Protein AF-A0AAD5DL76-F1 (afdb_monomer)

Radius of gyration: 90.8 Å; Cα contacts (8 Å, |Δi|>4): 1248; chains: 1; bounding box: 165×103×265 Å

InterPro domains:
  IPR006969 Stigma-specific protein Stig1-like [PF04885] (545-587)
  IPR006969 Stigma-specific protein Stig1-like [PTHR33227] (535-586)
  IPR048661 Protein CPL1-like [PF21671] (167-213)

Organism: NCBI:txid2649997

pLDDT: mean 73.32, std 23.5, range [23.69, 95.56]

Solvent-accessible surface area (backbone atoms only — not comparable to full-atom values): 39523 Å² total; per-residue (Å²): 129,87,80,88,88,80,93,84,82,84,87,83,89,84,90,88,83,87,86,90,84,88,89,80,89,88,81,88,80,88,87,83,90,82,86,82,90,80,88,90,86,87,86,86,87,90,82,91,83,86,87,88,87,88,89,81,91,80,86,80,91,85,88,85,87,82,86,87,81,89,84,82,87,86,86,77,88,73,83,83,84,64,100,65,91,65,77,88,76,82,82,49,49,65,87,27,58,29,38,84,39,80,76,61,98,71,39,61,43,67,40,48,54,94,72,36,34,44,31,50,56,11,25,54,40,44,44,33,64,43,70,37,43,53,42,64,50,60,36,29,56,91,31,38,46,38,61,88,42,47,30,89,61,34,36,61,60,87,78,56,52,75,62,29,16,87,41,46,17,31,57,35,28,64,21,18,58,37,44,23,84,81,40,66,84,18,31,46,80,33,44,57,31,44,51,33,21,53,84,28,38,61,34,68,70,44,52,39,92,57,36,34,61,73,82,84,50,45,85,69,22,23,78,43,55,19,65,33,47,62,15,14,56,39,49,30,94,80,42,58,76,15,26,35,20,62,40,53,27,50,51,45,38,54,98,38,37,58,41,61,49,50,38,96,50,34,35,59,69,89,77,48,34,47,71,20,20,78,42,48,17,31,54,35,45,56,20,20,57,36,76,51,73,94,26,29,40,20,62,43,53,27,53,52,45,28,54,84,28,39,56,44,55,48,51,38,96,62,35,39,54,75,87,76,53,31,66,73,27,23,80,39,54,16,48,31,59,54,16,23,61,35,75,78,32,53,34,71,38,44,51,41,64,54,51,38,31,55,93,28,40,46,40,60,90,45,48,33,93,47,35,34,61,72,88,79,52,54,81,62,22,18,77,40,57,13,23,56,30,48,53,17,28,56,38,75,82,34,58,40,48,80,68,37,35,22,53,84,26,35,66,38,56,44,75,46,92,90,56,84,65,53,100,45,53,38,75,38,99,74,36,67,39,48,12,29,54,34,38,55,21,26,60,37,74,76,36,52,44,42,56,91,32,45,24,51,86,26,36,72,41,48,64,92,84,37,43,78,38,89,77,19,52,40,40,26,37,56,36,33,55,19,26,61,36,76,81,33,55,30,55,80,72,27,46,23,50,86,22,40,69,44,54,59,92,83,37,41,79,37,100,57,30,65,42,41,31,36,54,35,51,53,21,25,60,36,75,76,30,55,36,33,52,81,35,42,29,51,87,25,39,63,41,42,53,91,77,30,45,80,40,95,63,26,44,37,46,21,34,55,32,44,55,20,27,59,38,78,74,37,51,47,68,82,79,30,39,24,56,84,26,40,68,41,73,83,82,80,91,79,89,88,89,85,84,91,88,81,90,80,87,88,81,90,81,89,85,83,91,88,89,87,90,85,85,89,88,81,90,90,91,84,86,90,86,78,90,85,88,85,88,80,89,85,90,85,91,88,81,90,85,89,87,85,86,90,85,88,83,88,84,87,80,88,82,85,81,91,83,88,80,82,133

Sequence (663 aa):
MLCLPVARAAAVFVGDTCPESQCINCKCSDSNTYPALTSPACACPPGTCWDPPTCQPVGPNYCNFDKYGTCGASQNYECYRCGYAAKGVTGCNTDKKEICKDIGGGNYRCGCPEGALNDLNNCGSCGTLCAPANAADPSCTDGTCTFTTCEPDYADCDGDPANGCEVNTQQDAANCGGCSRLDPTRACSLPNAVAKCVSGSCAIDSCSPGWADCDDDAANGCETQLNTVANCGGCSNLDSKFACSSANGTPTCTGGQCTIACASGFADCDGDPATGCEVNTQQDVLHCGGCGPQYACSTTNGTPTCTGGVCSIACAPGFENCDNDPANGCEAQMNTATSCGGCGKPCAPANAADATCQSGTCTFTTCVSGYANCDGSAANGCEVEVATSNAHCGRCGNPCPAGTQCQGGSCQCSAVAGSGATSSAMLCDGACVDTASNAKHCGGCGKKCPKNVTCQGGSCSCPAGTNLCDEGCVNTKADPKHCGGCGKKCPKDVPCQDGSCGCIAGTSLCDGGCVDMKKDPKHCGGCGKRVAKGGTCQNGVSMCSAGKQACNEECTDVSSDDKNCGACGTKCKGNTSCRGGQCVDRRQPGRSEDDAKTSATAVQGAQLATAAVAPTDSADPASTAGVGGGHTVAAPESVAGTVSPAGTGAVVFDAPAAGATSP

Mean predicted aligned error: 22.33 Å

Secondary structure (DSSP, 8-state):
-----------------PPP-----------------------------------------------------------TTS-S---S-----TTTT-EEEE-STT-EEEEPPTTTTSSTTSSSSTT-----BTBSS-EEETTEEE-S-BPTTEE--S--TTTB--EETTT-TTSTTS-TTT-GGGS---TTEEEEEETTEEEEEEEPTTEE--SS-TTT-S-EETTSTTSTTS-TTT-GGGS---TTEEEEEETTEEEEEE-TTEE--SS-TTT-S-EETTT-TTSTTSSSGGGPPP-TTEEEEEETTEEEEEEPTTEE-SS--TTT---EETBSSSSBSSTT-----BTBSS-EEETTEEE-S-BPTTEE--S--TTTBS-EE-SS-TTSSSSTT-PPPTTEEEETTEEEEP--TTS---TTEEEETTEEEETTT-TTSTTSTT-PPPTT-EEETTEEE--TT-EEETTEEE-TTT-TTSTTSTT-PPGGGPPEETTEE-PPTT-EEETTEEE-TTT-TTSTTSTT-PPPBTEEEETTEEEEPTTEEEETTEEEETTT-TTSSSSTT----SSEEEETTEEEES-------------------------------------------------------------------PPPPP-----

Structure (mmCIF, N/CA/C/O backbone):
data_AF-A0AAD5DL76-F1
#
_entry.id   AF-A0AAD5DL76-F1
#
loop_
_atom_site.group_PDB
_atom_site.id
_atom_site.type_symbol
_atom_site.label_atom_id
_atom_site.label_alt_id
_atom_site.label_comp_id
_atom_site.label_asym_id
_atom_site.label_entity_id
_atom_site.label_seq_id
_atom_site.pdbx_PDB_ins_code
_atom_site.Cartn_x
_atom_site.Cartn_y
_atom_site.Cartn_z
_atom_site.occupancy
_atom_site.B_iso_or_equiv
_atom_site.auth_seq_id
_atom_site.auth_comp_id
_atom_site.auth_asym_id
_atom_site.auth_atom_id
_atom_site.pdbx_PDB_model_num
ATOM 1 N N . MET A 1 1 ? -12.480 6.149 -27.851 1.00 40.31 1 MET A N 1
ATOM 2 C CA . MET A 1 1 ? -12.085 7.554 -28.077 1.00 40.31 1 MET A CA 1
ATOM 3 C C . MET A 1 1 ? -10.678 7.699 -27.509 1.00 40.31 1 MET A C 1
ATOM 5 O O . MET A 1 1 ? -10.546 7.533 -26.310 1.00 40.31 1 MET A O 1
ATOM 9 N N . LEU A 1 2 ? -9.585 7.833 -28.267 1.00 36.34 2 LEU A N 1
ATOM 10 C CA . LEU A 1 2 ? -9.425 8.073 -29.711 1.00 36.34 2 LEU A CA 1
ATOM 11 C C . LEU A 1 2 ? -10.097 9.356 -30.225 1.00 36.34 2 LEU A C 1
ATOM 13 O O . LEU A 1 2 ? -11.304 9.345 -30.455 1.00 36.34 2 LEU A O 1
ATOM 17 N N . CYS A 1 3 ? -9.306 10.419 -30.422 1.00 27.61 3 CYS A N 1
ATOM 18 C CA . CYS A 1 3 ? -9.033 10.988 -31.754 1.00 27.61 3 CYS A CA 1
ATOM 19 C C . CYS A 1 3 ? -8.035 12.165 -31.692 1.00 27.61 3 CYS A C 1
ATOM 21 O O . CYS A 1 3 ? -8.291 13.156 -31.015 1.00 27.61 3 CYS A O 1
ATOM 23 N N . LEU A 1 4 ? -6.957 12.096 -32.486 1.00 37.72 4 LEU A N 1
ATOM 24 C CA . LEU A 1 4 ? -6.346 13.301 -33.071 1.00 37.72 4 LEU A CA 1
ATOM 25 C C . LEU A 1 4 ? -7.309 13.890 -34.119 1.00 37.72 4 LEU A C 1
ATOM 27 O O . LEU A 1 4 ? -8.129 13.150 -34.675 1.00 37.72 4 LEU A O 1
ATOM 31 N N . PRO A 1 5 ? -7.220 15.198 -34.413 1.00 43.53 5 PRO A N 1
ATOM 32 C CA . PRO A 1 5 ? -6.597 15.591 -35.691 1.00 43.53 5 PRO A CA 1
ATOM 33 C C . PRO A 1 5 ? -5.837 16.940 -35.628 1.00 43.53 5 PRO A C 1
ATOM 35 O O . PRO A 1 5 ? -6.048 17.722 -34.711 1.00 43.53 5 PRO A O 1
ATOM 38 N N . VAL A 1 6 ? -4.998 17.353 -36.587 1.00 29.45 6 VAL A N 1
ATOM 39 C CA . VAL A 1 6 ? -4.225 16.685 -37.663 1.00 29.45 6 VAL A CA 1
ATOM 40 C C . VAL A 1 6 ? -3.086 17.657 -38.024 1.00 29.45 6 VAL A C 1
ATOM 42 O O . VAL A 1 6 ? -3.296 18.870 -38.026 1.00 29.45 6 VAL A O 1
ATOM 45 N N . ALA A 1 7 ? -1.896 17.160 -38.368 1.00 30.88 7 ALA A N 1
ATOM 46 C CA . ALA A 1 7 ? -0.797 18.021 -38.809 1.00 30.88 7 ALA A CA 1
ATOM 47 C C . ALA A 1 7 ? -1.005 18.554 -40.243 1.00 30.88 7 ALA A C 1
ATOM 49 O O . ALA A 1 7 ? -1.313 17.790 -41.158 1.00 30.88 7 ALA A O 1
ATOM 50 N N . ARG A 1 8 ? -0.762 19.856 -40.456 1.00 32.44 8 ARG A N 1
ATOM 51 C CA . ARG A 1 8 ? -0.519 20.461 -41.781 1.00 32.44 8 ARG A CA 1
ATOM 52 C C . ARG A 1 8 ? 0.491 21.612 -41.701 1.00 32.44 8 ARG A C 1
ATOM 54 O O . ARG A 1 8 ? 0.125 22.780 -41.774 1.00 32.44 8 ARG A O 1
ATOM 61 N N . ALA A 1 9 ? 1.769 21.257 -41.632 1.00 31.38 9 ALA A N 1
ATOM 62 C CA . ALA A 1 9 ? 2.833 22.046 -42.243 1.00 31.38 9 ALA A CA 1
ATOM 63 C C . ALA A 1 9 ? 3.310 21.254 -43.469 1.00 31.38 9 ALA A C 1
ATOM 65 O O . ALA A 1 9 ? 3.606 20.066 -43.347 1.00 31.38 9 ALA A O 1
ATOM 66 N N . ALA A 1 10 ? 3.297 21.865 -44.654 1.00 31.89 10 ALA A N 1
ATOM 67 C CA . ALA A 1 10 ? 3.771 21.217 -45.874 1.00 31.89 10 ALA A CA 1
ATOM 68 C C . ALA A 1 10 ? 5.270 21.483 -46.050 1.00 31.89 10 ALA A C 1
ATOM 70 O O . ALA A 1 10 ? 5.720 22.612 -45.863 1.00 31.89 10 ALA A O 1
ATOM 71 N N . ALA A 1 11 ? 6.030 20.453 -46.415 1.00 30.16 11 ALA A N 1
ATOM 72 C CA . ALA A 1 11 ? 7.437 20.596 -46.768 1.00 30.16 11 ALA A CA 1
ATOM 73 C C . ALA A 1 11 ? 7.604 21.184 -48.181 1.00 30.16 11 ALA A C 1
ATOM 75 O O . ALA A 1 11 ? 6.735 20.999 -49.032 1.00 30.16 11 ALA A O 1
ATOM 76 N N . VAL A 1 12 ? 8.761 21.796 -48.447 1.00 28.97 12 VAL A N 1
ATOM 77 C CA . VAL A 1 12 ? 9.778 21.252 -49.372 1.00 28.97 12 VAL A CA 1
ATOM 78 C C . VAL A 1 12 ? 11.119 21.981 -49.141 1.00 28.97 12 VAL A C 1
ATOM 80 O O . VAL A 1 12 ? 11.166 23.017 -48.486 1.00 28.97 12 VAL A O 1
ATOM 83 N N . PHE A 1 13 ? 12.200 21.337 -49.578 1.00 29.44 13 PHE A N 1
ATOM 84 C CA . PHE A 1 13 ? 13.609 21.546 -49.235 1.00 29.44 13 PHE A CA 1
ATOM 85 C C . PHE A 1 13 ? 14.281 22.865 -49.670 1.00 29.44 13 PHE A C 1
ATOM 87 O O . PHE A 1 13 ? 13.792 23.584 -50.538 1.00 29.44 13 PHE A O 1
ATOM 94 N N . VAL A 1 14 ? 15.516 22.983 -49.146 1.00 29.72 14 VAL A N 1
ATOM 95 C CA . VAL A 1 14 ? 16.692 23.798 -49.528 1.00 29.72 14 VAL A CA 1
ATOM 96 C C . VAL A 1 14 ? 16.883 25.024 -48.620 1.00 29.72 14 VAL A C 1
ATOM 98 O O . VAL A 1 14 ? 16.058 25.927 -48.624 1.00 29.72 14 VAL A O 1
ATOM 101 N N . GLY A 1 15 ? 17.924 25.136 -47.785 1.00 28.12 15 GLY A N 1
ATOM 102 C CA . GLY A 1 15 ? 19.071 24.250 -47.528 1.00 28.12 15 GLY A CA 1
ATOM 103 C C . GLY A 1 15 ? 20.390 24.883 -47.970 1.00 28.12 15 GLY A C 1
ATOM 104 O O . GLY A 1 15 ? 20.693 24.818 -49.150 1.00 28.12 15 GLY A O 1
ATOM 105 N N . ASP A 1 16 ? 21.113 25.490 -47.019 1.00 26.58 16 ASP A N 1
ATOM 106 C CA . ASP A 1 16 ? 22.565 25.757 -47.045 1.00 26.58 16 ASP A CA 1
ATOM 107 C C . ASP A 1 16 ? 22.996 26.533 -45.780 1.00 26.58 16 ASP A C 1
ATOM 109 O O . ASP A 1 16 ? 22.609 27.685 -45.603 1.00 26.58 16 ASP A O 1
ATOM 113 N N . THR A 1 17 ? 23.831 25.921 -44.930 1.00 28.23 17 THR A N 1
ATOM 114 C CA . THR A 1 17 ? 24.848 26.588 -44.079 1.00 28.23 17 THR A CA 1
ATOM 115 C C . THR A 1 17 ? 25.876 25.549 -43.621 1.00 28.23 17 THR A C 1
ATOM 117 O O . THR A 1 17 ? 25.496 24.500 -43.102 1.00 28.23 17 THR A O 1
ATOM 120 N N . CYS A 1 18 ? 27.165 25.846 -43.785 1.00 28.31 18 CYS A N 1
ATOM 121 C CA . CYS A 1 18 ? 28.282 24.951 -43.464 1.00 28.31 18 CYS A CA 1
ATOM 122 C C . CYS A 1 18 ? 28.594 24.863 -41.954 1.00 28.31 18 CYS A C 1
ATOM 124 O O . CYS A 1 18 ? 28.269 25.785 -41.205 1.00 28.31 18 CYS A O 1
ATOM 126 N N . PRO A 1 19 ? 29.365 23.846 -41.529 1.00 27.86 19 PRO A N 1
ATOM 127 C CA . PRO A 1 19 ? 30.305 23.941 -40.414 1.00 27.86 19 PRO A CA 1
ATOM 128 C C . PRO A 1 19 ? 31.758 24.118 -40.913 1.00 27.86 19 PRO A C 1
ATOM 130 O O . PRO A 1 19 ? 32.182 23.473 -41.870 1.00 27.86 19 PRO A O 1
ATOM 133 N N . GLU A 1 20 ? 32.537 24.983 -40.259 1.00 29.62 20 GLU A N 1
ATOM 134 C CA . GLU A 1 20 ? 33.931 25.299 -40.623 1.00 29.62 20 GLU A CA 1
ATOM 135 C C . GLU A 1 20 ? 34.959 24.466 -39.837 1.00 29.62 20 GLU A C 1
ATOM 137 O O . GLU A 1 20 ? 34.875 24.389 -38.613 1.00 29.62 20 GLU A O 1
ATOM 142 N N . SER A 1 21 ? 35.996 23.949 -40.511 1.00 29.44 21 SER A N 1
ATOM 143 C CA . SER A 1 21 ? 37.332 23.650 -39.947 1.00 29.44 21 SER A CA 1
ATOM 144 C C . SER A 1 21 ? 38.292 23.299 -41.113 1.00 29.44 21 SER A C 1
ATOM 146 O O . SER A 1 21 ? 37.850 22.620 -42.033 1.00 29.44 21 SER A O 1
ATOM 148 N N . GLN A 1 22 ? 39.565 23.713 -41.214 1.00 28.50 22 GLN A N 1
ATOM 149 C CA . GLN A 1 22 ? 40.445 24.525 -40.351 1.00 28.50 22 GLN A CA 1
ATOM 150 C C . GLN A 1 22 ? 41.374 25.456 -41.184 1.00 28.50 22 GLN A C 1
ATOM 152 O O . GLN A 1 22 ? 41.392 25.386 -42.409 1.00 28.50 22 GLN A O 1
ATOM 157 N N . CYS A 1 23 ? 42.217 26.220 -40.464 1.00 28.69 23 CYS A N 1
ATOM 158 C CA . CYS A 1 23 ? 43.554 26.756 -40.815 1.00 28.69 23 CYS A CA 1
ATOM 159 C C . CYS A 1 23 ? 43.719 28.289 -40.883 1.00 28.69 23 CYS A C 1
ATOM 161 O O . CYS A 1 23 ? 42.775 29.059 -41.026 1.00 28.69 23 CYS A O 1
ATOM 163 N N . ILE A 1 24 ? 44.962 28.727 -40.640 1.00 33.34 24 ILE A N 1
ATOM 164 C CA . ILE A 1 24 ? 45.331 30.069 -40.160 1.00 33.34 24 ILE A CA 1
ATOM 165 C C . ILE A 1 24 ? 46.167 30.827 -41.207 1.00 33.34 24 ILE A C 1
ATOM 167 O O . ILE A 1 24 ? 47.090 30.260 -41.776 1.00 33.34 24 ILE A O 1
ATOM 171 N N . ASN A 1 25 ? 45.862 32.123 -41.381 1.00 28.66 25 ASN A N 1
ATOM 172 C CA . ASN A 1 25 ? 46.653 33.201 -42.011 1.00 28.66 25 ASN A CA 1
ATOM 173 C C . ASN A 1 25 ? 47.806 32.831 -42.973 1.00 28.66 25 ASN A C 1
ATOM 175 O O . ASN A 1 25 ? 48.895 32.478 -42.523 1.00 28.66 25 ASN A O 1
ATOM 179 N N . CYS A 1 26 ? 47.684 33.267 -44.234 1.00 26.11 26 CYS A N 1
ATOM 180 C CA . CYS A 1 26 ? 48.505 34.393 -44.712 1.00 26.11 26 CYS A CA 1
ATOM 181 C C . CYS A 1 26 ? 47.889 35.094 -45.945 1.00 26.11 26 CYS A C 1
ATOM 183 O O . CYS A 1 26 ? 46.796 34.739 -46.376 1.00 26.11 26 CYS A O 1
ATOM 185 N N . LYS A 1 27 ? 48.526 36.168 -46.436 1.00 28.31 27 LYS A N 1
ATOM 186 C CA . LYS A 1 27 ? 47.923 37.192 -47.318 1.00 28.31 27 LYS A CA 1
ATOM 187 C C . LYS A 1 27 ? 48.440 37.207 -48.769 1.00 28.31 27 LYS A C 1
ATOM 189 O O . LYS A 1 27 ? 49.612 36.928 -48.989 1.00 28.31 27 LYS A O 1
ATOM 194 N N . CYS A 1 28 ? 47.607 37.797 -49.644 1.00 25.83 28 CYS A N 1
ATOM 195 C CA . CYS A 1 28 ? 47.921 38.408 -50.954 1.00 25.83 28 CYS A CA 1
ATOM 196 C C . CYS A 1 28 ? 48.272 37.451 -52.120 1.00 25.83 28 CYS A C 1
ATOM 198 O O . CYS A 1 28 ? 48.960 36.462 -51.917 1.00 25.83 28 CYS A O 1
ATOM 200 N N . SER A 1 29 ? 47.910 37.744 -53.379 1.00 28.86 29 SER A N 1
ATOM 201 C CA . SER A 1 29 ? 46.808 38.593 -53.884 1.00 28.86 29 SER A CA 1
ATOM 202 C C . SER A 1 29 ? 46.534 38.306 -55.373 1.00 28.86 29 SER A C 1
ATOM 204 O O . SER A 1 29 ? 47.414 37.827 -56.077 1.00 28.86 29 SER A O 1
ATOM 206 N N . ASP A 1 30 ? 45.351 38.722 -55.825 1.00 30.59 30 ASP A N 1
ATOM 207 C CA . ASP A 1 30 ? 45.002 39.145 -57.192 1.00 30.59 30 ASP A CA 1
ATOM 208 C C . ASP A 1 30 ? 44.931 38.125 -58.360 1.00 30.59 30 ASP A C 1
ATOM 210 O O . ASP A 1 30 ? 45.922 37.628 -58.884 1.00 30.59 30 ASP A O 1
ATOM 214 N N . SER A 1 31 ? 43.714 38.079 -58.925 1.00 32.78 31 SER A N 1
ATOM 215 C CA . SER A 1 31 ? 43.369 38.012 -60.362 1.00 32.78 31 SER A CA 1
ATOM 216 C C . SER A 1 31 ? 43.003 36.674 -61.049 1.00 32.78 31 SER A C 1
ATOM 218 O O . SER A 1 31 ? 43.761 35.718 -61.118 1.00 32.78 31 SER A O 1
ATOM 220 N N . ASN A 1 32 ? 41.816 36.733 -61.672 1.00 31.61 32 ASN A N 1
ATOM 221 C CA . ASN A 1 32 ? 41.356 36.062 -62.895 1.00 31.61 32 ASN A CA 1
ATOM 222 C C . ASN A 1 32 ? 41.300 34.526 -62.954 1.00 31.61 32 ASN A C 1
ATOM 224 O O . ASN A 1 32 ? 42.166 33.852 -63.507 1.00 31.61 32 ASN A O 1
ATOM 228 N N . THR A 1 33 ? 40.142 34.004 -62.553 1.00 28.94 33 THR A N 1
ATOM 229 C CA . THR A 1 33 ? 39.615 32.705 -62.985 1.00 28.94 33 THR A CA 1
ATOM 230 C C . THR A 1 33 ? 39.238 32.678 -64.475 1.00 28.94 33 THR A C 1
ATOM 232 O O . THR A 1 33 ? 38.593 33.591 -64.986 1.00 28.94 33 THR A O 1
ATOM 235 N N . TYR A 1 34 ? 39.522 31.549 -65.126 1.00 27.03 34 TYR A N 1
ATOM 236 C CA . TYR A 1 34 ? 38.757 31.012 -66.258 1.00 27.03 34 TYR A CA 1
ATOM 237 C C . TYR A 1 34 ? 38.444 29.535 -65.956 1.00 27.03 34 TYR A C 1
ATOM 239 O O . TYR A 1 34 ? 39.379 28.789 -65.667 1.00 27.03 34 TYR A O 1
ATOM 247 N N . PRO A 1 35 ? 37.183 29.081 -66.042 1.00 35.16 35 PRO A N 1
ATOM 248 C CA . PRO A 1 35 ? 36.848 27.664 -66.145 1.00 35.16 35 PRO A CA 1
ATOM 249 C C . PRO A 1 35 ? 36.608 27.249 -67.608 1.00 35.16 35 PRO A C 1
ATOM 251 O O . PRO A 1 35 ? 36.120 28.037 -68.421 1.00 35.16 35 PRO A O 1
ATOM 254 N N . ALA A 1 36 ? 36.929 25.996 -67.937 1.00 27.56 36 ALA A N 1
ATOM 255 C CA . ALA A 1 36 ? 36.652 25.390 -69.242 1.00 27.56 36 ALA A CA 1
ATOM 256 C C . ALA A 1 36 ? 35.255 24.720 -69.302 1.00 27.56 36 ALA A C 1
ATOM 258 O O . ALA A 1 36 ? 34.497 24.725 -68.334 1.00 27.56 36 ALA A O 1
ATOM 259 N N . LEU A 1 37 ? 34.911 24.172 -70.473 1.00 30.48 37 LEU A N 1
ATOM 260 C CA . LEU A 1 37 ? 33.609 23.573 -70.819 1.00 30.48 37 LEU A CA 1
ATOM 261 C C . LEU A 1 37 ? 33.328 22.259 -70.054 1.00 30.48 37 LEU A C 1
ATOM 263 O O . LEU A 1 37 ? 34.248 21.530 -69.699 1.00 30.48 37 LEU A O 1
ATOM 267 N N . THR A 1 38 ? 32.068 21.889 -69.797 1.00 29.19 38 THR A N 1
ATOM 268 C CA . THR A 1 38 ? 31.204 21.088 -70.708 1.00 29.19 38 THR A CA 1
ATOM 269 C C . THR A 1 38 ? 29.744 21.120 -70.190 1.00 29.19 38 THR A C 1
ATOM 271 O O . THR A 1 38 ? 29.536 21.093 -68.985 1.00 29.19 38 THR A O 1
ATOM 274 N N . SER A 1 39 ? 28.713 21.435 -70.995 1.00 30.48 39 SER A N 1
ATOM 275 C CA . SER A 1 39 ? 27.965 20.601 -71.981 1.00 30.48 39 SER A CA 1
ATOM 276 C C . SER A 1 39 ? 27.105 19.473 -71.361 1.00 30.48 39 SER A C 1
ATOM 278 O O . SER A 1 39 ? 27.552 18.903 -70.372 1.00 30.48 39 SER A O 1
ATOM 280 N N . PRO A 1 40 ? 25.930 19.079 -71.934 1.00 46.41 40 PRO A N 1
ATOM 281 C CA . PRO A 1 40 ? 25.424 19.371 -73.294 1.00 46.41 40 PRO A CA 1
ATOM 282 C C . PRO A 1 40 ? 23.934 19.830 -73.417 1.00 46.41 40 PRO A C 1
ATOM 284 O O . PRO A 1 40 ? 23.200 19.869 -72.437 1.00 46.41 40 PRO A O 1
ATOM 287 N N . ALA A 1 41 ? 23.495 20.042 -74.679 1.00 28.11 41 ALA A N 1
ATOM 288 C CA . ALA A 1 41 ? 22.145 19.801 -75.259 1.00 28.11 41 ALA A CA 1
ATOM 289 C C . ALA A 1 41 ? 21.312 20.990 -75.838 1.00 28.11 41 ALA A C 1
ATOM 291 O O . ALA A 1 41 ? 20.598 21.689 -75.132 1.00 28.11 41 ALA A O 1
ATOM 292 N N . CYS A 1 42 ? 21.270 21.025 -77.183 1.00 27.17 42 CYS A N 1
ATOM 293 C CA . CYS A 1 42 ? 20.135 21.366 -78.075 1.00 27.17 42 CYS A CA 1
ATOM 294 C C . CYS A 1 42 ? 19.622 22.819 -78.317 1.00 27.17 42 CYS A C 1
ATOM 296 O O . CYS A 1 42 ? 19.103 23.487 -77.435 1.00 27.17 42 CYS A O 1
ATOM 298 N N . ALA A 1 43 ? 19.546 23.134 -79.627 1.00 28.36 43 ALA A N 1
ATOM 299 C CA . ALA A 1 43 ? 18.630 24.047 -80.350 1.00 28.36 43 ALA A CA 1
ATOM 300 C C . ALA A 1 43 ? 18.938 25.567 -80.497 1.00 28.36 43 ALA A C 1
ATOM 302 O O . ALA A 1 43 ? 18.906 26.352 -79.557 1.00 28.36 43 ALA A O 1
ATOM 303 N N . CYS A 1 44 ? 19.112 25.980 -81.762 1.00 23.69 44 CYS A N 1
ATOM 304 C CA . CYS A 1 44 ? 18.999 27.351 -82.312 1.00 23.69 44 CYS A CA 1
ATOM 305 C C . CYS A 1 44 ? 17.504 27.708 -82.590 1.00 23.69 44 CYS A C 1
ATOM 307 O O . CYS A 1 44 ? 16.699 26.774 -82.521 1.00 23.69 44 CYS A O 1
ATOM 309 N N . PRO A 1 45 ? 17.078 28.944 -82.994 1.00 35.62 45 PRO A N 1
ATOM 310 C CA . PRO A 1 45 ? 17.810 30.035 -83.684 1.00 35.62 45 PRO A CA 1
ATOM 311 C C . PRO A 1 45 ? 17.444 31.473 -83.165 1.00 35.62 45 PRO A C 1
ATOM 313 O O . PRO A 1 45 ? 17.109 31.598 -81.993 1.00 35.62 45 PRO A O 1
ATOM 316 N N . PRO A 1 46 ? 17.469 32.571 -83.964 1.00 39.34 46 PRO A N 1
ATOM 317 C CA . PRO A 1 46 ? 18.650 33.325 -84.429 1.00 39.34 46 PRO A CA 1
ATOM 318 C C . PRO A 1 46 ? 18.622 34.846 -84.081 1.00 39.34 46 PRO A C 1
ATOM 320 O O . PRO A 1 46 ? 17.550 35.414 -83.892 1.00 39.34 46 PRO A O 1
ATOM 323 N N . GLY A 1 47 ? 19.762 35.561 -84.152 1.00 30.83 47 GLY A N 1
ATOM 324 C CA . GLY A 1 47 ? 19.739 37.041 -84.236 1.00 30.83 47 GLY A CA 1
ATOM 325 C C . GLY A 1 47 ? 21.038 37.819 -83.941 1.00 30.83 47 GLY A C 1
ATOM 326 O O . GLY A 1 47 ? 21.409 37.969 -82.789 1.00 30.83 47 GLY A O 1
ATOM 327 N N . THR A 1 48 ? 21.656 38.380 -84.993 1.00 30.12 48 THR A N 1
ATOM 328 C CA . THR A 1 48 ? 22.455 39.640 -85.043 1.00 30.12 48 THR A CA 1
ATOM 329 C C . THR A 1 48 ? 23.401 40.039 -83.885 1.00 30.12 48 THR A C 1
ATOM 331 O O . THR A 1 48 ? 22.924 40.506 -82.855 1.00 30.12 48 THR A O 1
ATOM 334 N N . CYS A 1 49 ? 24.724 40.104 -84.146 1.00 27.66 49 CYS A N 1
ATOM 335 C CA . CYS A 1 49 ? 25.461 41.386 -84.306 1.00 27.66 49 CYS A CA 1
ATOM 336 C C . CYS A 1 49 ? 26.993 41.259 -84.556 1.00 27.66 49 CYS A C 1
ATOM 338 O O . CYS A 1 49 ? 27.738 40.919 -83.650 1.00 27.66 49 CYS A O 1
ATOM 340 N N . TRP A 1 50 ? 27.412 41.673 -85.763 1.00 30.97 50 TRP A N 1
ATOM 341 C CA . TRP A 1 50 ? 28.607 42.475 -86.132 1.00 30.97 50 TRP A CA 1
ATOM 342 C C . TRP A 1 50 ? 30.070 41.996 -85.887 1.00 30.97 50 TRP A C 1
ATOM 344 O O . TRP A 1 50 ? 30.520 41.777 -84.769 1.00 30.97 50 TRP A O 1
ATOM 354 N N . ASP A 1 51 ? 30.809 41.995 -87.007 1.00 28.97 51 ASP A N 1
ATOM 355 C CA . ASP A 1 51 ? 32.269 41.927 -87.262 1.00 28.97 51 ASP A CA 1
ATOM 356 C C . ASP A 1 51 ? 33.142 42.932 -86.459 1.00 28.97 51 ASP A C 1
ATOM 358 O O . ASP A 1 51 ? 32.614 43.978 -86.061 1.00 28.97 51 ASP A O 1
ATOM 362 N N . PRO A 1 52 ? 34.475 42.705 -86.248 1.00 37.59 52 PRO A N 1
ATOM 363 C CA . PRO A 1 52 ? 35.491 42.809 -87.328 1.00 37.59 52 PRO A CA 1
ATOM 364 C C . PRO A 1 52 ? 36.756 41.898 -87.147 1.00 37.59 52 PRO A C 1
ATOM 366 O O . PRO A 1 52 ? 36.727 40.971 -86.343 1.00 37.59 52 PRO A O 1
ATOM 369 N N . PRO A 1 53 ? 37.854 42.039 -87.929 1.00 43.19 53 PRO A N 1
ATOM 370 C CA . PRO A 1 53 ? 37.985 41.342 -89.211 1.00 43.19 53 PRO A CA 1
ATOM 371 C C . PRO A 1 53 ? 39.272 40.492 -89.343 1.00 43.19 53 PRO A C 1
ATOM 373 O O . PRO A 1 53 ? 40.329 40.826 -88.809 1.00 43.19 53 PRO A O 1
ATOM 376 N N . THR A 1 54 ? 39.231 39.434 -90.157 1.00 28.97 54 THR A N 1
ATOM 377 C CA . THR A 1 54 ? 40.416 38.621 -90.503 1.00 28.97 54 THR A CA 1
ATOM 378 C C . THR A 1 54 ? 41.026 39.007 -91.851 1.00 28.97 54 THR A C 1
ATOM 380 O O . THR A 1 54 ? 40.304 39.146 -92.837 1.00 28.97 54 THR A O 1
ATOM 383 N N . CYS A 1 55 ? 42.359 39.052 -91.929 1.00 27.80 55 CYS A N 1
ATOM 384 C CA . CYS A 1 55 ? 43.107 39.132 -93.187 1.00 27.80 55 CYS A CA 1
ATOM 385 C C . CYS A 1 55 ? 43.942 37.861 -93.397 1.00 27.80 55 CYS A C 1
ATOM 387 O O . CYS A 1 55 ? 44.907 37.631 -92.671 1.00 27.80 55 CYS A O 1
ATOM 389 N N . GLN A 1 56 ? 43.627 37.083 -94.436 1.00 27.25 56 GLN A N 1
ATOM 390 C CA . GLN A 1 56 ? 44.541 36.101 -95.025 1.00 27.25 56 GLN A CA 1
ATOM 391 C C . GLN A 1 56 ? 44.591 36.268 -96.553 1.00 27.25 56 GLN A C 1
ATOM 393 O O . GLN A 1 56 ? 43.577 36.622 -97.157 1.00 27.25 56 GLN A O 1
ATOM 398 N N . PRO A 1 57 ? 45.751 36.028 -97.191 1.00 32.34 57 PRO A N 1
ATOM 399 C CA . PRO A 1 57 ? 45.883 36.082 -98.639 1.00 32.34 57 PRO A CA 1
ATOM 400 C C . PRO A 1 57 ? 45.453 34.767 -99.306 1.00 32.34 57 PRO A C 1
ATOM 402 O O . PRO A 1 57 ? 45.738 33.678 -98.815 1.00 32.34 57 PRO A O 1
ATOM 405 N N . VAL A 1 58 ? 44.864 34.880 -100.495 1.00 31.28 58 VAL A N 1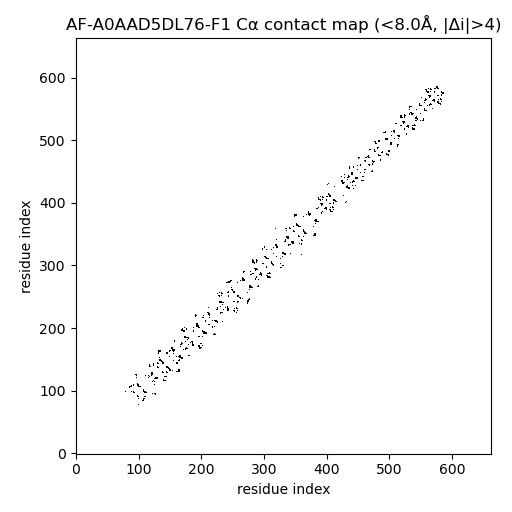
ATOM 406 C CA . VAL A 1 58 ? 44.721 33.787 -101.468 1.00 31.28 58 VAL A CA 1
ATOM 407 C C . VAL A 1 58 ? 45.465 34.167 -102.746 1.00 31.28 58 VAL A C 1
ATOM 409 O O . VAL A 1 58 ? 45.293 35.269 -103.263 1.00 31.28 58 VAL A O 1
ATOM 412 N N . GLY A 1 59 ? 46.316 33.268 -103.241 1.00 29.86 59 GLY A N 1
ATOM 413 C CA . GLY A 1 59 ? 46.910 33.363 -104.581 1.00 29.86 59 GLY A CA 1
ATOM 414 C C . GLY A 1 59 ? 46.109 32.548 -105.609 1.00 29.86 59 GLY A C 1
ATOM 415 O O . GLY A 1 59 ? 44.972 32.171 -105.323 1.00 29.86 59 GLY A O 1
ATOM 416 N N . PRO A 1 60 ? 46.706 32.164 -106.755 1.00 43.22 60 PRO A N 1
ATOM 417 C CA . PRO A 1 60 ? 47.998 32.598 -107.298 1.00 43.22 60 PRO A CA 1
ATOM 418 C C . PRO A 1 60 ? 47.897 33.098 -108.764 1.00 43.22 60 PRO A C 1
ATOM 420 O O . PRO A 1 60 ? 46.825 33.116 -109.355 1.00 43.22 60 PRO A O 1
ATOM 423 N N . ASN A 1 61 ? 49.052 33.402 -109.371 1.00 28.36 61 ASN A N 1
ATOM 424 C CA . ASN A 1 61 ? 49.284 33.563 -110.820 1.00 28.36 61 ASN A CA 1
ATOM 425 C C . ASN A 1 61 ? 48.566 34.717 -111.554 1.00 28.36 61 ASN A C 1
ATOM 427 O O . ASN A 1 61 ? 47.411 34.601 -111.936 1.00 28.36 61 ASN A O 1
ATOM 431 N N . TYR A 1 62 ? 49.329 35.747 -111.935 1.00 30.08 62 TYR A N 1
ATOM 432 C CA . TYR A 1 62 ? 49.646 36.040 -113.347 1.00 30.08 62 TYR A CA 1
ATOM 433 C C . TYR A 1 62 ? 50.811 37.042 -113.414 1.00 30.08 62 TYR A C 1
ATOM 435 O O . TYR A 1 62 ? 50.883 37.973 -112.615 1.00 30.08 62 TYR A O 1
ATOM 443 N N . CYS A 1 63 ? 51.732 36.863 -114.363 1.00 27.23 63 CYS A N 1
ATOM 444 C CA . CYS A 1 63 ? 52.848 37.788 -114.583 1.00 27.23 63 CYS A CA 1
ATOM 445 C C . CYS A 1 63 ? 52.544 38.756 -115.730 1.00 27.23 63 CYS A C 1
ATOM 447 O O . CYS A 1 63 ? 52.012 38.344 -116.759 1.00 27.23 63 CYS A O 1
ATOM 449 N N . ASN A 1 64 ? 53.004 40.001 -115.609 1.00 26.88 64 ASN A N 1
ATOM 450 C CA . ASN A 1 64 ? 53.332 40.827 -116.766 1.00 26.88 64 ASN A CA 1
ATOM 451 C C . ASN A 1 64 ? 54.604 41.637 -116.469 1.00 26.88 64 ASN A C 1
ATOM 453 O O . ASN A 1 64 ? 54.766 42.145 -115.361 1.00 26.88 64 ASN A O 1
ATOM 457 N N . PHE A 1 65 ? 55.510 41.722 -117.439 1.00 35.47 65 PHE A N 1
ATOM 458 C CA . PHE A 1 65 ? 56.775 42.455 -117.336 1.00 35.47 65 PHE A CA 1
ATOM 459 C C . PHE A 1 65 ? 56.640 43.804 -118.039 1.00 35.47 65 PHE A C 1
ATOM 461 O O . PHE A 1 65 ? 56.265 43.810 -119.208 1.00 35.47 65 PHE A O 1
ATOM 468 N N . ASP A 1 66 ? 57.075 44.903 -117.410 1.00 30.78 66 ASP A N 1
ATOM 469 C CA . ASP A 1 66 ? 57.810 45.931 -118.159 1.00 30.78 66 ASP A CA 1
ATOM 470 C C . ASP A 1 66 ? 58.636 46.905 -117.284 1.00 30.78 66 ASP A C 1
ATOM 472 O O . ASP A 1 66 ? 58.274 47.217 -116.154 1.00 30.78 66 ASP A O 1
ATOM 476 N N . LYS A 1 67 ? 59.718 47.424 -117.883 1.00 29.97 67 LYS A N 1
ATOM 477 C CA . LYS A 1 67 ? 60.481 48.657 -117.554 1.00 29.97 67 LYS A CA 1
ATOM 478 C C . LYS A 1 67 ? 61.137 48.886 -116.166 1.00 29.97 67 LYS A C 1
ATOM 480 O O . LYS A 1 67 ? 60.570 49.491 -115.270 1.00 29.97 67 LYS A O 1
ATOM 485 N N . TYR A 1 68 ? 62.458 48.652 -116.165 1.00 30.58 68 TYR A N 1
ATOM 486 C CA . TYR A 1 68 ? 63.543 49.500 -115.612 1.00 30.58 68 TYR A CA 1
ATOM 487 C C . TYR A 1 68 ? 63.569 49.939 -114.122 1.00 30.58 68 TYR A C 1
ATOM 489 O O . TYR A 1 68 ? 62.967 50.940 -113.752 1.00 30.58 68 TYR A O 1
ATOM 497 N N . GLY A 1 69 ? 64.544 49.389 -113.375 1.00 28.39 69 GLY A N 1
ATOM 498 C CA . GLY A 1 69 ? 65.526 50.221 -112.642 1.00 28.39 69 GLY A CA 1
ATOM 499 C C . GLY A 1 69 ? 65.519 50.228 -111.101 1.00 28.39 69 GLY A C 1
ATOM 500 O O . GLY A 1 69 ? 64.813 51.031 -110.515 1.00 28.39 69 GLY A O 1
ATOM 501 N N . THR A 1 70 ? 66.413 49.425 -110.492 1.00 31.41 70 THR A N 1
ATOM 502 C CA . THR A 1 70 ? 67.268 49.691 -109.288 1.00 31.41 70 THR A CA 1
ATOM 503 C C . THR A 1 70 ? 66.712 50.518 -108.097 1.00 31.41 70 THR A C 1
ATOM 505 O O . THR A 1 70 ? 66.248 51.632 -108.283 1.00 31.41 70 THR A O 1
ATOM 508 N N . CYS A 1 71 ? 66.924 50.166 -106.818 1.00 25.66 71 CYS A N 1
ATOM 509 C CA . CYS A 1 71 ? 68.112 49.527 -106.219 1.00 25.66 71 CYS A CA 1
ATOM 510 C C . CYS A 1 71 ? 67.872 49.039 -104.761 1.00 25.66 71 CYS A C 1
ATOM 512 O O . CYS A 1 71 ? 66.888 49.434 -104.146 1.00 25.66 71 CYS A O 1
ATOM 514 N N . GLY A 1 72 ? 68.834 48.295 -104.184 1.00 29.72 72 GLY A N 1
ATOM 515 C CA . GLY A 1 72 ? 68.864 47.832 -102.775 1.00 29.72 72 GLY A CA 1
ATOM 516 C C . GLY A 1 72 ? 68.263 46.426 -102.595 1.00 29.72 72 GLY A C 1
ATOM 517 O O . GLY A 1 72 ? 67.097 46.227 -102.896 1.00 29.72 72 GLY A O 1
ATOM 518 N N . ALA A 1 73 ? 69.012 45.360 -102.271 1.00 30.52 73 ALA A N 1
ATOM 519 C CA . ALA A 1 73 ? 69.793 45.100 -101.045 1.00 30.52 73 ALA A CA 1
ATOM 520 C C . ALA A 1 73 ? 68.902 45.146 -99.777 1.00 30.52 73 ALA A C 1
ATOM 522 O O . ALA A 1 73 ? 68.232 46.144 -99.555 1.00 30.52 73 ALA A O 1
ATOM 523 N N . SER A 1 74 ? 68.862 44.139 -98.892 1.00 29.69 74 SER A N 1
ATOM 524 C CA . SER A 1 74 ? 69.846 43.077 -98.593 1.00 29.69 74 SER A CA 1
ATOM 525 C C . SER A 1 74 ? 69.189 41.970 -97.723 1.00 29.69 74 SER A C 1
ATOM 527 O O . SER A 1 74 ? 68.304 42.322 -96.953 1.00 29.69 74 SER A O 1
ATOM 529 N N . GLN A 1 75 ? 69.551 40.680 -97.699 1.00 33.22 75 GLN A N 1
ATOM 530 C CA . GLN A 1 75 ? 70.428 39.853 -98.542 1.00 33.22 75 GLN A CA 1
ATOM 531 C C . GLN A 1 75 ? 69.769 38.471 -98.706 1.00 33.22 75 GLN A C 1
ATOM 533 O O . GLN A 1 75 ? 69.260 37.923 -97.733 1.00 33.22 75 GLN A O 1
ATOM 538 N N . ASN A 1 76 ? 69.866 37.871 -99.889 1.00 32.97 76 ASN A N 1
ATOM 539 C CA . ASN A 1 76 ? 69.783 36.421 -100.054 1.00 32.97 76 ASN A CA 1
ATOM 540 C C . ASN A 1 76 ? 70.924 36.033 -101.001 1.00 32.97 76 ASN A C 1
ATOM 542 O O . ASN A 1 76 ? 71.145 36.725 -101.997 1.00 32.97 76 ASN A O 1
ATOM 546 N N . TYR A 1 77 ? 71.708 35.011 -100.659 1.00 37.56 77 TYR A N 1
ATOM 547 C CA . TYR A 1 77 ? 72.940 34.706 -101.389 1.00 37.56 77 TYR A CA 1
ATOM 548 C C . TYR A 1 77 ? 72.628 34.005 -102.716 1.00 37.56 77 TYR A C 1
ATOM 550 O O . TYR A 1 77 ? 72.340 32.811 -102.750 1.00 37.56 77 TYR A O 1
ATOM 558 N N . GLU A 1 78 ? 72.723 34.745 -103.821 1.00 35.31 78 GLU A N 1
ATOM 559 C CA . GLU A 1 78 ? 72.765 34.158 -105.161 1.00 35.31 78 GLU A CA 1
ATOM 560 C C . GLU A 1 78 ? 73.970 33.206 -105.279 1.00 35.31 78 GLU A C 1
ATOM 562 O O . GLU A 1 78 ? 75.071 33.528 -104.824 1.00 35.31 78 GLU A O 1
ATOM 567 N N . CYS A 1 79 ? 73.811 32.061 -105.952 1.00 30.44 79 CYS A N 1
ATOM 568 C CA . CYS A 1 79 ? 74.896 31.095 -106.189 1.00 30.44 79 CYS A CA 1
ATOM 569 C C . CYS A 1 79 ? 75.921 31.564 -107.252 1.00 30.44 79 CYS A C 1
ATOM 571 O O . CYS A 1 79 ? 76.371 30.787 -108.097 1.00 30.44 79 CYS A O 1
ATOM 573 N N . TYR A 1 80 ? 76.332 32.833 -107.215 1.00 34.16 80 TYR A N 1
ATOM 574 C CA . TYR A 1 80 ? 77.301 33.419 -108.140 1.00 34.16 80 TYR A CA 1
ATOM 575 C C . TYR A 1 80 ? 78.754 33.063 -107.786 1.00 34.16 80 TYR A C 1
ATOM 577 O O . TYR A 1 80 ? 79.559 33.915 -107.406 1.00 34.16 80 TYR A O 1
ATOM 585 N N . ARG A 1 81 ? 79.137 31.791 -107.986 1.00 33.38 81 ARG A N 1
ATOM 586 C CA . ARG A 1 81 ? 80.566 31.450 -108.152 1.00 33.38 81 ARG A CA 1
ATOM 587 C C . ARG A 1 81 ? 80.939 30.333 -109.136 1.00 33.38 81 ARG A C 1
ATOM 589 O O . ARG A 1 81 ? 82.084 29.893 -109.121 1.00 33.38 81 ARG A O 1
ATOM 596 N N . CYS A 1 82 ? 80.055 29.992 -110.074 1.00 30.88 82 CYS A N 1
ATOM 597 C CA . CYS A 1 82 ? 80.434 29.350 -111.341 1.00 30.88 82 CYS A CA 1
ATOM 598 C C . CYS A 1 82 ? 79.826 30.125 -112.520 1.00 30.88 82 CYS A C 1
ATOM 600 O O . CYS A 1 82 ? 78.620 30.333 -112.589 1.00 30.88 82 CYS A O 1
ATOM 602 N N . GLY A 1 83 ? 80.672 30.595 -113.439 1.00 34.34 83 GLY A N 1
ATOM 603 C CA . GLY A 1 83 ? 80.301 31.556 -114.483 1.00 34.34 83 GLY A CA 1
ATOM 604 C C . GLY A 1 83 ? 79.652 30.962 -115.737 1.00 34.34 83 GLY A C 1
ATOM 605 O O . GLY A 1 83 ? 80.148 31.221 -116.827 1.00 34.34 83 GLY A O 1
ATOM 606 N N . TYR A 1 84 ? 78.557 30.207 -115.605 1.00 36.62 84 TYR A N 1
ATOM 607 C CA . TYR A 1 84 ? 77.666 29.854 -116.722 1.00 36.62 84 TYR A CA 1
ATOM 608 C C . TYR A 1 84 ? 76.206 29.812 -116.255 1.00 36.62 84 TYR A C 1
ATOM 610 O O . TYR A 1 84 ? 75.907 29.305 -115.179 1.00 36.62 84 TYR A O 1
ATOM 618 N N . ALA A 1 85 ? 75.287 30.339 -117.069 1.00 36.06 85 ALA A N 1
ATOM 619 C CA . ALA A 1 85 ? 73.865 30.398 -116.731 1.00 36.06 85 ALA A CA 1
ATOM 620 C C . ALA A 1 85 ? 73.204 29.010 -116.831 1.00 36.06 85 ALA A C 1
ATOM 622 O O . ALA A 1 85 ? 72.817 28.568 -117.917 1.00 36.06 85 ALA A O 1
ATOM 623 N N . ALA A 1 86 ? 73.068 28.329 -115.692 1.00 39.22 86 ALA A N 1
ATOM 624 C CA . ALA A 1 86 ? 72.316 27.084 -115.587 1.00 39.22 86 ALA A CA 1
ATOM 625 C C . ALA A 1 86 ? 70.811 27.327 -115.797 1.00 39.22 86 ALA A C 1
ATOM 627 O O . ALA A 1 86 ? 70.245 28.311 -115.320 1.00 39.22 86 ALA A O 1
ATOM 628 N N . LYS A 1 87 ? 70.147 26.432 -116.534 1.00 38.69 87 LYS A N 1
ATOM 629 C CA . LYS A 1 87 ? 68.730 26.586 -116.889 1.00 38.69 87 LYS A CA 1
ATOM 630 C C . LYS A 1 87 ? 67.817 25.970 -115.826 1.00 38.69 87 LYS A C 1
ATOM 632 O O . LYS A 1 87 ? 67.882 24.769 -115.596 1.00 38.69 87 LYS A O 1
ATOM 637 N N . GLY A 1 88 ? 66.868 26.759 -115.319 1.00 47.88 88 GLY A N 1
ATOM 638 C CA . GLY A 1 88 ? 65.557 26.234 -114.912 1.00 47.88 88 GLY A CA 1
ATOM 639 C C . GLY A 1 88 ? 65.325 25.885 -113.438 1.00 47.88 88 GLY A C 1
ATOM 640 O O . GLY A 1 88 ? 64.417 25.101 -113.182 1.00 47.88 88 GLY A O 1
ATOM 641 N N . VAL A 1 89 ? 66.065 26.456 -112.479 1.00 46.31 89 VAL A N 1
ATOM 642 C CA . VAL A 1 89 ? 65.726 26.331 -111.044 1.00 46.31 89 VAL A CA 1
ATOM 643 C C . VAL A 1 89 ? 65.425 27.694 -110.431 1.00 46.31 89 VAL A C 1
ATOM 645 O O . VAL A 1 89 ? 66.272 28.583 -110.425 1.00 46.31 89 VAL A O 1
ATOM 648 N N . THR A 1 90 ? 64.214 27.836 -109.897 1.00 52.09 90 THR A N 1
ATOM 649 C CA . THR A 1 90 ? 63.704 29.030 -109.209 1.00 52.09 90 THR A CA 1
ATOM 650 C C . THR A 1 90 ? 62.678 28.598 -108.164 1.00 52.09 90 THR A C 1
ATOM 652 O O . THR A 1 90 ? 61.807 27.796 -108.494 1.00 52.09 90 THR A O 1
ATOM 655 N N . GLY A 1 91 ? 62.729 29.160 -106.953 1.00 59.12 91 GLY A N 1
ATOM 656 C CA . GLY A 1 91 ? 61.692 28.943 -105.932 1.00 59.12 91 GLY A CA 1
ATOM 657 C C . GLY A 1 91 ? 61.855 27.684 -105.073 1.00 59.12 91 GLY A C 1
ATOM 658 O O . GLY A 1 91 ? 60.864 27.015 -104.801 1.00 59.12 91 GLY A O 1
ATOM 659 N N . CYS A 1 92 ? 63.079 27.366 -104.637 1.00 62.19 92 CYS A N 1
ATOM 660 C CA . CYS A 1 92 ? 63.282 26.390 -103.559 1.00 62.19 92 CYS A CA 1
ATOM 661 C C . CYS A 1 92 ? 62.597 26.882 -102.274 1.00 62.19 92 CYS A C 1
ATOM 663 O O . CYS A 1 92 ? 62.615 28.082 -101.988 1.00 62.19 92 CYS A O 1
ATOM 665 N N . ASN A 1 93 ? 61.966 25.978 -101.528 1.00 65.12 93 ASN A N 1
ATOM 666 C CA . ASN A 1 93 ? 61.102 26.340 -100.411 1.00 65.12 93 ASN A CA 1
ATOM 667 C C . ASN A 1 93 ? 61.919 26.835 -99.200 1.00 65.12 93 ASN A C 1
ATOM 669 O O . ASN A 1 93 ? 62.555 26.051 -98.494 1.00 65.12 93 ASN A O 1
ATOM 673 N N . THR A 1 94 ? 61.874 28.147 -98.953 1.00 61.91 94 THR A N 1
ATOM 674 C CA . THR A 1 94 ? 62.590 28.824 -97.860 1.00 61.91 94 THR A CA 1
ATOM 675 C C . THR A 1 94 ? 62.066 28.462 -96.479 1.00 61.91 94 THR A C 1
ATOM 677 O O . THR A 1 94 ? 62.859 28.340 -95.548 1.00 61.91 94 THR A O 1
ATOM 680 N N . ASP A 1 95 ? 60.761 28.230 -96.348 1.00 63.88 95 ASP A N 1
ATOM 681 C CA . ASP A 1 95 ? 60.125 27.849 -95.081 1.00 63.88 95 ASP A CA 1
ATOM 682 C C . ASP A 1 95 ? 60.564 26.428 -94.689 1.00 63.88 95 ASP A C 1
ATOM 684 O O . ASP A 1 95 ? 60.780 26.119 -93.518 1.00 63.88 95 ASP A O 1
ATOM 688 N N . LYS A 1 96 ? 60.813 25.593 -95.707 1.00 62.44 96 LYS A N 1
ATOM 689 C CA . LYS A 1 96 ? 61.484 24.295 -95.609 1.00 62.44 96 LYS A CA 1
ATOM 690 C C . LYS A 1 96 ? 63.017 24.353 -95.678 1.00 62.44 96 LYS A C 1
ATOM 692 O O . LYS A 1 96 ? 63.644 23.305 -95.722 1.00 62.44 96 LYS A O 1
ATOM 697 N N . LYS A 1 97 ? 63.664 25.523 -95.665 1.00 67.19 97 LYS A N 1
ATOM 698 C CA . LYS A 1 97 ? 65.142 25.656 -95.692 1.00 67.19 97 LYS A CA 1
ATOM 699 C C . LYS A 1 97 ? 65.832 24.948 -96.885 1.00 67.19 97 LYS A C 1
ATOM 701 O O . LYS A 1 97 ? 67.004 24.581 -96.796 1.00 67.19 97 LYS A O 1
ATOM 706 N N . GLU A 1 98 ? 65.134 24.747 -98.006 1.00 69.75 98 GLU A N 1
ATOM 707 C CA . GLU A 1 98 ? 65.713 24.147 -99.216 1.00 69.75 98 GLU A CA 1
ATOM 708 C C . GLU A 1 98 ? 66.741 25.082 -99.877 1.00 69.75 98 GLU A C 1
ATOM 710 O O . GLU A 1 98 ? 66.539 26.295 -99.957 1.00 69.75 98 GLU A O 1
ATOM 715 N N . ILE A 1 99 ? 67.809 24.512 -100.442 1.00 66.69 99 ILE A N 1
ATOM 716 C CA . ILE A 1 99 ? 68.816 25.231 -101.232 1.00 66.69 99 ILE A CA 1
ATOM 717 C C . ILE A 1 99 ? 68.858 24.735 -102.683 1.00 66.69 99 ILE A C 1
ATOM 719 O O . ILE A 1 99 ? 68.381 23.649 -103.012 1.00 66.69 99 ILE A O 1
ATOM 723 N N . CYS A 1 100 ? 69.464 25.527 -103.569 1.00 64.44 100 CYS A N 1
ATOM 724 C CA . CYS A 1 100 ? 69.719 25.136 -104.954 1.00 64.44 100 CYS A CA 1
ATOM 725 C C . CYS A 1 100 ? 71.064 24.394 -105.053 1.00 64.44 100 CYS A C 1
ATOM 727 O O . CYS A 1 100 ? 72.113 24.979 -104.781 1.00 64.44 100 CYS A O 1
ATOM 729 N N . LYS A 1 101 ? 71.042 23.113 -105.439 1.00 66.12 101 LYS A N 1
ATOM 730 C CA . LYS A 1 101 ? 72.218 22.231 -105.507 1.00 66.12 101 LYS A CA 1
ATOM 731 C C . LYS A 1 101 ? 72.525 21.803 -106.949 1.00 66.12 101 LYS A C 1
ATOM 733 O O . LYS A 1 101 ? 71.612 21.419 -107.679 1.00 66.12 101 LYS A O 1
ATOM 738 N N . ASP A 1 102 ? 73.805 21.813 -107.334 1.00 67.06 102 ASP A N 1
ATOM 739 C CA . ASP A 1 102 ? 74.304 21.209 -108.584 1.00 67.06 102 ASP A CA 1
ATOM 740 C C . ASP A 1 102 ? 74.236 19.671 -108.489 1.00 67.06 102 ASP A C 1
ATOM 742 O O . ASP A 1 102 ? 74.697 19.078 -107.511 1.00 67.06 102 ASP A O 1
ATOM 746 N N . ILE A 1 103 ? 73.644 19.022 -109.491 1.00 66.81 103 ILE A N 1
ATOM 747 C CA . ILE A 1 103 ? 73.501 17.557 -109.575 1.00 66.81 103 ILE A CA 1
ATOM 748 C C . ILE A 1 103 ? 74.367 16.939 -110.686 1.00 66.81 103 ILE A C 1
ATOM 750 O O . ILE A 1 103 ? 74.196 15.772 -111.035 1.00 66.81 103 ILE A O 1
ATOM 754 N N . GLY A 1 104 ? 75.302 17.710 -111.242 1.00 58.56 104 GLY A N 1
ATOM 755 C CA . GLY A 1 104 ? 76.207 17.294 -112.303 1.00 58.56 104 GLY A CA 1
ATOM 756 C C . GLY A 1 104 ? 75.724 17.663 -113.708 1.00 58.56 104 GLY A C 1
ATOM 757 O O . GLY A 1 104 ? 74.534 17.819 -114.001 1.00 58.56 104 GLY A O 1
ATOM 758 N N . GLY A 1 105 ? 76.690 17.823 -114.618 1.00 63.16 105 GLY A N 1
ATOM 759 C CA . GLY A 1 105 ? 76.430 18.171 -116.019 1.00 63.16 105 GLY A CA 1
ATOM 760 C C . GLY A 1 105 ? 75.849 19.576 -116.239 1.00 63.16 105 GLY A C 1
ATOM 761 O O . GLY A 1 105 ? 75.326 19.838 -117.318 1.00 63.16 105 GLY A O 1
ATOM 762 N N . GLY A 1 106 ? 75.920 20.466 -115.240 1.00 59.19 106 GLY A N 1
ATOM 763 C CA . GLY A 1 106 ? 75.345 21.816 -115.298 1.00 59.19 106 GLY A CA 1
ATOM 764 C C . GLY A 1 106 ? 73.838 21.878 -115.022 1.00 59.19 106 GLY A C 1
ATOM 765 O O . GLY A 1 106 ? 73.208 22.894 -115.318 1.00 59.19 106 GLY A O 1
ATOM 766 N N . ASN A 1 107 ? 73.256 20.807 -114.472 1.00 57.97 107 ASN A N 1
ATOM 767 C CA . ASN A 1 107 ? 71.869 20.772 -114.014 1.00 57.97 107 ASN A CA 1
ATOM 768 C C . ASN A 1 107 ? 71.814 20.998 -112.502 1.00 57.97 107 ASN A C 1
ATOM 770 O O . ASN A 1 107 ? 72.668 20.515 -111.764 1.00 57.97 107 ASN A O 1
ATOM 774 N N . TYR A 1 108 ? 70.777 21.692 -112.044 1.00 62.59 108 TYR A N 1
ATOM 775 C CA . TYR A 1 108 ? 70.568 22.018 -110.635 1.00 62.59 108 TYR A CA 1
ATOM 776 C C . TYR A 1 108 ? 69.184 21.523 -110.201 1.00 62.59 108 TYR A C 1
ATOM 778 O O . TYR A 1 108 ? 68.296 21.352 -111.040 1.00 62.59 108 TYR A O 1
ATOM 786 N N . ARG A 1 109 ? 68.977 21.309 -108.899 1.00 67.00 109 ARG A N 1
ATOM 787 C CA . ARG A 1 109 ? 67.661 21.042 -108.290 1.00 67.00 109 ARG A CA 1
ATOM 788 C C . ARG A 1 109 ? 67.571 21.673 -106.900 1.00 67.00 109 ARG A C 1
ATOM 790 O O . ARG A 1 109 ? 68.590 21.864 -106.242 1.00 67.00 109 ARG A O 1
ATOM 797 N N . CYS A 1 110 ? 66.351 21.945 -106.445 1.00 66.81 110 CYS A N 1
ATOM 798 C CA . CYS A 1 110 ? 66.093 22.224 -105.035 1.00 66.81 110 CYS A CA 1
ATOM 799 C C . CYS A 1 110 ? 66.233 20.942 -104.200 1.00 66.81 110 CYS A C 1
ATOM 801 O O . CYS A 1 110 ? 65.854 19.858 -104.656 1.00 66.81 110 CYS A O 1
ATOM 803 N N . GLY A 1 111 ? 66.783 21.075 -102.997 1.00 63.88 111 GLY A N 1
ATOM 804 C CA . GLY A 1 111 ? 66.945 20.009 -102.010 1.00 63.88 111 GLY A CA 1
ATOM 805 C C . GLY A 1 111 ? 67.632 20.541 -100.752 1.00 63.88 111 GLY A C 1
ATOM 806 O O . GLY A 1 111 ? 68.009 21.710 -100.700 1.00 63.88 111 GLY A O 1
ATOM 807 N N . CYS A 1 112 ? 67.799 19.712 -99.726 1.00 70.00 112 CYS A N 1
ATOM 808 C CA . CYS A 1 112 ? 68.443 20.170 -98.494 1.00 70.00 112 CYS A CA 1
ATOM 809 C C . CYS A 1 112 ? 69.963 20.365 -98.708 1.00 70.00 112 CYS A C 1
ATOM 811 O O . CYS A 1 112 ? 70.532 19.785 -99.645 1.00 70.00 112 CYS A O 1
ATOM 813 N N . PRO A 1 113 ? 70.645 21.155 -97.856 1.00 67.75 113 PRO A N 1
ATOM 814 C CA . PRO A 1 113 ? 72.108 21.206 -97.819 1.00 67.75 113 PRO A CA 1
ATOM 815 C C . PRO A 1 113 ? 72.755 19.815 -97.718 1.00 67.75 113 PRO A C 1
ATOM 817 O O . PRO A 1 113 ? 72.142 18.866 -97.230 1.00 67.75 113 PRO A O 1
ATOM 820 N N . GLU A 1 114 ? 74.002 19.662 -98.173 1.00 60.59 114 GLU A N 1
ATOM 821 C CA . GLU A 1 114 ? 74.678 18.358 -98.106 1.00 60.59 114 GLU A CA 1
ATOM 822 C C . GLU A 1 114 ? 74.855 17.903 -96.647 1.00 60.59 114 GLU A C 1
ATOM 824 O O . GLU A 1 114 ? 75.465 18.599 -95.841 1.00 60.59 114 GLU A O 1
ATOM 829 N N . GLY A 1 115 ? 74.280 16.742 -96.313 1.00 62.41 115 GLY A N 1
ATOM 830 C CA . GLY A 1 115 ? 74.183 16.209 -94.947 1.00 62.41 115 GLY A CA 1
ATOM 831 C C . GLY A 1 115 ? 72.897 16.589 -94.193 1.00 62.41 115 GLY A C 1
ATOM 832 O O . GLY A 1 115 ? 72.475 15.844 -93.312 1.00 62.41 115 GLY A O 1
ATOM 833 N N . ALA A 1 116 ? 72.210 17.666 -94.582 1.00 64.19 116 ALA A N 1
ATOM 834 C CA . ALA A 1 116 ? 71.027 18.206 -93.897 1.00 64.19 116 ALA A CA 1
ATOM 835 C C . ALA A 1 116 ? 69.709 17.480 -94.252 1.00 64.19 116 ALA A C 1
ATOM 837 O O . ALA A 1 116 ? 68.690 18.106 -94.532 1.00 64.19 116 ALA A O 1
ATOM 838 N N . LEU A 1 117 ? 69.752 16.147 -94.273 1.00 70.94 117 LEU A N 1
ATOM 839 C CA . LEU A 1 117 ? 68.585 15.263 -94.112 1.00 70.94 117 LEU A CA 1
ATOM 840 C C . LEU A 1 117 ? 68.675 14.432 -92.819 1.00 70.94 117 LEU A C 1
ATOM 842 O O . LEU A 1 117 ? 67.667 13.874 -92.392 1.00 70.94 117 LEU A O 1
ATOM 846 N N . ASN A 1 118 ? 69.864 14.392 -92.200 1.00 74.25 118 ASN A N 1
ATOM 847 C CA . ASN A 1 118 ? 70.183 13.683 -90.959 1.00 74.25 118 ASN A CA 1
ATOM 848 C C . ASN A 1 118 ? 70.511 14.682 -89.824 1.00 74.25 118 ASN A C 1
ATOM 850 O O . ASN A 1 118 ? 71.350 14.412 -88.969 1.00 74.25 118 ASN A O 1
ATOM 854 N N . ASP A 1 119 ? 69.892 15.869 -89.832 1.00 81.25 119 ASP A N 1
ATOM 855 C CA . ASP A 1 119 ? 69.982 16.840 -88.736 1.00 81.25 119 ASP A CA 1
ATOM 856 C C . ASP A 1 119 ? 68.596 17.148 -88.159 1.00 81.25 119 ASP A C 1
ATOM 858 O O . ASP A 1 119 ? 67.579 17.046 -88.849 1.00 81.25 119 ASP A O 1
ATOM 862 N N . LEU A 1 120 ? 68.565 17.538 -86.882 1.00 81.44 120 LEU A N 1
ATOM 863 C CA . LEU A 1 120 ? 67.337 17.694 -86.101 1.00 81.44 120 LEU A CA 1
ATOM 864 C C . LEU A 1 120 ? 66.326 18.676 -86.722 1.00 81.44 120 LEU A C 1
ATOM 866 O O . LEU A 1 120 ? 65.137 18.570 -86.456 1.00 81.44 120 LEU A O 1
ATOM 870 N N . ASN A 1 121 ? 66.765 19.625 -87.552 1.00 82.69 121 ASN A N 1
ATOM 871 C CA . ASN A 1 121 ? 65.923 20.673 -88.132 1.00 82.69 121 ASN A CA 1
ATOM 872 C C . ASN A 1 121 ? 65.386 20.358 -89.539 1.00 82.69 121 ASN A C 1
ATOM 874 O O . ASN A 1 121 ? 64.634 21.176 -90.079 1.00 82.69 121 ASN A O 1
ATOM 878 N N . ASN A 1 122 ? 65.833 19.261 -90.156 1.00 80.25 122 ASN A N 1
ATOM 879 C CA . ASN A 1 122 ? 65.578 18.918 -91.560 1.00 80.25 122 ASN A CA 1
ATOM 880 C C . ASN A 1 122 ? 65.371 17.403 -91.755 1.00 80.25 122 ASN A C 1
ATOM 882 O O . ASN A 1 122 ? 65.728 16.845 -92.794 1.00 80.25 122 ASN A O 1
ATOM 886 N N . CYS A 1 123 ? 64.853 16.718 -90.737 1.00 83.44 123 CYS A N 1
ATOM 887 C CA . CYS A 1 123 ? 64.880 15.266 -90.671 1.00 83.44 123 CYS A CA 1
ATOM 888 C C . CYS A 1 123 ? 63.939 14.624 -91.701 1.00 83.44 123 CYS A C 1
ATOM 890 O O . CYS A 1 123 ? 62.725 14.832 -91.665 1.00 83.44 123 CYS A O 1
ATOM 892 N N . GLY A 1 124 ? 64.499 13.882 -92.660 1.00 80.81 124 GLY A N 1
ATOM 893 C CA . GLY A 1 124 ? 63.751 13.196 -93.728 1.00 80.81 124 GLY A CA 1
ATOM 894 C C . GLY A 1 124 ? 63.174 14.105 -94.818 1.00 80.81 124 GLY A C 1
ATOM 895 O O . GLY A 1 124 ? 63.106 13.715 -95.984 1.00 80.81 124 GLY A O 1
ATOM 896 N N . SER A 1 125 ? 62.816 15.344 -94.483 1.00 80.75 125 SER A N 1
ATOM 89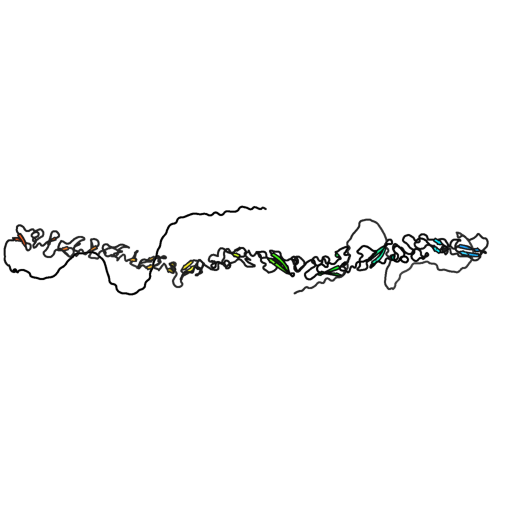7 C CA . SER A 1 125 ? 62.557 16.414 -95.444 1.00 80.75 125 SER A CA 1
ATOM 898 C C . SER A 1 125 ? 63.033 17.753 -94.891 1.00 80.75 125 SER A C 1
ATOM 900 O O . SER A 1 125 ? 62.973 17.998 -93.687 1.00 80.75 125 SER A O 1
ATOM 902 N N . CYS A 1 126 ? 63.472 18.642 -95.778 1.00 78.56 126 CYS A N 1
ATOM 903 C CA . CYS A 1 126 ? 63.997 19.943 -95.385 1.00 78.56 126 CYS A CA 1
ATOM 904 C C . CYS A 1 126 ? 62.952 20.722 -94.552 1.00 78.56 126 CYS A C 1
ATOM 906 O O . CYS A 1 126 ? 61.756 20.714 -94.868 1.00 78.56 126 CYS A O 1
ATOM 908 N N . GLY A 1 127 ? 63.392 21.342 -93.454 1.00 75.25 127 GLY A N 1
ATOM 909 C CA . GLY A 1 127 ? 62.540 22.049 -92.496 1.00 75.25 127 GLY A CA 1
ATOM 910 C C . GLY A 1 127 ? 61.671 21.173 -91.583 1.00 75.25 127 GLY A C 1
ATOM 911 O O . GLY A 1 127 ? 60.993 21.726 -90.719 1.00 75.25 127 GLY A O 1
ATOM 912 N N . THR A 1 128 ? 61.677 19.842 -91.726 1.00 83.31 128 THR A N 1
ATOM 913 C CA . THR A 1 128 ? 61.032 18.945 -90.755 1.00 83.31 128 THR A CA 1
ATOM 914 C C . THR A 1 128 ? 61.844 18.932 -89.458 1.00 83.31 128 THR A C 1
ATOM 916 O O . THR A 1 128 ? 62.919 18.335 -89.393 1.00 83.31 128 THR A O 1
ATOM 919 N N . LEU A 1 129 ? 61.326 19.578 -88.413 1.00 84.44 129 LEU A N 1
ATOM 920 C CA . LEU A 1 129 ? 61.874 19.473 -87.062 1.00 84.44 129 LEU A CA 1
ATOM 921 C C . LEU A 1 129 ? 61.584 18.073 -86.500 1.00 84.44 129 LEU A C 1
ATOM 923 O O . LEU A 1 129 ? 60.425 17.691 -86.358 1.00 84.44 129 LEU A O 1
ATOM 927 N N . CYS A 1 130 ? 62.632 17.331 -86.159 1.00 84.75 130 CYS A N 1
ATOM 928 C CA . CYS A 1 130 ? 62.536 16.115 -85.365 1.00 84.75 130 CYS A CA 1
ATOM 929 C C . CYS A 1 130 ? 62.411 16.501 -83.887 1.00 84.75 130 CYS A C 1
ATOM 931 O O . CYS A 1 130 ? 63.397 16.806 -83.219 1.00 84.75 130 CYS A O 1
ATOM 933 N N . ALA A 1 131 ? 61.170 16.538 -83.411 1.00 85.81 131 ALA A N 1
ATOM 934 C CA . ALA A 1 131 ? 60.808 16.745 -82.015 1.00 85.81 131 ALA A CA 1
ATOM 935 C C . ALA A 1 131 ? 59.611 15.830 -81.686 1.00 85.81 131 ALA A C 1
ATOM 937 O O . ALA A 1 131 ? 58.468 16.287 -81.755 1.00 85.81 131 ALA A O 1
ATOM 938 N N . PRO A 1 132 ? 59.856 14.534 -81.400 1.00 87.56 132 PRO A N 1
ATOM 939 C CA . PRO A 1 132 ? 58.841 13.636 -80.857 1.00 87.56 132 PRO A CA 1
ATOM 940 C C . PRO A 1 132 ? 58.350 14.177 -79.509 1.00 87.56 132 PRO A C 1
ATOM 942 O O . PRO A 1 132 ? 59.107 14.837 -78.789 1.00 87.56 132 PRO A O 1
ATOM 945 N N . ALA A 1 133 ? 57.096 13.907 -79.152 1.00 88.81 133 ALA A N 1
ATOM 946 C CA . ALA A 1 133 ? 56.543 14.376 -77.887 1.00 88.81 133 ALA A CA 1
ATOM 947 C C . ALA A 1 133 ? 57.279 13.728 -76.702 1.00 88.81 133 ALA A C 1
ATOM 949 O O . ALA A 1 133 ? 57.453 12.514 -76.673 1.00 88.81 133 ALA A O 1
ATOM 950 N N . ASN A 1 134 ? 57.697 14.538 -75.725 1.00 89.62 134 ASN A N 1
ATOM 951 C CA . ASN A 1 134 ? 58.305 14.093 -74.464 1.00 89.62 134 ASN A CA 1
ATOM 952 C C . ASN A 1 134 ? 59.520 13.141 -74.629 1.00 89.62 134 ASN A C 1
ATOM 954 O O . ASN A 1 134 ? 59.742 12.260 -73.799 1.00 89.62 134 ASN A O 1
ATOM 958 N N . ALA A 1 135 ? 60.309 13.297 -75.700 1.00 90.25 135 ALA A N 1
ATOM 959 C CA . ALA A 1 135 ? 61.560 12.563 -75.920 1.00 90.25 135 ALA A CA 1
ATOM 960 C C . ALA A 1 135 ? 62.776 13.383 -75.448 1.00 90.25 135 ALA A C 1
ATOM 962 O O . ALA A 1 135 ? 62.915 14.551 -75.811 1.00 90.25 135 ALA A O 1
ATOM 963 N N . ALA A 1 136 ? 63.680 12.772 -74.675 1.00 89.69 136 ALA A N 1
ATOM 964 C CA . ALA A 1 136 ? 64.811 13.466 -74.050 1.00 89.69 136 ALA A CA 1
ATOM 965 C C . ALA A 1 136 ? 66.058 13.571 -74.951 1.00 89.69 136 ALA A C 1
ATOM 967 O O . ALA A 1 136 ? 66.830 14.523 -74.825 1.00 89.69 136 ALA A O 1
ATOM 968 N N . ASP A 1 137 ? 66.261 12.616 -75.864 1.00 88.38 137 ASP A N 1
ATOM 969 C CA . ASP A 1 137 ? 67.393 12.573 -76.804 1.00 88.38 137 ASP A CA 1
ATOM 970 C C . ASP A 1 137 ? 66.961 12.473 -78.287 1.00 88.38 137 ASP A C 1
ATOM 972 O O . ASP A 1 137 ? 67.407 11.581 -79.014 1.00 88.38 137 ASP A O 1
ATOM 976 N N . PRO A 1 138 ? 66.100 13.382 -78.788 1.00 88.56 138 PRO A N 1
ATOM 977 C CA . PRO A 1 138 ? 65.660 13.334 -80.174 1.00 88.56 138 PRO A CA 1
ATOM 978 C C . PRO A 1 138 ? 66.844 13.503 -81.135 1.00 88.56 138 PRO A C 1
ATOM 980 O O . PRO A 1 138 ? 67.716 14.361 -80.974 1.00 88.56 138 PRO A O 1
ATOM 983 N N . SER A 1 139 ? 66.870 12.653 -82.154 1.00 87.88 139 SER A N 1
ATOM 984 C CA . SER A 1 139 ? 67.968 12.465 -83.098 1.00 87.88 139 SER A CA 1
ATOM 985 C C . SER A 1 139 ? 67.416 12.174 -84.494 1.00 87.88 139 SER A C 1
ATOM 987 O O . SER A 1 139 ? 66.278 11.736 -84.643 1.00 87.88 139 SER A O 1
ATOM 989 N N . CYS A 1 140 ? 68.211 12.411 -85.537 1.00 85.38 140 CYS A N 1
ATOM 990 C CA . CYS A 1 140 ? 67.811 12.083 -86.903 1.00 85.38 140 CYS A CA 1
ATOM 991 C C . CYS A 1 140 ? 68.805 11.111 -87.537 1.00 85.38 140 CYS A C 1
ATOM 993 O O . CYS A 1 140 ? 69.963 11.466 -87.762 1.00 85.38 140 CYS A O 1
ATOM 995 N N . THR A 1 141 ? 68.338 9.907 -87.859 1.00 86.00 141 THR A N 1
ATOM 996 C CA . THR A 1 141 ? 69.155 8.836 -88.440 1.00 86.00 141 THR A CA 1
ATOM 997 C C . THR A 1 141 ? 68.576 8.440 -89.793 1.00 86.00 141 THR A C 1
ATOM 999 O O . THR A 1 141 ? 67.419 8.039 -89.878 1.00 86.00 141 THR A O 1
ATOM 1002 N N . ASP A 1 142 ? 69.363 8.589 -90.862 1.00 82.50 142 ASP A N 1
ATOM 1003 C CA . ASP A 1 142 ? 68.988 8.263 -92.251 1.00 82.50 142 ASP A CA 1
ATOM 1004 C C . ASP A 1 142 ? 67.597 8.777 -92.669 1.00 82.50 142 ASP A C 1
ATOM 1006 O O . ASP A 1 142 ? 66.773 8.068 -93.245 1.00 82.50 142 ASP A O 1
ATOM 1010 N N . GLY A 1 143 ? 67.337 10.050 -92.359 1.00 79.56 143 GLY A N 1
ATOM 1011 C CA . GLY A 1 143 ? 66.074 10.727 -92.648 1.00 79.56 143 GLY A CA 1
ATOM 1012 C C . GLY A 1 143 ? 64.884 10.305 -91.779 1.00 79.56 143 GLY A C 1
ATOM 1013 O O . GLY A 1 143 ? 63.765 10.723 -92.062 1.00 79.56 143 GLY A O 1
ATOM 1014 N N . THR A 1 144 ? 65.095 9.504 -90.735 1.00 85.88 144 THR A N 1
ATOM 1015 C CA . THR A 1 144 ? 64.054 9.094 -89.781 1.00 85.88 144 THR A CA 1
ATOM 1016 C C . THR A 1 144 ? 64.298 9.764 -88.432 1.00 85.88 144 THR A C 1
ATOM 1018 O O . THR A 1 144 ? 65.431 9.803 -87.951 1.00 85.88 144 THR A O 1
ATOM 1021 N N . CYS A 1 145 ? 63.243 10.314 -87.829 1.00 86.56 145 CYS A N 1
ATOM 1022 C CA . CYS A 1 145 ? 63.304 10.871 -86.480 1.00 86.56 145 CYS A CA 1
ATOM 1023 C C . CYS A 1 145 ? 63.286 9.719 -85.467 1.00 86.56 145 CYS A C 1
ATOM 1025 O O . CYS A 1 145 ? 62.467 8.810 -85.583 1.00 86.56 145 CYS A O 1
ATOM 1027 N N . THR A 1 146 ? 64.230 9.724 -84.529 1.00 86.62 146 THR A N 1
ATOM 1028 C CA . THR A 1 146 ? 64.488 8.626 -83.587 1.00 86.62 146 THR A CA 1
ATOM 1029 C C . THR A 1 146 ? 64.901 9.174 -82.224 1.00 86.62 146 THR A C 1
ATOM 1031 O O . THR A 1 146 ? 65.545 10.217 -82.145 1.00 86.62 146 THR A O 1
ATOM 1034 N N . PHE A 1 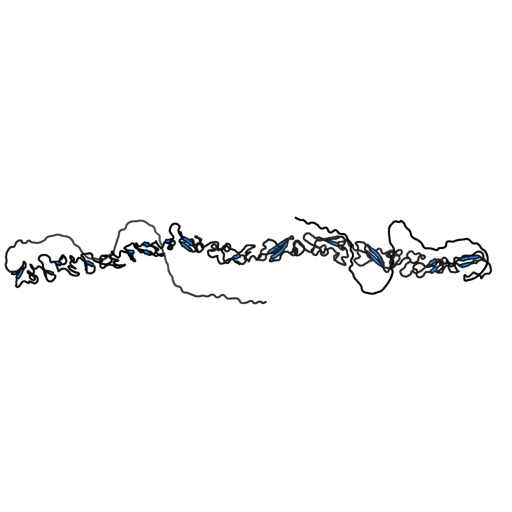147 ? 64.614 8.460 -81.144 1.00 89.00 147 PHE A N 1
ATOM 1035 C CA . PHE A 1 147 ? 65.132 8.745 -79.800 1.00 89.00 147 PHE A CA 1
ATOM 1036 C C . PHE A 1 147 ? 65.478 7.419 -79.105 1.00 89.00 147 PHE A C 1
ATOM 1038 O O . PHE A 1 147 ? 65.120 6.348 -79.599 1.00 89.00 147 PHE A O 1
ATOM 1045 N N . THR A 1 148 ? 66.187 7.482 -77.979 1.00 85.31 148 THR A N 1
ATOM 1046 C CA . THR A 1 148 ? 66.560 6.306 -77.168 1.00 85.31 148 THR A CA 1
ATOM 1047 C C . THR A 1 148 ? 65.939 6.352 -75.771 1.00 85.31 148 THR A C 1
ATOM 1049 O O . THR A 1 148 ? 65.871 5.333 -75.085 1.00 85.31 148 THR A O 1
ATOM 1052 N N . THR A 1 149 ? 65.516 7.536 -75.327 1.00 88.81 149 THR A N 1
ATOM 1053 C CA . THR A 1 149 ? 65.042 7.833 -73.976 1.00 88.81 149 THR A CA 1
ATOM 1054 C C . THR A 1 149 ? 63.901 8.849 -73.993 1.00 88.81 149 THR A C 1
ATOM 1056 O O . THR A 1 149 ? 63.976 9.892 -74.645 1.00 88.81 149 THR A O 1
ATOM 1059 N N . CYS A 1 150 ? 62.849 8.557 -73.234 1.00 92.19 150 CYS A N 1
ATOM 1060 C CA . CYS A 1 150 ? 61.806 9.525 -72.920 1.00 92.19 150 CYS A CA 1
ATOM 1061 C C . CYS A 1 150 ? 62.304 10.547 -71.890 1.00 92.19 150 CYS A C 1
ATOM 1063 O O . CYS A 1 150 ? 63.255 10.294 -71.143 1.00 92.19 150 CYS A O 1
ATOM 1065 N N . GLU A 1 151 ? 61.633 11.692 -71.823 1.00 92.19 151 GLU A N 1
ATOM 1066 C CA . GLU A 1 151 ? 61.686 12.557 -70.649 1.00 92.19 151 GLU A CA 1
ATOM 1067 C C . GLU A 1 151 ? 61.206 11.791 -69.401 1.00 92.19 151 GLU A C 1
ATOM 1069 O O . GLU A 1 151 ? 60.449 10.819 -69.521 1.00 92.19 151 GLU A O 1
ATOM 1074 N N . PRO A 1 152 ? 61.633 12.197 -68.188 1.00 89.06 152 PRO A N 1
ATOM 1075 C CA . PRO A 1 152 ? 61.107 11.629 -66.953 1.00 89.06 152 PRO A CA 1
ATOM 1076 C C . PRO A 1 152 ? 59.578 11.613 -66.957 1.00 89.06 152 PRO A C 1
ATOM 1078 O O . PRO A 1 152 ? 58.949 12.526 -67.484 1.00 89.06 152 PRO A O 1
ATOM 1081 N N . ASP A 1 153 ? 59.001 10.585 -66.339 1.00 90.62 153 ASP A N 1
ATOM 1082 C CA . ASP A 1 153 ? 57.556 10.360 -66.213 1.00 90.62 153 ASP A CA 1
ATOM 1083 C C . ASP A 1 153 ? 56.820 9.937 -67.500 1.00 90.62 153 ASP A C 1
ATOM 1085 O O . ASP A 1 153 ? 55.649 9.565 -67.406 1.00 90.62 153 ASP A O 1
ATOM 1089 N N . TYR A 1 154 ? 57.478 9.924 -68.666 1.00 92.19 154 TYR A N 1
ATOM 1090 C CA . TYR A 1 154 ? 56.884 9.498 -69.939 1.00 92.19 154 TYR A CA 1
ATOM 1091 C C . TYR A 1 154 ? 57.427 8.160 -70.458 1.00 92.19 154 TYR A C 1
ATOM 1093 O O . TYR A 1 154 ? 58.561 7.771 -70.172 1.00 92.19 154 TYR A O 1
ATOM 1101 N N . ALA A 1 155 ? 56.616 7.468 -71.261 1.00 90.94 155 ALA A N 1
ATOM 1102 C CA . ALA A 1 155 ? 56.997 6.249 -71.970 1.00 90.94 155 ALA A CA 1
ATOM 1103 C C . ALA A 1 155 ? 56.403 6.190 -73.390 1.00 90.94 155 ALA A C 1
ATOM 1105 O O . ALA A 1 155 ? 55.259 6.593 -73.609 1.00 90.94 155 ALA A O 1
ATOM 1106 N N . ASP A 1 156 ? 57.186 5.648 -74.327 1.00 89.69 156 ASP A N 1
ATOM 1107 C CA . ASP A 1 156 ? 56.713 5.082 -75.597 1.00 89.69 156 ASP A CA 1
ATOM 1108 C C . ASP A 1 156 ? 55.978 3.773 -75.284 1.00 89.69 156 ASP A C 1
ATOM 1110 O O . ASP A 1 156 ? 56.566 2.839 -74.724 1.00 89.69 156 ASP A O 1
ATOM 1114 N N . CYS A 1 157 ? 54.685 3.723 -75.610 1.00 89.38 157 CYS A N 1
ATOM 1115 C CA . CYS A 1 157 ? 53.823 2.591 -75.278 1.00 89.38 157 CYS A CA 1
ATOM 1116 C C . CYS A 1 157 ? 53.183 1.883 -76.478 1.00 89.38 157 CYS A C 1
ATOM 1118 O O . CYS A 1 157 ? 52.518 0.859 -76.274 1.00 89.38 157 CYS A O 1
ATOM 1120 N N . ASP A 1 158 ? 53.390 2.354 -77.712 1.00 86.44 158 ASP A N 1
ATOM 1121 C CA . ASP A 1 158 ? 52.972 1.640 -78.926 1.00 86.44 158 ASP A CA 1
ATOM 1122 C C . ASP A 1 158 ? 54.134 1.135 -79.798 1.00 86.44 158 ASP A C 1
ATOM 1124 O O . ASP A 1 158 ? 53.937 0.157 -80.539 1.00 86.44 158 ASP A O 1
ATOM 1128 N N . GLY A 1 159 ? 55.338 1.676 -79.601 1.00 85.19 159 GLY A N 1
ATOM 1129 C CA . GLY A 1 159 ? 56.585 1.318 -80.265 1.00 85.19 159 GLY A CA 1
ATOM 1130 C C . GLY A 1 159 ? 56.888 2.121 -81.533 1.00 85.19 159 GLY A C 1
ATOM 1131 O O . GLY A 1 159 ? 57.724 1.659 -82.318 1.00 85.19 159 GLY A O 1
ATOM 1132 N N . ASP A 1 160 ? 56.199 3.240 -81.792 1.00 86.25 160 ASP A N 1
ATOM 1133 C CA . ASP A 1 160 ? 56.454 4.105 -82.951 1.00 86.25 160 ASP A CA 1
ATOM 1134 C C . ASP A 1 160 ? 57.302 5.346 -82.579 1.00 86.25 160 ASP A C 1
ATOM 1136 O O . ASP A 1 160 ? 56.795 6.319 -82.008 1.00 86.25 160 ASP A O 1
ATOM 1140 N N . PRO A 1 161 ? 58.598 5.388 -82.960 1.00 80.62 161 PRO A N 1
ATOM 1141 C CA . PRO A 1 161 ? 59.481 6.499 -82.615 1.00 80.62 161 PRO A CA 1
ATOM 1142 C C . PRO A 1 161 ? 59.120 7.830 -83.305 1.00 80.62 161 PRO A C 1
ATOM 1144 O O . PRO A 1 161 ? 59.770 8.845 -83.040 1.00 80.62 161 PRO A O 1
ATOM 1147 N N . ALA A 1 162 ? 58.124 7.851 -84.202 1.00 78.75 162 ALA A N 1
ATOM 1148 C CA . ALA A 1 162 ? 57.675 9.056 -84.892 1.00 78.75 162 ALA A CA 1
ATOM 1149 C C . ALA A 1 162 ? 56.722 9.937 -84.060 1.00 78.75 162 ALA A C 1
ATOM 1151 O O . ALA A 1 162 ? 56.677 11.146 -84.307 1.00 78.75 162 ALA A O 1
ATOM 1152 N N . ASN A 1 163 ? 55.978 9.372 -83.099 1.00 83.12 163 ASN A N 1
ATOM 1153 C CA . ASN A 1 163 ? 55.098 10.138 -82.201 1.00 83.12 163 ASN A CA 1
ATOM 1154 C C . ASN A 1 163 ? 55.805 10.556 -80.900 1.00 83.12 163 ASN A C 1
ATOM 1156 O O . ASN A 1 163 ? 55.688 11.724 -80.509 1.00 83.12 163 ASN A O 1
ATOM 1160 N N . GLY A 1 164 ? 56.634 9.685 -80.318 1.00 88.62 164 GLY A N 1
ATOM 1161 C CA . GLY A 1 164 ? 57.468 10.003 -79.158 1.00 88.62 164 GLY A CA 1
ATOM 1162 C C . GLY A 1 164 ? 57.172 9.120 -77.953 1.00 88.62 164 GLY A C 1
ATOM 1163 O O . GLY A 1 164 ? 57.292 7.904 -78.023 1.00 88.62 164 GLY A O 1
ATOM 1164 N N . CYS A 1 165 ? 56.864 9.762 -76.831 1.00 91.50 165 CYS A N 1
ATOM 1165 C CA . CYS A 1 165 ? 56.513 9.129 -75.571 1.00 91.50 165 CYS A CA 1
ATOM 1166 C C . CYS A 1 165 ? 55.163 9.695 -75.108 1.00 91.50 165 CYS A C 1
ATOM 1168 O O . CYS A 1 165 ? 55.087 10.718 -74.423 1.00 91.50 165 CYS A O 1
ATOM 1170 N N . GLU A 1 166 ? 54.076 9.068 -75.551 1.00 90.06 166 GLU A N 1
ATOM 1171 C CA . GLU A 1 166 ? 52.702 9.592 -75.491 1.00 90.06 166 GLU A CA 1
ATOM 1172 C C . GLU A 1 166 ? 52.126 9.557 -74.076 1.00 90.06 166 GLU A C 1
ATOM 1174 O O . GLU A 1 166 ? 51.213 10.314 -73.742 1.00 90.06 166 GLU A O 1
ATOM 1179 N N . VAL A 1 167 ? 52.624 8.629 -73.262 1.00 92.19 167 VAL A N 1
ATOM 1180 C CA . VAL A 1 167 ? 51.975 8.183 -72.034 1.00 92.19 167 VAL A CA 1
ATOM 1181 C C . VAL A 1 167 ? 52.716 8.718 -70.821 1.00 92.19 167 VAL A C 1
ATOM 1183 O O . VAL A 1 167 ? 53.872 8.367 -70.596 1.00 92.19 167 VAL A O 1
ATOM 1186 N N . ASN A 1 168 ? 52.034 9.515 -69.995 1.00 92.00 168 ASN A N 1
ATOM 1187 C CA . ASN A 1 168 ? 52.545 9.899 -68.682 1.00 92.00 168 ASN A CA 1
ATOM 1188 C C . ASN A 1 168 ? 52.292 8.767 -67.672 1.00 92.00 168 ASN A C 1
ATOM 1190 O O . ASN A 1 168 ? 51.187 8.621 -67.144 1.00 92.00 168 ASN A O 1
ATOM 1194 N N . THR A 1 169 ? 53.322 7.980 -67.370 1.00 91.75 169 THR A N 1
ATOM 1195 C CA . THR A 1 169 ? 53.223 6.794 -66.506 1.00 91.75 169 THR A CA 1
ATOM 1196 C C . THR A 1 169 ? 52.968 7.122 -65.034 1.00 91.75 169 THR A C 1
ATOM 1198 O O . THR A 1 169 ? 52.753 6.205 -64.246 1.00 91.75 169 THR A O 1
ATOM 1201 N N . GLN A 1 170 ? 53.007 8.398 -64.630 1.00 90.69 170 GLN A N 1
ATOM 1202 C CA . GLN A 1 170 ? 52.721 8.826 -63.254 1.00 90.69 170 GLN A CA 1
ATOM 1203 C C . GLN A 1 170 ? 51.255 9.228 -63.033 1.00 90.69 170 GLN A C 1
ATOM 1205 O O . GLN A 1 170 ? 50.845 9.363 -61.878 1.00 90.69 170 GLN A O 1
ATOM 1210 N N . GLN A 1 171 ? 50.492 9.452 -64.112 1.00 89.56 171 GLN A N 1
ATOM 1211 C CA . GLN A 1 171 ? 49.128 10.003 -64.084 1.00 89.56 171 GLN A CA 1
ATOM 1212 C C . GLN A 1 171 ? 48.111 9.169 -64.880 1.00 89.56 171 GLN A C 1
ATOM 1214 O O . GLN A 1 171 ? 46.936 9.137 -64.513 1.00 89.56 171 GLN A O 1
ATOM 1219 N N . ASP A 1 172 ? 48.532 8.453 -65.927 1.00 91.06 172 ASP A N 1
ATOM 1220 C CA . ASP A 1 172 ? 47.638 7.592 -66.702 1.00 91.06 172 ASP A CA 1
ATOM 1221 C C . ASP A 1 172 ? 47.322 6.282 -65.957 1.00 91.06 172 ASP A C 1
ATOM 1223 O O . ASP A 1 172 ? 48.157 5.385 -65.837 1.00 91.06 172 ASP A O 1
ATOM 1227 N N . ALA A 1 173 ? 46.078 6.142 -65.492 1.00 88.50 173 ALA A N 1
ATOM 1228 C CA . ALA A 1 173 ? 45.580 4.926 -64.849 1.00 88.50 173 ALA A CA 1
ATOM 1229 C C . ALA A 1 173 ? 45.553 3.699 -65.786 1.00 88.50 173 ALA A C 1
ATOM 1231 O O . ALA A 1 173 ? 45.521 2.566 -65.304 1.00 88.50 173 ALA A O 1
ATOM 1232 N N . ALA A 1 174 ? 45.593 3.889 -67.110 1.00 89.50 174 ALA A N 1
ATOM 1233 C CA . ALA A 1 174 ? 45.714 2.798 -68.073 1.00 89.50 174 ALA A CA 1
ATOM 1234 C C . ALA A 1 174 ? 47.165 2.314 -68.266 1.00 89.50 174 ALA A C 1
ATOM 1236 O O . ALA A 1 174 ? 47.358 1.265 -68.878 1.00 89.50 174 ALA A O 1
ATOM 1237 N N . ASN A 1 175 ? 48.173 3.035 -67.762 1.00 90.25 175 ASN A N 1
ATOM 1238 C CA . ASN A 1 175 ? 49.602 2.754 -67.961 1.00 90.25 175 ASN A CA 1
ATOM 1239 C C . ASN A 1 175 ? 50.443 3.156 -66.728 1.00 90.25 175 ASN A C 1
ATOM 1241 O O . ASN A 1 175 ? 51.502 3.787 -66.827 1.00 90.25 175 ASN A O 1
ATOM 1245 N N . CYS A 1 176 ? 49.950 2.828 -65.538 1.00 90.62 176 CYS A N 1
ATOM 1246 C CA . CYS A 1 176 ? 50.508 3.337 -64.297 1.00 90.62 176 CYS A CA 1
ATOM 1247 C C . CYS A 1 176 ? 51.819 2.628 -63.932 1.00 90.62 176 CYS A C 1
ATOM 1249 O O . CYS A 1 176 ? 51.886 1.403 -63.799 1.00 90.62 176 CYS A O 1
ATOM 1251 N N . GLY A 1 177 ? 52.890 3.411 -63.810 1.00 88.44 177 GLY A N 1
ATOM 1252 C CA . GLY A 1 177 ? 54.250 2.911 -63.618 1.00 88.44 177 GLY A CA 1
ATOM 1253 C C . GLY A 1 177 ? 54.822 2.157 -64.827 1.00 88.44 177 GLY A C 1
ATOM 1254 O O . GLY A 1 177 ? 55.828 1.465 -64.673 1.00 88.44 177 GLY A O 1
ATOM 1255 N N . GLY A 1 178 ? 54.190 2.235 -66.007 1.00 89.81 178 GLY A N 1
ATOM 1256 C CA . GLY A 1 178 ? 54.677 1.621 -67.246 1.00 89.81 178 GLY A CA 1
ATOM 1257 C C . GLY A 1 178 ? 53.571 1.238 -68.236 1.00 89.81 178 GLY A C 1
ATOM 1258 O O . GLY A 1 178 ? 52.396 1.169 -67.897 1.00 89.81 178 GLY A O 1
ATOM 1259 N N . CYS A 1 179 ? 53.950 0.944 -69.476 1.00 90.88 179 CYS A N 1
ATOM 1260 C CA . CYS A 1 179 ? 53.011 0.643 -70.557 1.00 90.88 179 CYS A CA 1
ATOM 1261 C C . CYS A 1 179 ? 52.233 -0.667 -70.341 1.00 90.88 179 CYS A C 1
ATOM 1263 O O . CYS A 1 179 ? 52.821 -1.752 -70.365 1.00 90.88 179 CYS A O 1
ATOM 1265 N N . SER A 1 180 ? 50.902 -0.604 -70.246 1.00 88.38 180 SER A N 1
ATOM 1266 C CA . SER A 1 180 ? 50.053 -1.791 -70.048 1.00 88.38 180 SER A CA 1
ATOM 1267 C C . SER A 1 180 ? 49.999 -2.727 -71.255 1.00 88.38 180 SER A C 1
ATOM 1269 O O . SER A 1 180 ? 49.754 -3.924 -71.113 1.00 88.38 180 SER A O 1
ATOM 1271 N N . ARG A 1 181 ? 50.317 -2.216 -72.450 1.00 84.88 181 ARG A N 1
ATOM 1272 C CA . ARG A 1 181 ? 50.550 -3.033 -73.651 1.00 84.88 181 ARG A CA 1
ATOM 1273 C C . ARG A 1 181 ? 51.765 -3.965 -73.518 1.00 84.88 181 ARG A C 1
ATOM 1275 O O . ARG A 1 181 ? 51.802 -4.993 -74.193 1.00 84.88 181 ARG A O 1
ATOM 1282 N N . LEU A 1 182 ? 52.745 -3.614 -72.681 1.00 84.44 182 LEU A N 1
ATOM 1283 C CA . LEU A 1 182 ? 53.954 -4.410 -72.433 1.00 84.44 182 LEU A CA 1
ATOM 1284 C C . LEU A 1 182 ? 53.822 -5.261 -71.162 1.00 84.44 182 LEU A C 1
ATOM 1286 O O . LEU A 1 182 ? 54.244 -6.415 -71.149 1.00 84.44 182 LEU A O 1
ATOM 1290 N N . ASP A 1 183 ? 53.200 -4.706 -70.121 1.00 86.81 183 ASP A N 1
ATOM 1291 C CA . ASP A 1 183 ? 52.901 -5.375 -68.855 1.00 86.81 183 ASP A CA 1
ATOM 1292 C C . ASP A 1 183 ? 51.439 -5.099 -68.449 1.00 86.81 183 ASP A C 1
ATOM 1294 O O . ASP A 1 183 ? 51.154 -4.057 -67.854 1.00 86.81 183 ASP A O 1
ATOM 1298 N N . PRO A 1 184 ? 50.486 -6.008 -68.741 1.00 83.38 184 PRO A N 1
ATOM 1299 C CA . PRO A 1 184 ? 49.067 -5.789 -68.457 1.00 83.38 184 PRO A CA 1
ATOM 1300 C C . PRO A 1 184 ? 48.720 -5.503 -66.990 1.00 83.38 184 PRO A C 1
ATOM 1302 O O . PRO A 1 184 ? 47.621 -5.017 -66.733 1.00 83.38 184 PRO A O 1
ATOM 1305 N N . THR A 1 185 ? 49.623 -5.743 -66.027 1.00 81.06 185 THR A N 1
ATOM 1306 C CA . THR A 1 185 ? 49.385 -5.371 -64.621 1.00 81.06 185 THR A CA 1
ATOM 1307 C C . THR A 1 185 ? 49.553 -3.870 -64.349 1.00 81.06 185 THR A C 1
ATOM 1309 O O . THR A 1 185 ? 49.295 -3.437 -63.231 1.00 81.06 185 THR A O 1
ATOM 1312 N N . ARG A 1 186 ? 49.985 -3.067 -65.336 1.00 85.19 186 ARG A N 1
ATOM 1313 C CA . ARG A 1 186 ? 50.083 -1.593 -65.237 1.00 85.19 186 ARG A CA 1
ATOM 1314 C C . ARG A 1 186 ? 48.765 -0.864 -65.500 1.00 85.19 186 ARG A C 1
ATOM 1316 O O . ARG A 1 186 ? 48.645 0.314 -65.178 1.00 85.19 186 ARG A O 1
ATOM 1323 N N . ALA A 1 187 ? 47.776 -1.537 -66.086 1.00 86.88 187 ALA A N 1
ATOM 1324 C CA . ALA A 1 187 ? 46.425 -0.997 -66.153 1.00 86.88 187 ALA A CA 1
ATOM 1325 C C . ALA A 1 187 ? 45.769 -1.155 -64.773 1.00 86.88 187 ALA A C 1
ATOM 1327 O O . ALA A 1 187 ? 45.565 -2.279 -64.311 1.00 86.88 187 ALA A O 1
ATOM 1328 N N . CYS A 1 188 ? 45.440 -0.045 -64.108 1.00 86.44 188 CYS A N 1
ATOM 1329 C CA . CYS A 1 188 ? 44.883 -0.058 -62.757 1.00 86.44 188 CYS A CA 1
ATOM 1330 C C . CYS A 1 188 ? 43.440 -0.595 -62.745 1.00 86.44 188 CYS A C 1
ATOM 1332 O O . CYS A 1 188 ? 42.468 0.153 -62.826 1.00 86.44 188 CYS A O 1
ATOM 1334 N N . SER A 1 189 ? 43.304 -1.915 -62.635 1.00 87.75 189 SER A N 1
ATOM 1335 C CA . SER A 1 189 ? 42.030 -2.639 -62.597 1.00 87.75 189 SER A CA 1
ATOM 1336 C C . SER A 1 189 ? 41.628 -2.969 -61.155 1.00 87.75 189 SER A C 1
ATOM 1338 O O . SER A 1 189 ? 41.701 -4.125 -60.735 1.00 87.75 189 SER A O 1
ATOM 1340 N N . LEU A 1 190 ? 41.211 -1.955 -60.394 1.00 89.62 190 LEU A N 1
ATOM 1341 C CA . LEU A 1 190 ? 40.887 -2.092 -58.971 1.00 89.62 190 LEU A CA 1
ATOM 1342 C C . LEU A 1 190 ? 39.441 -2.599 -58.751 1.00 89.62 190 LEU A C 1
ATOM 1344 O O .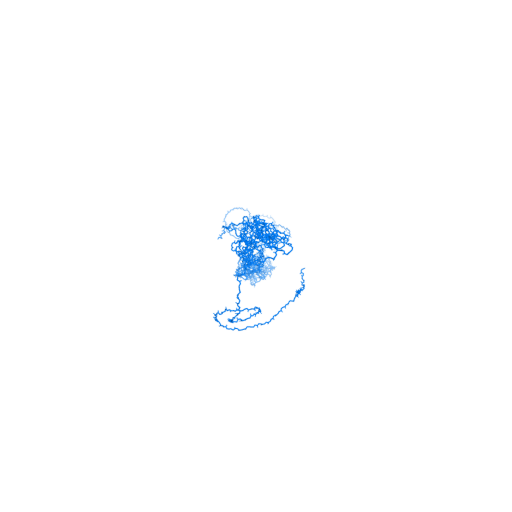 LEU A 1 190 ? 38.497 -1.975 -59.248 1.00 89.62 190 LEU A O 1
ATOM 1348 N N . PRO A 1 191 ? 39.222 -3.710 -58.017 1.00 91.94 191 PRO A N 1
ATOM 1349 C CA . PRO A 1 191 ? 37.886 -4.223 -57.712 1.00 91.94 191 PRO A CA 1
ATOM 1350 C C . PRO A 1 191 ? 36.973 -3.183 -57.055 1.00 91.94 191 PRO A C 1
ATOM 1352 O O . PRO A 1 191 ? 37.339 -2.534 -56.079 1.00 91.94 191 PRO A O 1
ATOM 1355 N N . ASN A 1 192 ? 35.765 -3.031 -57.605 1.00 91.56 192 ASN A N 1
ATOM 1356 C CA . ASN A 1 192 ? 34.728 -2.097 -57.148 1.00 91.56 192 ASN A CA 1
ATOM 1357 C C . ASN A 1 192 ? 35.182 -0.630 -56.984 1.00 91.56 192 ASN A C 1
ATOM 1359 O O . ASN A 1 192 ? 34.491 0.134 -56.312 1.00 91.56 192 ASN A O 1
ATOM 1363 N N . ALA A 1 193 ? 36.277 -0.195 -57.608 1.00 93.00 193 ALA A N 1
ATOM 1364 C CA . ALA A 1 193 ? 36.824 1.149 -57.441 1.00 93.00 193 ALA A CA 1
ATOM 1365 C C . ALA A 1 193 ? 37.051 1.858 -58.783 1.00 93.00 193 ALA A C 1
ATOM 1367 O O . ALA A 1 193 ? 37.369 1.237 -59.797 1.00 93.00 193 ALA A O 1
ATOM 1368 N N . VAL A 1 194 ? 36.931 3.184 -58.779 1.00 90.94 194 VAL A N 1
ATOM 1369 C CA . VAL A 1 194 ? 37.526 4.043 -59.804 1.00 90.94 194 VAL A CA 1
ATOM 1370 C C . VAL A 1 194 ? 39.003 4.177 -59.458 1.00 90.94 194 VAL A C 1
ATOM 1372 O O . VAL A 1 194 ? 39.338 4.589 -58.349 1.00 90.94 194 VAL A O 1
ATOM 1375 N N . ALA A 1 195 ? 39.888 3.815 -60.382 1.00 90.44 195 ALA A N 1
ATOM 1376 C CA . ALA A 1 195 ? 41.327 3.876 -60.164 1.00 90.44 195 ALA A CA 1
ATOM 1377 C C . ALA A 1 195 ? 41.938 5.177 -60.699 1.00 90.44 195 ALA A C 1
ATOM 1379 O O . ALA A 1 195 ? 41.556 5.664 -61.764 1.00 90.44 195 ALA A O 1
ATOM 1380 N N . LYS A 1 196 ? 42.950 5.683 -59.993 1.00 91.00 196 LYS A N 1
ATOM 1381 C CA . LYS A 1 196 ? 43.869 6.727 -60.459 1.00 91.00 196 LYS A CA 1
ATOM 1382 C C . LYS A 1 196 ? 45.310 6.222 -60.422 1.00 91.00 196 LYS A C 1
ATOM 1384 O O . LYS A 1 196 ? 45.641 5.333 -59.640 1.00 91.00 196 LYS A O 1
ATOM 1389 N N . CYS A 1 197 ? 46.178 6.818 -61.234 1.00 91.06 197 CYS A N 1
ATOM 1390 C CA . CYS A 1 197 ? 47.618 6.693 -61.042 1.00 91.06 197 CYS A CA 1
ATOM 1391 C C . CYS A 1 197 ? 48.118 7.877 -60.208 1.00 91.06 197 CYS A C 1
ATOM 1393 O O . CYS A 1 197 ? 47.734 9.020 -60.463 1.00 91.06 197 CYS A O 1
ATOM 1395 N N . VAL A 1 198 ? 48.954 7.609 -59.205 1.00 90.88 198 VAL A N 1
ATOM 1396 C CA . VAL A 1 198 ? 49.641 8.638 -58.416 1.00 90.88 198 VAL A CA 1
ATOM 1397 C C . VAL A 1 198 ? 51.096 8.220 -58.271 1.00 90.88 198 VAL A C 1
ATOM 1399 O O . VAL A 1 198 ? 51.391 7.205 -57.643 1.00 90.88 198 VAL A O 1
ATOM 1402 N N . SER A 1 199 ? 52.012 8.991 -58.862 1.00 88.50 199 SER A N 1
ATOM 1403 C CA . SER A 1 199 ? 53.458 8.714 -58.813 1.00 88.50 199 SER A CA 1
ATOM 1404 C C . SER A 1 199 ? 53.803 7.272 -59.225 1.00 88.50 199 SER A C 1
ATOM 1406 O O . SER A 1 199 ? 54.611 6.600 -58.582 1.00 88.50 199 SER A O 1
ATOM 1408 N N . GLY A 1 200 ? 53.127 6.773 -60.266 1.00 87.56 200 GLY A N 1
ATOM 1409 C CA . GLY A 1 200 ? 53.430 5.479 -60.885 1.00 87.56 200 GLY A CA 1
ATOM 1410 C C . GLY A 1 200 ? 52.917 4.275 -60.098 1.00 87.56 200 GLY A C 1
ATOM 1411 O O . GLY A 1 200 ? 53.233 3.138 -60.441 1.00 87.56 200 GLY A O 1
ATOM 1412 N N . SER A 1 201 ? 52.124 4.521 -59.053 1.00 89.44 201 SER A N 1
ATOM 1413 C CA . SER A 1 201 ? 51.413 3.506 -58.279 1.00 89.44 201 SER A CA 1
ATOM 1414 C C . SER A 1 201 ? 49.906 3.663 -58.476 1.00 89.44 201 SER A C 1
ATOM 1416 O O . SER A 1 201 ? 49.382 4.781 -58.459 1.00 89.44 201 SER A O 1
ATOM 1418 N N . CYS A 1 202 ? 49.202 2.546 -58.668 1.00 89.81 202 CYS A N 1
ATOM 1419 C CA . CYS A 1 202 ? 47.743 2.546 -58.685 1.00 89.81 202 CYS A CA 1
ATOM 1420 C C . CYS A 1 202 ? 47.216 2.914 -57.296 1.00 89.81 202 CYS A C 1
ATOM 1422 O O . CYS A 1 202 ? 47.677 2.373 -56.293 1.00 89.81 202 CYS A O 1
ATOM 1424 N N . ALA A 1 203 ? 46.242 3.815 -57.249 1.00 90.81 203 ALA A N 1
ATOM 1425 C CA . ALA A 1 203 ? 45.545 4.207 -56.034 1.00 90.81 203 ALA A CA 1
ATOM 1426 C C . ALA A 1 203 ? 44.041 4.315 -56.307 1.00 90.81 203 ALA A C 1
ATOM 1428 O O . ALA A 1 203 ? 43.612 4.574 -57.436 1.00 90.81 203 ALA A O 1
ATOM 1429 N N . ILE A 1 204 ? 43.227 4.151 -55.268 1.00 91.38 204 ILE A N 1
ATOM 1430 C CA . ILE A 1 204 ? 41.781 4.350 -55.367 1.00 91.38 204 ILE A CA 1
ATOM 1431 C C . ILE A 1 204 ? 41.496 5.844 -55.524 1.00 91.38 204 ILE A C 1
ATOM 1433 O O . ILE A 1 204 ? 42.037 6.688 -54.804 1.00 91.38 204 ILE A O 1
ATOM 1437 N N . ASP A 1 205 ? 40.656 6.191 -56.495 1.00 91.81 205 ASP A N 1
ATOM 1438 C CA . ASP A 1 205 ? 40.091 7.529 -56.625 1.00 91.81 205 ASP A CA 1
ATOM 1439 C C . ASP A 1 205 ? 38.805 7.682 -55.828 1.00 91.81 205 ASP A C 1
ATOM 1441 O O . ASP A 1 205 ? 38.687 8.567 -54.984 1.00 91.81 205 ASP A O 1
ATOM 1445 N N . SER A 1 206 ? 37.874 6.763 -56.057 1.00 92.00 206 SER A N 1
ATOM 1446 C CA . SER A 1 206 ? 36.629 6.650 -55.310 1.00 92.00 206 SER A CA 1
ATOM 1447 C C . SER A 1 206 ? 36.093 5.223 -55.396 1.00 92.00 206 SER A C 1
ATOM 1449 O O . SER A 1 206 ? 36.276 4.535 -56.402 1.00 92.00 206 SER A O 1
ATOM 1451 N N . CYS A 1 207 ? 35.418 4.763 -54.345 1.00 94.62 207 CYS A N 1
ATOM 1452 C CA . CYS A 1 207 ? 34.726 3.479 -54.374 1.00 94.62 207 CYS A CA 1
ATOM 1453 C C . CYS A 1 207 ? 33.423 3.554 -55.178 1.00 94.62 207 CYS A C 1
ATOM 1455 O O . CYS A 1 207 ? 32.754 4.588 -55.239 1.00 94.62 207 CYS A O 1
ATOM 1457 N N . SER A 1 208 ? 33.029 2.422 -55.759 1.00 93.38 208 SER A N 1
ATOM 1458 C CA . SER A 1 208 ? 31.713 2.256 -56.376 1.00 93.38 208 SER A CA 1
ATOM 1459 C C . SER A 1 208 ? 30.605 2.419 -55.327 1.00 93.38 208 SER A C 1
ATOM 1461 O O . SER A 1 208 ? 30.793 2.007 -54.179 1.00 93.38 208 SER A O 1
ATOM 1463 N N . PRO A 1 209 ? 29.422 2.951 -55.690 1.00 91.69 209 PRO A N 1
ATOM 1464 C CA . PRO A 1 209 ? 28.327 3.151 -54.745 1.00 91.69 209 PRO A CA 1
ATOM 1465 C C . PRO A 1 209 ? 27.977 1.878 -53.960 1.00 91.69 209 PRO A C 1
ATOM 1467 O O . PRO A 1 209 ? 27.614 0.857 -54.543 1.00 91.69 209 PRO A O 1
ATOM 1470 N N . GLY A 1 210 ? 28.069 1.957 -52.630 1.00 90.19 210 GLY A N 1
ATOM 1471 C CA . GLY A 1 210 ? 27.813 0.830 -51.728 1.00 90.19 210 GLY A CA 1
ATOM 1472 C C . GLY A 1 210 ? 29.034 -0.028 -51.379 1.00 90.19 210 GLY A C 1
ATOM 1473 O O . GLY A 1 210 ? 28.848 -1.055 -50.730 1.00 90.19 210 GLY A O 1
ATOM 1474 N N . TRP A 1 211 ? 30.248 0.381 -51.755 1.00 94.38 211 TRP A N 1
ATOM 1475 C CA . TRP A 1 211 ? 31.506 -0.238 -51.323 1.00 94.38 211 TRP A CA 1
ATOM 1476 C C . TRP A 1 211 ? 32.408 0.766 -50.595 1.00 94.38 211 TRP A C 1
ATOM 1478 O O . TRP A 1 211 ? 32.311 1.971 -50.833 1.00 94.38 211 TRP A O 1
ATOM 1488 N N . ALA A 1 212 ? 33.296 0.259 -49.744 1.00 93.88 212 ALA A N 1
ATOM 1489 C CA . ALA A 1 212 ? 34.427 0.987 -49.176 1.00 93.88 212 ALA A CA 1
ATOM 1490 C C . ALA A 1 212 ? 35.704 0.148 -49.287 1.00 93.88 212 ALA A C 1
ATOM 1492 O O . ALA A 1 212 ? 35.621 -1.078 -49.356 1.00 93.88 212 ALA A O 1
ATOM 1493 N N . ASP A 1 213 ? 36.838 0.841 -49.309 1.00 93.06 213 ASP A N 1
ATOM 1494 C CA . ASP A 1 213 ? 38.134 0.335 -48.860 1.00 93.06 213 ASP A CA 1
ATOM 1495 C C . ASP A 1 213 ? 38.129 0.425 -47.326 1.00 93.06 213 ASP A C 1
ATOM 1497 O O . ASP A 1 213 ? 37.870 1.504 -46.775 1.00 93.06 213 ASP A O 1
ATOM 1501 N N . CYS A 1 214 ? 38.311 -0.708 -46.648 1.00 93.12 214 CYS A N 1
ATOM 1502 C CA . CYS A 1 214 ? 38.327 -0.777 -45.187 1.00 93.12 214 CYS A CA 1
ATOM 1503 C C . CYS A 1 214 ? 39.638 -1.313 -44.589 1.00 93.12 214 CYS A C 1
ATOM 1505 O O . CYS A 1 214 ? 39.719 -1.408 -43.359 1.00 93.12 214 CYS A O 1
ATOM 1507 N N . ASP A 1 215 ? 40.653 -1.645 -45.394 1.00 91.06 215 ASP A N 1
ATOM 1508 C CA . ASP A 1 215 ? 41.992 -2.027 -44.912 1.00 91.06 215 ASP A CA 1
ATOM 1509 C C . ASP A 1 215 ? 43.139 -1.101 -45.372 1.00 91.06 215 ASP A C 1
ATOM 1511 O O . ASP A 1 215 ? 44.269 -1.277 -44.909 1.00 91.06 215 ASP A O 1
ATOM 1515 N N . ASP A 1 216 ? 42.824 -0.050 -46.141 1.00 89.25 216 ASP A N 1
ATOM 1516 C CA . ASP A 1 216 ? 43.736 0.969 -46.698 1.00 89.25 216 ASP A CA 1
ATOM 1517 C C . ASP A 1 216 ? 44.738 0.376 -47.723 1.00 89.25 216 ASP A C 1
ATOM 1519 O O . ASP A 1 216 ? 45.763 0.985 -48.046 1.00 89.25 216 ASP A O 1
ATOM 1523 N N . ASP A 1 217 ? 44.453 -0.824 -48.260 1.00 89.25 217 ASP A N 1
ATOM 1524 C CA . ASP A 1 217 ? 45.227 -1.481 -49.320 1.00 89.25 217 ASP A CA 1
ATOM 1525 C C . ASP A 1 217 ? 44.556 -1.341 -50.696 1.00 89.25 217 ASP A C 1
ATOM 1527 O O . ASP A 1 217 ? 43.913 -2.241 -51.249 1.00 89.25 217 ASP A O 1
ATOM 1531 N N . ALA A 1 218 ? 44.848 -0.204 -51.327 1.00 86.44 218 ALA A N 1
ATOM 1532 C CA . ALA A 1 218 ? 44.435 0.119 -52.687 1.00 86.44 218 ALA A CA 1
ATOM 1533 C C . ALA A 1 218 ? 44.843 -0.910 -53.770 1.00 86.44 218 ALA A C 1
ATOM 1535 O O . ALA A 1 218 ? 44.388 -0.776 -54.908 1.00 86.44 218 ALA A O 1
ATOM 1536 N N . ALA A 1 219 ? 45.674 -1.923 -53.476 1.00 84.25 219 ALA A N 1
ATOM 1537 C CA . ALA A 1 219 ? 45.952 -3.019 -54.405 1.00 84.25 219 ALA A CA 1
ATOM 1538 C C . ALA A 1 219 ? 44.814 -4.056 -54.486 1.00 84.25 219 ALA A C 1
ATOM 1540 O O . ALA A 1 219 ? 44.691 -4.729 -55.514 1.00 84.25 219 ALA A O 1
ATOM 1541 N N . ASN A 1 220 ? 43.984 -4.191 -53.442 1.00 87.81 220 ASN A N 1
ATOM 1542 C CA . ASN A 1 220 ? 42.874 -5.149 -53.412 1.00 87.81 220 ASN A CA 1
ATOM 1543 C C . ASN A 1 220 ? 41.513 -4.528 -53.806 1.00 87.81 220 ASN A C 1
ATOM 1545 O O . ASN A 1 220 ? 40.653 -5.239 -54.335 1.00 87.81 220 ASN A O 1
ATOM 1549 N N . GLY A 1 221 ? 41.377 -3.199 -53.709 1.00 90.50 221 GLY A N 1
ATOM 1550 C CA . GLY A 1 221 ? 40.248 -2.417 -54.225 1.00 90.50 221 GLY A CA 1
ATOM 1551 C C . GLY A 1 221 ? 39.349 -1.875 -53.114 1.00 90.50 221 GLY A C 1
ATOM 1552 O O . GLY A 1 221 ? 39.816 -1.586 -52.026 1.00 90.50 221 GLY A O 1
ATOM 1553 N N . CYS A 1 222 ? 38.055 -1.716 -53.396 1.00 94.31 222 CYS A N 1
ATOM 1554 C CA . CYS A 1 222 ? 37.054 -1.485 -52.352 1.00 94.31 222 CYS A CA 1
ATOM 1555 C C . CYS A 1 222 ? 36.362 -2.822 -52.065 1.00 94.31 222 CYS A C 1
ATOM 1557 O O . CYS A 1 222 ? 35.549 -3.301 -52.866 1.00 94.31 222 CYS A O 1
ATOM 1559 N N . GLU A 1 223 ? 36.733 -3.471 -50.967 1.00 92.88 223 GLU A N 1
ATOM 1560 C CA . GLU A 1 223 ? 36.467 -4.883 -50.686 1.00 92.88 223 GLU A CA 1
ATOM 1561 C C . GLU A 1 223 ? 35.239 -5.123 -49.796 1.00 92.88 223 GLU A C 1
ATOM 1563 O O . GLU A 1 223 ? 34.647 -6.207 -49.832 1.00 92.88 223 GLU A O 1
ATOM 1568 N N . THR A 1 224 ? 34.792 -4.102 -49.059 1.00 94.44 224 THR A N 1
ATOM 1569 C CA . THR A 1 224 ? 33.691 -4.207 -48.094 1.00 94.44 224 THR A CA 1
ATOM 1570 C C . THR A 1 224 ? 32.371 -3.640 -48.628 1.00 94.44 224 THR A C 1
ATOM 1572 O O . THR A 1 224 ? 32.285 -2.494 -49.069 1.00 94.44 224 THR A O 1
ATOM 1575 N N . GLN A 1 225 ? 31.295 -4.436 -48.536 1.00 93.25 225 GLN A N 1
ATOM 1576 C CA . GLN A 1 225 ? 29.936 -4.050 -48.947 1.00 93.25 225 GLN A CA 1
ATOM 1577 C C . GLN A 1 225 ? 29.167 -3.317 -47.837 1.00 93.25 225 GLN A C 1
ATOM 1579 O O . GLN A 1 225 ? 28.808 -3.904 -46.808 1.00 93.25 225 GLN A O 1
ATOM 1584 N N . LEU A 1 226 ? 28.814 -2.057 -48.106 1.00 93.75 226 LEU A N 1
ATOM 1585 C CA . LEU A 1 226 ? 28.202 -1.120 -47.156 1.00 93.75 226 LEU A CA 1
ATOM 1586 C C . LEU A 1 226 ? 26.689 -1.300 -46.927 1.00 93.75 226 LEU A C 1
ATOM 1588 O O . LEU A 1 226 ? 26.058 -0.521 -46.213 1.00 93.75 226 LEU A O 1
ATOM 1592 N N . ASN A 1 227 ? 26.082 -2.304 -47.560 1.00 90.50 227 ASN A N 1
ATOM 1593 C CA . ASN A 1 227 ? 24.663 -2.654 -47.428 1.00 90.50 227 ASN A CA 1
ATOM 1594 C C . ASN A 1 227 ? 24.431 -3.893 -46.539 1.00 90.50 227 ASN A C 1
ATOM 1596 O O . ASN A 1 227 ? 23.304 -4.376 -46.422 1.00 90.50 227 ASN A O 1
ATOM 1600 N N . THR A 1 228 ? 25.492 -4.423 -45.928 1.00 93.06 228 THR A N 1
ATOM 1601 C CA . THR A 1 228 ? 25.444 -5.605 -45.064 1.00 93.06 228 THR A CA 1
ATOM 1602 C C . THR A 1 228 ? 25.199 -5.210 -43.608 1.00 93.06 228 THR A C 1
ATOM 1604 O O . THR A 1 228 ? 25.602 -4.136 -43.175 1.00 93.06 228 THR A O 1
ATOM 1607 N N . VAL A 1 229 ? 24.589 -6.091 -42.804 1.00 91.19 229 VAL A N 1
ATOM 1608 C CA . VAL A 1 229 ? 24.447 -5.861 -41.346 1.00 91.19 229 VAL A CA 1
ATOM 1609 C C . VAL A 1 229 ? 25.789 -5.837 -40.602 1.00 91.19 229 VAL A C 1
ATOM 1611 O O . VAL A 1 229 ? 25.844 -5.371 -39.471 1.00 91.19 229 VAL A O 1
ATOM 1614 N N . ALA A 1 230 ? 26.861 -6.328 -41.230 1.00 91.81 230 ALA A N 1
ATOM 1615 C CA . ALA A 1 230 ? 28.210 -6.297 -40.679 1.00 91.81 230 ALA A CA 1
ATOM 1616 C C . ALA A 1 230 ? 28.929 -4.959 -40.911 1.00 91.81 230 ALA A C 1
ATOM 1618 O O . ALA A 1 230 ? 29.799 -4.630 -40.124 1.00 91.81 230 ALA A O 1
ATOM 1619 N N . ASN A 1 231 ? 28.596 -4.209 -41.968 1.00 93.25 231 ASN A N 1
ATOM 1620 C CA . ASN A 1 231 ? 29.302 -2.987 -42.377 1.00 93.25 231 ASN A CA 1
ATOM 1621 C C . ASN A 1 231 ? 28.310 -1.928 -42.888 1.00 93.25 231 ASN A C 1
ATOM 1623 O O . ASN A 1 231 ? 28.454 -1.378 -43.975 1.00 93.25 231 ASN A O 1
ATOM 1627 N N . CYS A 1 232 ? 27.225 -1.692 -42.158 1.00 93.31 232 CYS A N 1
ATOM 1628 C CA . CYS A 1 232 ? 26.124 -0.871 -42.634 1.00 93.31 232 CYS A CA 1
ATOM 1629 C C . CYS A 1 232 ? 26.515 0.611 -42.695 1.00 93.31 232 CYS A C 1
ATOM 1631 O O . CYS A 1 232 ? 26.643 1.270 -41.668 1.00 93.31 232 CYS A O 1
ATOM 1633 N N . GLY A 1 233 ? 26.702 1.136 -43.907 1.00 91.50 233 GLY A N 1
ATOM 1634 C CA . GLY A 1 233 ? 27.106 2.525 -44.145 1.00 91.50 233 GLY A CA 1
ATOM 1635 C C . GLY A 1 233 ? 28.585 2.842 -43.888 1.00 91.50 233 GLY A C 1
ATOM 1636 O O . GLY A 1 233 ? 28.999 3.964 -44.172 1.00 91.50 233 GLY A O 1
ATOM 1637 N N . GLY A 1 234 ? 29.390 1.889 -43.407 1.00 92.44 234 GLY A N 1
ATOM 1638 C CA . GLY A 1 234 ? 30.825 2.078 -43.185 1.00 92.44 234 GLY A CA 1
ATOM 1639 C C . GLY A 1 234 ? 31.560 0.833 -42.674 1.00 92.44 234 GLY A C 1
ATOM 1640 O O . GLY A 1 234 ? 30.974 -0.230 -42.485 1.00 92.44 234 GLY A O 1
ATOM 1641 N N . CYS A 1 235 ? 32.864 0.985 -42.457 1.00 93.75 235 CYS A N 1
ATOM 1642 C CA . CYS A 1 235 ? 33.802 -0.074 -42.084 1.00 93.75 235 CYS A CA 1
ATOM 1643 C C . CYS A 1 235 ? 33.731 -0.428 -40.585 1.00 93.75 235 CYS A C 1
ATOM 1645 O O . CYS A 1 235 ? 34.233 0.325 -39.748 1.00 93.75 235 CYS A O 1
ATOM 1647 N N . SER A 1 236 ? 33.149 -1.575 -40.219 1.00 91.44 236 SER A N 1
ATOM 1648 C CA . SER A 1 236 ? 32.974 -1.969 -38.804 1.00 91.44 236 SER A CA 1
ATOM 1649 C C . SER A 1 236 ? 34.268 -2.289 -38.054 1.00 91.44 236 SER A C 1
ATOM 1651 O O . SER A 1 236 ? 34.327 -2.172 -36.831 1.00 91.44 236 SER A O 1
ATOM 1653 N N . ASN A 1 237 ? 35.317 -2.665 -38.785 1.00 89.19 237 ASN A N 1
ATOM 1654 C CA . ASN A 1 237 ? 36.673 -2.849 -38.273 1.00 89.19 237 ASN A CA 1
ATOM 1655 C C . ASN A 1 237 ? 37.365 -1.518 -37.922 1.00 89.19 237 ASN A C 1
ATOM 1657 O O . ASN A 1 237 ? 38.318 -1.531 -37.144 1.00 89.19 237 ASN A O 1
ATOM 1661 N N . LEU A 1 238 ? 36.891 -0.392 -38.472 1.00 90.25 238 LEU A N 1
ATOM 1662 C CA . LEU A 1 238 ? 37.386 0.957 -38.175 1.00 90.25 238 LEU A CA 1
ATOM 1663 C C . LEU A 1 238 ? 36.507 1.674 -37.136 1.00 90.25 238 LEU A C 1
ATOM 1665 O O . LEU A 1 238 ? 37.028 2.397 -36.288 1.00 90.25 238 LEU A O 1
ATOM 1669 N N . ASP A 1 239 ? 35.188 1.462 -37.172 1.00 89.38 239 ASP A N 1
ATOM 1670 C CA . ASP A 1 239 ? 34.238 1.978 -36.181 1.00 89.38 239 ASP A CA 1
ATOM 1671 C C . ASP A 1 239 ? 33.062 1.005 -35.987 1.00 89.38 239 ASP A C 1
ATOM 1673 O O . ASP A 1 239 ? 32.270 0.756 -36.900 1.00 89.38 239 ASP A O 1
ATOM 1677 N N . SER A 1 240 ? 32.920 0.473 -34.771 1.00 86.75 240 SER A N 1
ATOM 1678 C CA . SER A 1 240 ? 31.951 -0.578 -34.451 1.00 86.75 240 SER A CA 1
ATOM 1679 C C . SER A 1 240 ? 30.487 -0.178 -34.645 1.00 86.75 240 SER A C 1
ATOM 1681 O O . SER A 1 240 ? 29.654 -1.070 -34.771 1.00 86.75 240 SER A O 1
ATOM 1683 N N . LYS A 1 241 ? 30.150 1.120 -34.729 1.00 86.69 241 LYS A N 1
ATOM 1684 C CA . LYS A 1 241 ? 28.765 1.579 -34.977 1.00 86.69 241 LYS A CA 1
ATOM 1685 C C . LYS A 1 241 ? 28.184 1.101 -36.315 1.00 86.69 241 LYS A C 1
ATOM 1687 O O . LYS A 1 241 ? 26.973 1.132 -36.509 1.00 86.69 241 LYS A O 1
ATOM 1692 N N . PHE A 1 242 ? 29.043 0.696 -37.254 1.00 90.50 242 PHE A N 1
ATOM 1693 C CA . PHE A 1 242 ? 28.627 0.165 -38.551 1.00 90.50 242 PHE A CA 1
ATOM 1694 C C . PHE A 1 242 ? 28.298 -1.342 -38.507 1.00 90.50 242 PHE A C 1
ATOM 1696 O O . PHE A 1 242 ? 27.701 -1.862 -39.449 1.00 90.50 242 PHE A O 1
ATOM 1703 N N . ALA A 1 243 ? 28.628 -2.054 -37.424 1.00 91.06 243 ALA A N 1
ATOM 1704 C CA . ALA A 1 243 ? 28.132 -3.408 -37.186 1.00 91.06 243 ALA A CA 1
ATOM 1705 C C . ALA A 1 243 ? 26.789 -3.342 -36.440 1.00 91.06 243 ALA A C 1
ATOM 1707 O O . ALA A 1 243 ? 26.734 -2.990 -35.264 1.00 91.06 243 ALA A O 1
ATOM 1708 N N . CYS A 1 244 ? 25.696 -3.704 -37.111 1.00 90.56 244 CYS A N 1
ATOM 1709 C CA . CYS A 1 244 ? 24.372 -3.705 -36.495 1.00 90.56 244 CYS A CA 1
ATOM 1710 C C . 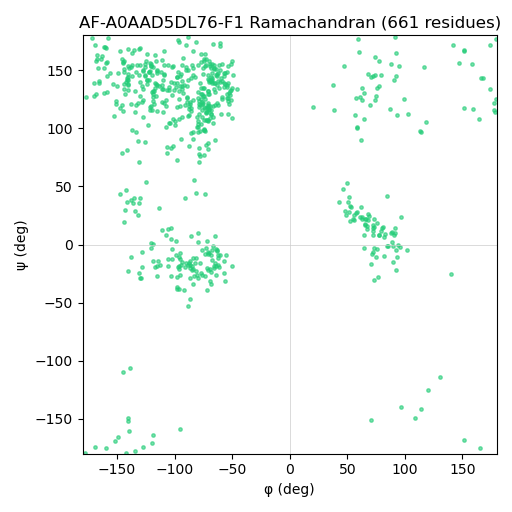CYS A 1 244 ? 24.256 -4.849 -35.476 1.00 90.56 244 CYS A C 1
ATOM 1712 O O . CYS A 1 244 ? 24.522 -6.009 -35.807 1.00 90.56 244 CYS A O 1
ATOM 1714 N N . SER A 1 245 ? 23.810 -4.551 -34.255 1.00 90.56 245 SER A N 1
ATOM 1715 C CA . SER A 1 245 ? 23.749 -5.543 -33.181 1.00 90.56 245 SER A CA 1
ATOM 1716 C C . SER A 1 245 ? 22.696 -6.622 -33.442 1.00 90.56 245 SER A C 1
ATOM 1718 O O . SER A 1 245 ? 21.584 -6.349 -33.891 1.00 90.56 245 SER A O 1
ATOM 1720 N N . SER A 1 246 ? 23.024 -7.870 -33.105 1.00 90.12 246 SER A N 1
ATOM 1721 C CA . SER A 1 246 ? 22.062 -8.978 -33.023 1.00 90.12 246 SER A CA 1
ATOM 1722 C C . SER A 1 246 ? 21.678 -9.323 -31.578 1.00 90.12 246 SER A C 1
ATOM 1724 O O . SER A 1 246 ? 21.131 -10.399 -31.324 1.00 90.12 246 SER A O 1
ATOM 1726 N N . ALA A 1 247 ? 21.987 -8.452 -30.610 1.00 93.12 247 ALA A N 1
ATOM 1727 C CA . ALA A 1 247 ? 21.615 -8.645 -29.212 1.00 93.12 247 ALA A CA 1
ATOM 1728 C C . ALA A 1 247 ? 20.088 -8.566 -29.055 1.00 93.12 247 ALA A C 1
ATOM 1730 O O . ALA A 1 247 ? 19.484 -7.507 -29.210 1.00 93.12 247 ALA A O 1
ATOM 1731 N N . ASN A 1 248 ? 19.472 -9.718 -28.774 1.00 93.31 248 ASN A N 1
ATOM 1732 C CA . ASN A 1 248 ? 18.034 -9.896 -28.544 1.00 93.31 248 ASN A CA 1
ATOM 1733 C C . ASN A 1 248 ? 17.115 -9.308 -29.639 1.00 93.31 248 ASN A C 1
ATOM 1735 O O . ASN A 1 248 ? 15.968 -8.957 -29.365 1.00 93.31 248 ASN A O 1
ATOM 1739 N N . GLY A 1 249 ? 17.586 -9.223 -30.885 1.00 93.06 249 GLY A N 1
ATOM 1740 C CA . GLY A 1 249 ? 16.841 -8.626 -31.993 1.00 93.06 249 GLY A CA 1
ATOM 1741 C C . GLY A 1 249 ? 17.345 -9.066 -33.366 1.00 93.06 249 GLY A C 1
ATOM 1742 O O . GLY A 1 249 ? 18.386 -9.708 -33.495 1.00 93.06 249 GLY A O 1
ATOM 1743 N N . THR A 1 250 ? 16.574 -8.736 -34.401 1.00 94.12 250 THR A N 1
ATOM 1744 C CA . THR A 1 250 ? 16.920 -8.977 -35.808 1.00 94.12 250 THR A CA 1
ATOM 1745 C C . THR A 1 250 ? 17.343 -7.653 -36.453 1.00 94.12 250 THR A C 1
ATOM 1747 O O . THR A 1 250 ? 16.469 -6.823 -36.719 1.00 94.12 250 THR A O 1
ATOM 1750 N N . PRO A 1 251 ? 18.646 -7.415 -36.693 1.00 92.88 251 PRO A N 1
ATOM 1751 C CA . PRO A 1 251 ? 19.108 -6.208 -37.366 1.00 92.88 251 PRO A CA 1
ATOM 1752 C C . PRO A 1 251 ? 18.800 -6.234 -38.866 1.00 92.88 251 PRO A C 1
ATOM 1754 O O . PRO A 1 251 ? 18.714 -7.287 -39.498 1.00 92.88 251 PRO A O 1
ATOM 1757 N N . THR A 1 252 ? 18.662 -5.054 -39.463 1.00 92.88 252 THR A N 1
ATOM 1758 C CA . THR A 1 252 ? 18.539 -4.837 -40.908 1.00 92.88 252 THR A CA 1
ATOM 1759 C C . THR A 1 252 ? 19.274 -3.555 -41.289 1.00 92.88 252 THR A C 1
ATOM 1761 O O . THR A 1 252 ? 19.043 -2.502 -40.694 1.00 92.88 252 THR A O 1
ATOM 1764 N N . CYS A 1 253 ? 20.139 -3.631 -42.301 1.00 92.00 253 CYS A N 1
ATOM 1765 C CA . CYS A 1 253 ? 20.781 -2.458 -42.886 1.00 92.00 253 CYS A CA 1
ATOM 1766 C C . CYS A 1 253 ? 19.888 -1.865 -43.983 1.00 92.00 253 CYS A C 1
ATOM 1768 O O . CYS A 1 253 ? 19.580 -2.550 -44.958 1.00 92.00 253 CYS A O 1
ATOM 1770 N N . THR A 1 254 ? 19.481 -0.601 -43.847 1.00 91.19 254 THR A N 1
ATOM 1771 C CA . THR A 1 254 ? 18.688 0.108 -44.866 1.00 91.19 254 THR A CA 1
ATOM 1772 C C . THR A 1 254 ? 19.299 1.477 -45.130 1.00 91.19 254 THR A C 1
ATOM 1774 O O . THR A 1 254 ? 19.446 2.278 -44.216 1.00 91.19 254 THR A O 1
ATOM 1777 N N . GLY A 1 255 ? 19.675 1.762 -46.382 1.00 86.06 255 GLY A N 1
ATOM 1778 C CA . GLY A 1 255 ? 20.222 3.073 -46.766 1.00 86.06 255 GLY A CA 1
ATOM 1779 C C . GLY A 1 255 ? 21.543 3.456 -46.081 1.00 86.06 255 GLY A C 1
ATOM 1780 O O . GLY A 1 255 ? 21.840 4.641 -45.988 1.00 86.06 255 GLY A O 1
ATOM 1781 N N . GLY A 1 256 ? 22.311 2.479 -45.584 1.00 87.56 256 GLY A N 1
ATOM 1782 C CA . GLY A 1 256 ? 23.516 2.725 -44.784 1.00 87.56 256 GLY A CA 1
ATOM 1783 C C . GLY A 1 256 ? 23.240 3.055 -43.312 1.00 87.56 256 GLY A C 1
ATOM 1784 O O . GLY A 1 256 ? 24.136 3.531 -42.626 1.00 87.56 256 GLY A O 1
ATOM 1785 N N . GLN A 1 257 ? 22.019 2.818 -42.819 1.00 90.38 257 GLN A N 1
ATOM 1786 C CA . GLN A 1 257 ? 21.673 2.924 -41.402 1.00 90.38 257 GLN A CA 1
ATOM 1787 C C . GLN A 1 257 ? 21.238 1.564 -40.847 1.00 90.38 257 GLN A C 1
ATOM 1789 O O . GLN A 1 257 ? 20.442 0.846 -41.465 1.00 90.38 257 GLN A O 1
ATOM 1794 N N . CYS A 1 258 ? 21.756 1.215 -39.669 1.00 91.06 258 CYS A N 1
ATOM 1795 C CA . CYS A 1 258 ? 21.262 0.083 -38.897 1.00 91.06 258 CYS A CA 1
ATOM 1796 C C . CYS A 1 258 ? 19.845 0.368 -38.388 1.00 91.06 258 CYS A C 1
ATOM 1798 O O . CYS A 1 258 ? 19.511 1.483 -37.998 1.00 91.06 258 CYS A O 1
ATOM 1800 N N . THR A 1 259 ? 19.019 -0.671 -38.370 1.00 91.25 259 THR A N 1
ATOM 1801 C CA . THR A 1 259 ? 17.701 -0.706 -37.725 1.00 91.25 259 THR A CA 1
ATOM 1802 C C . THR A 1 259 ? 17.547 -2.074 -37.071 1.00 91.25 259 THR A C 1
ATOM 1804 O O . THR A 1 259 ? 18.080 -3.049 -37.604 1.00 91.25 259 THR A O 1
ATOM 1807 N N . ILE A 1 260 ? 16.849 -2.181 -35.939 1.00 91.81 260 ILE A N 1
ATOM 1808 C CA . ILE A 1 260 ? 16.669 -3.458 -35.237 1.00 91.81 260 ILE A CA 1
ATOM 1809 C C . ILE A 1 260 ? 15.194 -3.734 -34.932 1.00 91.81 260 ILE A C 1
ATOM 1811 O O . ILE A 1 260 ? 14.442 -2.855 -34.520 1.00 91.81 260 ILE A O 1
ATOM 1815 N N . ALA A 1 261 ? 14.768 -4.977 -35.158 1.00 94.12 261 ALA A N 1
ATOM 1816 C CA . ALA A 1 261 ? 13.468 -5.480 -34.729 1.00 94.12 261 ALA A CA 1
ATOM 1817 C C . ALA A 1 261 ? 13.662 -6.384 -33.504 1.00 94.12 261 ALA A C 1
ATOM 1819 O O . ALA A 1 261 ? 14.144 -7.513 -33.633 1.00 94.12 261 ALA A O 1
ATOM 1820 N N . CYS A 1 262 ? 13.322 -5.886 -32.315 1.00 95.38 262 CYS A N 1
ATOM 1821 C CA . CYS A 1 262 ? 13.537 -6.613 -31.065 1.00 95.38 262 CYS A CA 1
ATOM 1822 C C . CYS A 1 262 ? 12.725 -7.908 -30.963 1.00 95.38 262 CYS A C 1
ATOM 1824 O O . CYS A 1 262 ? 11.590 -8.011 -31.437 1.00 95.38 262 CYS A O 1
ATOM 1826 N N . ALA A 1 263 ? 13.311 -8.908 -30.305 1.00 94.81 263 ALA A N 1
ATOM 1827 C CA . ALA A 1 263 ? 12.619 -10.128 -29.927 1.00 94.81 263 ALA A CA 1
ATOM 1828 C C . ALA A 1 263 ? 11.528 -9.827 -28.887 1.00 94.81 263 ALA A C 1
ATOM 1830 O O . ALA A 1 263 ? 11.646 -8.907 -28.080 1.00 94.81 263 ALA A O 1
ATOM 1831 N N . SER A 1 264 ? 10.466 -10.637 -28.879 1.00 92.56 264 SER A N 1
ATOM 1832 C CA . SER A 1 264 ? 9.328 -10.468 -27.967 1.00 92.56 264 SER A CA 1
ATOM 1833 C C . SER A 1 264 ? 9.770 -10.397 -26.501 1.00 92.56 264 SER A C 1
ATOM 1835 O O . SER A 1 264 ? 10.177 -11.407 -25.928 1.00 92.56 264 SER A O 1
ATOM 1837 N N . GLY A 1 265 ? 9.616 -9.223 -25.884 1.00 91.81 265 GLY A N 1
ATOM 1838 C CA . GLY A 1 265 ? 9.987 -8.970 -24.491 1.00 91.81 265 GLY A CA 1
ATOM 1839 C C . GLY A 1 265 ? 11.303 -8.224 -24.284 1.00 91.81 265 GLY A C 1
ATOM 1840 O O . GLY A 1 265 ? 11.594 -7.846 -23.151 1.00 91.81 265 GLY A O 1
ATOM 1841 N N . PHE A 1 266 ? 12.042 -7.947 -25.354 1.00 95.56 266 PHE A N 1
ATOM 1842 C CA . PHE A 1 266 ? 13.168 -7.023 -25.343 1.00 95.56 266 PHE A CA 1
ATOM 1843 C C . PHE A 1 266 ? 12.797 -5.713 -26.035 1.00 95.56 266 PHE A C 1
ATOM 1845 O O . PHE A 1 266 ? 11.918 -5.686 -26.899 1.00 95.56 266 PHE A O 1
ATOM 1852 N N . ALA A 1 267 ? 13.478 -4.642 -25.652 1.00 94.25 267 ALA A N 1
ATOM 1853 C CA . ALA A 1 267 ? 13.382 -3.341 -26.288 1.00 94.25 267 ALA A CA 1
ATOM 1854 C C . ALA A 1 267 ? 14.777 -2.722 -26.429 1.00 94.25 267 ALA A C 1
ATOM 1856 O O . ALA A 1 267 ? 15.674 -3.059 -25.659 1.00 94.25 267 ALA A O 1
ATOM 1857 N N . ASP A 1 268 ? 14.900 -1.867 -27.438 1.00 93.56 268 ASP A N 1
ATOM 1858 C CA . ASP A 1 268 ? 15.961 -0.885 -27.668 1.00 93.56 268 ASP A CA 1
ATOM 1859 C C . ASP A 1 268 ? 15.515 0.383 -26.919 1.00 93.56 268 ASP A C 1
ATOM 1861 O O . ASP A 1 268 ? 14.456 0.943 -27.241 1.00 93.56 268 ASP A O 1
ATOM 1865 N N . CYS A 1 269 ? 16.218 0.744 -25.838 1.00 93.44 269 CYS A N 1
ATOM 1866 C CA . CYS A 1 269 ? 15.813 1.830 -24.939 1.00 93.44 269 CYS A CA 1
ATOM 1867 C C . CYS A 1 269 ? 16.773 3.030 -24.907 1.00 93.44 269 CYS A C 1
ATOM 1869 O O . CYS A 1 269 ? 16.341 4.113 -24.495 1.00 93.44 269 CYS A O 1
ATOM 1871 N N . ASP A 1 270 ? 18.023 2.879 -25.352 1.00 90.56 270 ASP A N 1
ATOM 1872 C CA . ASP A 1 270 ? 18.935 3.997 -25.626 1.00 90.56 270 ASP A CA 1
ATOM 1873 C C . ASP A 1 270 ? 18.734 4.613 -27.029 1.00 90.56 270 ASP A C 1
ATOM 1875 O O . ASP A 1 270 ? 19.023 5.800 -27.220 1.00 90.56 270 ASP A O 1
ATOM 1879 N N . GLY A 1 271 ? 18.135 3.870 -27.968 1.00 88.62 271 GLY A N 1
ATOM 1880 C CA . GLY A 1 271 ? 17.895 4.284 -29.349 1.00 88.62 271 GLY A CA 1
ATOM 1881 C C . GLY A 1 271 ? 19.047 3.963 -30.307 1.00 88.62 271 GLY A C 1
ATOM 1882 O O . GLY A 1 271 ? 19.046 4.495 -31.423 1.00 88.62 271 GLY A O 1
ATOM 1883 N N . ASP A 1 272 ? 20.037 3.166 -29.888 1.00 87.81 272 ASP A N 1
ATOM 1884 C CA . ASP A 1 272 ? 21.208 2.801 -30.683 1.00 87.81 272 ASP A CA 1
ATOM 1885 C C . ASP A 1 272 ? 21.155 1.333 -31.172 1.00 87.81 272 ASP A C 1
ATOM 1887 O O . ASP A 1 272 ? 21.539 0.399 -30.462 1.00 87.81 272 ASP A O 1
ATOM 1891 N N . PRO A 1 273 ? 20.793 1.078 -32.446 1.00 86.31 273 PRO A N 1
ATOM 1892 C CA . PRO A 1 273 ? 20.785 -0.274 -33.006 1.00 86.31 273 PRO A CA 1
ATOM 1893 C C . PRO A 1 273 ? 22.186 -0.920 -33.133 1.00 86.31 273 PRO A C 1
ATOM 1895 O O . PRO A 1 273 ? 22.279 -2.075 -33.568 1.00 86.31 273 PRO A O 1
ATOM 1898 N N . ALA A 1 274 ? 23.273 -0.225 -32.769 1.00 83.44 274 ALA A N 1
ATOM 1899 C CA . ALA A 1 274 ? 24.601 -0.813 -32.574 1.00 83.44 274 ALA A CA 1
ATOM 1900 C C . ALA A 1 274 ? 24.815 -1.404 -31.161 1.00 83.44 274 ALA A C 1
ATOM 1902 O O . ALA A 1 274 ? 25.684 -2.265 -31.004 1.00 83.44 274 ALA A O 1
ATOM 1903 N N . THR A 1 275 ? 24.016 -1.040 -30.148 1.00 86.44 275 THR A N 1
ATOM 1904 C CA . THR A 1 275 ? 23.974 -1.748 -28.850 1.00 86.44 275 THR A CA 1
ATOM 1905 C C . THR A 1 275 ? 22.986 -2.919 -28.932 1.00 86.44 275 THR A C 1
ATOM 1907 O O . THR A 1 275 ? 23.349 -4.069 -28.647 1.00 86.44 275 THR A O 1
ATOM 1910 N N . GLY A 1 276 ? 21.792 -2.675 -29.481 1.00 90.56 276 GLY A N 1
ATOM 1911 C CA . GLY A 1 276 ? 20.778 -3.675 -29.824 1.00 90.56 276 GLY A CA 1
ATOM 1912 C C . GLY A 1 276 ? 19.509 -3.537 -28.986 1.00 90.56 276 GLY A C 1
ATOM 1913 O O . GLY A 1 276 ? 19.061 -2.435 -28.722 1.00 90.56 276 GLY A O 1
ATOM 1914 N N . CYS A 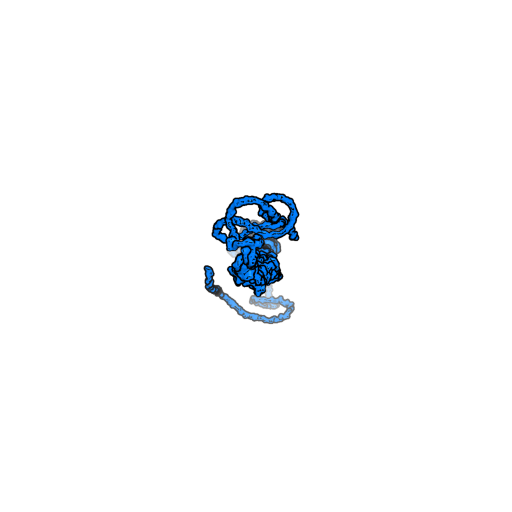1 277 ? 18.904 -4.658 -28.590 1.00 94.81 277 CYS A N 1
ATOM 1915 C CA . CYS A 1 277 ? 17.750 -4.653 -27.687 1.00 94.81 277 CYS A CA 1
ATOM 1916 C C . CYS A 1 277 ? 18.227 -5.065 -26.290 1.00 94.81 277 CYS A C 1
ATOM 1918 O O . CYS A 1 277 ? 18.229 -6.246 -25.921 1.00 94.81 277 CYS A O 1
ATOM 1920 N N . GLU A 1 278 ? 18.745 -4.090 -25.555 1.00 92.94 278 GLU A N 1
ATOM 1921 C CA . GLU A 1 278 ? 19.516 -4.244 -24.327 1.00 92.94 278 GLU A CA 1
ATOM 1922 C C . GLU A 1 278 ? 18.639 -4.502 -23.091 1.00 92.94 278 GLU A C 1
ATOM 1924 O O . GLU A 1 278 ? 19.056 -5.216 -22.174 1.00 92.94 278 GLU A O 1
ATOM 1929 N N . VAL A 1 279 ? 17.400 -3.999 -23.086 1.00 95.19 279 VAL A N 1
ATOM 1930 C CA . VAL A 1 279 ? 16.477 -4.100 -21.944 1.00 95.19 279 VAL A CA 1
ATOM 1931 C C . VAL A 1 279 ? 15.502 -5.273 -22.078 1.00 95.19 279 VAL A C 1
ATOM 1933 O O . VAL A 1 279 ? 14.709 -5.355 -23.016 1.00 95.19 279 VAL A O 1
ATOM 1936 N N . ASN A 1 280 ? 15.472 -6.150 -21.068 1.00 95.00 280 ASN A N 1
ATOM 1937 C CA . ASN A 1 280 ? 14.470 -7.213 -20.924 1.00 95.00 280 ASN A CA 1
ATOM 1938 C C . ASN A 1 280 ? 13.223 -6.700 -20.180 1.00 95.00 280 ASN A C 1
ATOM 1940 O O . ASN A 1 280 ? 13.065 -6.900 -18.973 1.00 95.00 280 ASN A O 1
ATOM 1944 N N . THR A 1 281 ? 12.301 -6.086 -20.918 1.00 95.38 281 THR A N 1
ATOM 1945 C CA . THR A 1 281 ? 11.044 -5.519 -20.388 1.00 95.38 281 THR A CA 1
ATOM 1946 C C . THR A 1 281 ? 10.102 -6.531 -19.712 1.00 95.38 281 THR A C 1
ATOM 1948 O O . THR A 1 281 ? 9.118 -6.128 -19.099 1.00 95.38 281 THR A O 1
ATOM 1951 N N . GLN A 1 282 ? 10.369 -7.842 -19.793 1.00 94.69 282 GLN A N 1
ATOM 1952 C CA . GLN A 1 282 ? 9.561 -8.886 -19.141 1.00 94.69 282 GLN A CA 1
ATOM 1953 C C . GLN A 1 282 ? 9.981 -9.174 -17.691 1.00 94.69 282 GLN A C 1
ATOM 1955 O O . GLN A 1 282 ? 9.228 -9.839 -16.971 1.00 94.69 282 GLN A O 1
ATOM 1960 N N . GLN A 1 283 ? 11.190 -8.751 -17.299 1.00 94.06 283 GLN A N 1
ATOM 1961 C CA . GLN A 1 283 ? 11.852 -9.130 -16.041 1.00 94.06 283 GLN A CA 1
ATOM 1962 C C . GLN A 1 283 ? 12.618 -7.984 -15.363 1.00 94.06 283 GLN A C 1
ATOM 1964 O O . GLN A 1 283 ? 12.843 -8.053 -14.155 1.00 94.06 283 GLN A O 1
ATOM 1969 N N . ASP A 1 284 ? 13.018 -6.943 -16.098 1.00 94.81 284 ASP A N 1
ATOM 1970 C CA . ASP A 1 284 ? 13.667 -5.770 -15.515 1.00 94.81 284 ASP A CA 1
ATOM 1971 C C . ASP A 1 284 ? 12.658 -4.944 -14.701 1.00 94.81 284 ASP A C 1
ATOM 1973 O O . ASP A 1 284 ? 11.634 -4.482 -15.202 1.00 94.81 284 ASP A O 1
ATOM 1977 N N . VAL A 1 285 ? 12.968 -4.758 -13.421 1.00 92.81 285 VAL A N 1
ATOM 1978 C CA . VAL A 1 285 ? 12.158 -4.009 -12.454 1.00 92.81 285 VAL A CA 1
ATOM 1979 C C . VAL A 1 285 ? 12.186 -2.500 -12.733 1.00 92.81 285 VAL A C 1
ATOM 1981 O O . VAL A 1 285 ? 11.263 -1.799 -12.329 1.00 92.81 285 VAL A O 1
ATOM 1984 N N . LEU A 1 286 ? 13.204 -1.993 -13.438 1.00 93.06 286 LEU A N 1
ATOM 1985 C CA . LEU A 1 286 ? 13.320 -0.581 -13.822 1.00 93.06 286 LEU A CA 1
ATOM 1986 C C . LEU A 1 286 ? 12.598 -0.250 -15.140 1.00 93.06 286 LEU A C 1
ATOM 1988 O O . LEU A 1 286 ? 12.379 0.924 -15.432 1.00 93.06 286 LEU A O 1
ATOM 1992 N N . HIS A 1 287 ? 12.219 -1.270 -15.914 1.00 94.25 287 HIS A N 1
ATOM 1993 C CA . HIS A 1 287 ? 11.721 -1.146 -17.288 1.00 94.25 287 HIS A CA 1
ATOM 1994 C C . HIS A 1 287 ? 10.570 -2.126 -17.580 1.00 94.25 287 HIS A C 1
ATOM 1996 O O . HIS A 1 287 ? 10.475 -2.729 -18.655 1.00 94.25 287 HIS A O 1
ATOM 2002 N N . CYS A 1 288 ? 9.706 -2.352 -16.593 1.00 94.50 288 CYS A N 1
ATOM 2003 C CA . CYS A 1 288 ? 8.723 -3.421 -16.636 1.00 94.50 288 CYS A CA 1
ATOM 2004 C C . CYS A 1 288 ? 7.573 -3.078 -17.594 1.00 94.50 288 CYS A C 1
ATOM 2006 O O . CYS A 1 288 ? 6.733 -2.223 -17.319 1.00 94.50 288 CYS A O 1
ATOM 2008 N N . GLY A 1 289 ? 7.556 -3.745 -18.748 1.00 92.94 289 GLY A N 1
ATOM 2009 C CA . GLY A 1 289 ? 6.625 -3.476 -19.843 1.00 92.94 289 GLY A CA 1
ATOM 2010 C C . GLY A 1 289 ? 7.046 -2.355 -20.807 1.00 92.94 289 GLY A C 1
ATOM 2011 O O . GLY A 1 289 ? 6.336 -2.135 -21.789 1.00 92.94 289 GLY A O 1
ATOM 2012 N N . GLY A 1 290 ? 8.183 -1.673 -20.600 1.00 93.31 290 GLY A N 1
ATOM 2013 C CA . GLY A 1 290 ? 8.653 -0.634 -21.527 1.00 93.31 290 GLY A CA 1
ATOM 2014 C C . GLY A 1 290 ? 9.894 0.156 -21.089 1.00 93.31 290 GLY A C 1
ATOM 2015 O O . GLY A 1 290 ? 10.360 0.055 -19.959 1.00 93.31 290 GLY A O 1
ATOM 2016 N N . CYS A 1 291 ? 10.423 0.972 -22.005 1.00 94.50 291 CYS A N 1
ATOM 2017 C CA . CYS A 1 291 ? 11.649 1.757 -21.820 1.00 94.50 291 CYS A CA 1
ATOM 2018 C C . CYS A 1 291 ? 11.471 3.018 -20.963 1.00 94.50 291 CYS A C 1
ATOM 2020 O O . CYS A 1 291 ? 10.581 3.831 -21.225 1.00 94.50 291 CYS A O 1
ATOM 2022 N N . GLY A 1 292 ? 12.394 3.249 -20.029 1.00 90.31 292 GLY A N 1
ATOM 2023 C CA . GLY A 1 292 ? 12.459 4.452 -19.193 1.00 90.31 292 GLY A CA 1
ATOM 2024 C C . GLY A 1 292 ? 11.733 4.350 -17.839 1.00 90.31 292 GLY A C 1
ATOM 2025 O O . GLY A 1 292 ? 10.906 3.462 -17.626 1.00 90.31 292 GLY A O 1
ATOM 2026 N N . PRO A 1 293 ? 12.022 5.281 -16.908 1.00 89.25 293 PRO A N 1
ATOM 2027 C CA . PRO A 1 293 ? 11.677 5.167 -15.487 1.00 89.25 293 PRO A CA 1
ATOM 2028 C C . PRO A 1 293 ? 10.174 5.214 -15.180 1.00 89.25 293 PRO A C 1
ATOM 2030 O O . PRO A 1 293 ? 9.768 4.860 -14.079 1.00 89.25 293 PRO A O 1
ATOM 2033 N N . GLN A 1 294 ? 9.329 5.621 -16.129 1.00 89.25 294 GLN A N 1
ATOM 2034 C CA . GLN A 1 294 ? 7.869 5.542 -16.006 1.00 89.25 294 GLN A CA 1
ATOM 2035 C C . GLN A 1 294 ? 7.318 4.102 -16.075 1.00 89.25 294 GLN A C 1
ATOM 2037 O O . GLN A 1 294 ? 6.131 3.903 -15.832 1.00 89.25 294 GLN A O 1
ATOM 2042 N N . TYR A 1 295 ? 8.168 3.119 -16.391 1.00 91.56 295 TYR A N 1
ATOM 2043 C CA . TYR A 1 295 ? 7.887 1.682 -16.292 1.00 91.56 295 TYR A CA 1
ATOM 2044 C C . TYR A 1 295 ? 8.643 1.009 -15.127 1.00 91.56 295 TYR A C 1
ATOM 2046 O O . TYR A 1 295 ? 8.629 -0.216 -14.999 1.00 91.56 295 TYR A O 1
ATOM 2054 N N . ALA A 1 296 ? 9.312 1.784 -14.265 1.00 91.81 296 ALA A N 1
ATOM 2055 C CA . ALA A 1 296 ? 9.958 1.246 -13.076 1.00 91.81 296 ALA A CA 1
ATOM 2056 C C . ALA A 1 296 ? 8.911 0.903 -12.006 1.00 91.81 296 ALA A C 1
ATOM 2058 O O . ALA A 1 296 ? 8.098 1.744 -11.621 1.00 91.81 296 ALA A O 1
ATOM 2059 N N . CYS A 1 297 ? 8.949 -0.323 -11.493 1.00 92.94 297 CYS A N 1
ATOM 2060 C CA . CYS A 1 297 ? 8.074 -0.750 -10.408 1.00 92.94 297 CYS A CA 1
ATOM 2061 C C . CYS A 1 297 ? 8.453 -0.047 -9.095 1.00 92.94 297 CYS A C 1
ATOM 2063 O O . CYS A 1 297 ? 9.639 0.092 -8.776 1.00 92.94 297 CYS A O 1
ATOM 2065 N N . SER A 1 298 ? 7.462 0.350 -8.292 1.00 92.62 298 SER A N 1
ATOM 2066 C CA . SER A 1 298 ? 7.730 1.099 -7.062 1.00 92.62 298 SER A CA 1
ATOM 2067 C C . SER A 1 298 ? 8.486 0.272 -6.016 1.00 92.62 298 SER A C 1
ATOM 2069 O O . SER A 1 298 ? 8.186 -0.895 -5.767 1.00 92.62 298 SER A O 1
ATOM 2071 N N . THR A 1 299 ? 9.456 0.904 -5.355 1.00 92.31 299 THR A N 1
ATOM 2072 C CA . THR A 1 299 ? 10.154 0.373 -4.169 1.00 92.31 299 THR A CA 1
ATOM 2073 C C . THR A 1 299 ? 9.600 0.947 -2.860 1.00 92.31 299 THR A C 1
ATOM 2075 O O . THR A 1 299 ? 10.112 0.653 -1.777 1.00 92.31 299 THR A O 1
ATOM 2078 N N . THR A 1 300 ? 8.551 1.774 -2.924 1.00 93.75 300 THR A N 1
ATOM 2079 C CA . THR A 1 300 ? 7.970 2.458 -1.765 1.00 93.75 300 THR A CA 1
ATOM 2080 C C . THR A 1 300 ? 7.334 1.454 -0.807 1.00 93.75 300 THR A C 1
ATOM 2082 O O . THR A 1 300 ? 6.252 0.932 -1.050 1.00 93.75 300 THR A O 1
ATOM 2085 N N . ASN A 1 301 ? 8.023 1.206 0.309 1.00 92.31 301 ASN A N 1
ATOM 2086 C CA . ASN A 1 301 ? 7.614 0.307 1.392 1.00 92.31 301 ASN A CA 1
ATOM 2087 C C . ASN A 1 301 ? 7.352 -1.154 0.968 1.00 92.31 301 ASN A C 1
ATOM 2089 O O . ASN A 1 301 ? 6.589 -1.862 1.626 1.00 92.31 301 ASN A O 1
ATOM 2093 N N . GLY A 1 302 ? 7.998 -1.637 -0.096 1.00 93.06 302 GLY A N 1
ATOM 2094 C CA . GLY A 1 302 ? 7.836 -3.008 -0.577 1.00 93.06 302 GLY A CA 1
ATOM 2095 C C . GLY A 1 302 ? 8.977 -3.477 -1.477 1.00 93.06 302 GLY A C 1
ATOM 2096 O O . GLY A 1 302 ? 9.844 -2.704 -1.876 1.00 93.06 302 GLY A O 1
ATOM 2097 N N . THR A 1 303 ? 8.991 -4.774 -1.775 1.00 94.06 303 THR A N 1
ATOM 2098 C CA . THR A 1 303 ? 9.907 -5.390 -2.744 1.00 94.06 303 THR A CA 1
ATOM 2099 C C . THR A 1 303 ? 9.161 -5.627 -4.058 1.00 94.06 303 THR A C 1
ATOM 2101 O O . THR A 1 303 ? 8.298 -6.510 -4.104 1.00 94.06 303 THR A O 1
ATOM 2104 N N . PRO A 1 304 ? 9.443 -4.852 -5.119 1.00 94.50 304 PRO A N 1
ATOM 2105 C CA . PRO A 1 304 ? 8.852 -5.077 -6.428 1.00 94.50 304 PRO A CA 1
ATOM 2106 C C . PRO A 1 304 ? 9.464 -6.280 -7.149 1.00 94.50 304 PRO A C 1
ATOM 2108 O O . PRO A 1 304 ? 10.596 -6.697 -6.907 1.00 94.50 304 PRO A O 1
ATOM 2111 N N . THR A 1 305 ? 8.691 -6.797 -8.092 1.00 94.38 305 THR A N 1
ATOM 2112 C CA . THR A 1 305 ? 9.028 -7.864 -9.032 1.00 94.38 305 THR A CA 1
ATOM 2113 C C . THR A 1 305 ? 8.409 -7.510 -10.380 1.00 94.38 305 THR A C 1
ATOM 2115 O O . THR A 1 305 ? 7.294 -6.995 -10.421 1.00 94.38 305 THR A O 1
ATOM 2118 N N . CYS A 1 306 ? 9.114 -7.776 -11.478 1.00 94.88 306 CYS A N 1
ATOM 2119 C CA . CYS A 1 306 ? 8.545 -7.709 -12.821 1.00 94.88 306 CYS A CA 1
ATOM 2120 C C . CYS A 1 306 ? 8.324 -9.135 -13.329 1.00 94.88 306 CYS A C 1
ATOM 2122 O O . CYS A 1 306 ? 9.200 -9.991 -13.184 1.00 94.88 306 CYS A O 1
ATOM 2124 N N . THR A 1 307 ? 7.154 -9.431 -13.889 1.00 94.75 307 THR A N 1
ATOM 2125 C CA . THR A 1 307 ? 6.880 -10.729 -14.520 1.00 94.75 307 THR A CA 1
ATOM 2126 C C . THR A 1 307 ? 5.852 -10.555 -15.626 1.00 94.75 307 THR A C 1
ATOM 2128 O O . THR A 1 307 ? 4.736 -10.106 -15.384 1.00 94.75 307 THR A O 1
ATOM 2131 N N . GLY A 1 308 ? 6.217 -10.918 -16.857 1.00 92.69 308 GLY A N 1
ATOM 2132 C CA . GLY A 1 308 ? 5.312 -10.783 -18.003 1.00 92.69 308 GLY A CA 1
ATOM 2133 C C . GLY A 1 308 ? 5.111 -9.331 -18.459 1.00 92.69 308 GLY A C 1
ATOM 2134 O O . GLY A 1 308 ? 4.080 -9.023 -19.052 1.00 92.69 308 GLY A O 1
ATOM 2135 N N . GLY A 1 309 ? 6.048 -8.433 -18.125 1.00 92.44 309 GLY A N 1
ATOM 2136 C CA . GLY A 1 309 ? 5.924 -6.993 -18.378 1.00 92.44 309 GLY A CA 1
ATOM 2137 C C . GLY A 1 309 ? 4.911 -6.289 -17.473 1.00 92.44 309 GLY A C 1
ATOM 2138 O O . GLY A 1 309 ? 4.471 -5.188 -17.787 1.00 92.44 309 GLY A O 1
ATOM 2139 N N . VAL A 1 310 ? 4.524 -6.929 -16.366 1.00 92.94 310 VAL A N 1
ATOM 2140 C CA . VAL A 1 310 ? 3.634 -6.378 -15.342 1.00 92.94 310 VAL A CA 1
ATOM 2141 C C . VAL A 1 310 ? 4.380 -6.346 -14.009 1.00 92.94 310 VAL A C 1
ATOM 2143 O O . VAL A 1 310 ? 5.000 -7.335 -13.607 1.00 92.94 310 VAL A O 1
ATOM 2146 N N . CYS A 1 311 ? 4.331 -5.201 -13.329 1.00 93.75 311 CYS A N 1
ATOM 2147 C CA . CYS A 1 311 ? 4.849 -5.058 -11.974 1.00 93.75 311 CYS A CA 1
ATOM 2148 C C . CYS A 1 311 ? 3.962 -5.801 -10.966 1.00 93.75 311 CYS A C 1
ATOM 2150 O O . CYS A 1 311 ? 2.739 -5.800 -11.073 1.00 93.75 311 CYS A O 1
ATOM 2152 N N . SER A 1 312 ? 4.570 -6.351 -9.923 1.00 92.94 312 SER A N 1
ATOM 2153 C CA . SER A 1 312 ? 3.890 -6.784 -8.700 1.00 92.94 312 SER A CA 1
ATOM 2154 C C . SER A 1 312 ? 4.761 -6.475 -7.488 1.00 92.94 312 SER A C 1
ATOM 2156 O O . SER A 1 312 ? 5.976 -6.666 -7.541 1.00 92.94 312 SER A O 1
ATOM 2158 N N . ILE A 1 313 ? 4.168 -6.006 -6.389 1.00 93.00 313 ILE A N 1
ATOM 2159 C CA . ILE A 1 313 ? 4.905 -5.600 -5.185 1.00 93.00 313 ILE A CA 1
ATOM 2160 C C . ILE A 1 313 ? 4.514 -6.444 -3.970 1.00 93.00 313 ILE A C 1
ATOM 2162 O O . ILE A 1 313 ? 3.338 -6.657 -3.685 1.00 93.00 313 ILE A O 1
ATOM 2166 N N . ALA A 1 314 ? 5.518 -6.929 -3.240 1.00 94.12 314 ALA A N 1
ATOM 2167 C CA . ALA A 1 314 ? 5.343 -7.546 -1.932 1.00 94.12 314 ALA A CA 1
ATOM 2168 C C . ALA A 1 314 ? 5.598 -6.489 -0.847 1.00 94.12 314 ALA A C 1
ATOM 2170 O O . ALA A 1 314 ? 6.740 -6.071 -0.646 1.00 94.12 314 ALA A O 1
ATOM 2171 N N . CYS A 1 315 ? 4.546 -6.032 -0.165 1.00 93.88 315 CYS A N 1
ATOM 2172 C CA . CYS A 1 315 ? 4.669 -4.996 0.862 1.00 93.88 315 CYS A CA 1
ATOM 2173 C C . CYS A 1 315 ? 5.526 -5.443 2.053 1.00 93.88 315 CYS A C 1
ATOM 2175 O O . CYS A 1 315 ? 5.490 -6.599 2.483 1.00 93.88 315 CYS A O 1
ATOM 2177 N N . ALA A 1 316 ? 6.280 -4.499 2.617 1.00 92.75 316 ALA A N 1
ATOM 2178 C CA . ALA A 1 316 ? 7.028 -4.710 3.846 1.00 92.75 316 ALA A CA 1
ATOM 2179 C C . ALA A 1 316 ? 6.072 -4.926 5.042 1.00 92.75 316 ALA A C 1
ATOM 2181 O O . ALA A 1 316 ? 4.963 -4.384 5.051 1.00 92.75 316 ALA A O 1
ATOM 2182 N N . PRO A 1 317 ? 6.480 -5.674 6.087 1.00 89.62 317 PRO A N 1
ATOM 2183 C CA . PRO A 1 317 ? 5.637 -5.912 7.257 1.00 89.62 317 PRO A CA 1
ATOM 2184 C C . PRO A 1 317 ? 5.115 -4.610 7.883 1.00 89.62 317 PRO A C 1
ATOM 2186 O O . PRO A 1 317 ? 5.891 -3.738 8.269 1.00 89.62 317 PRO A O 1
ATOM 2189 N N . GLY A 1 318 ? 3.789 -4.496 8.001 1.00 87.38 318 GLY A N 1
ATOM 2190 C CA . GLY A 1 318 ? 3.115 -3.294 8.505 1.00 87.38 318 GLY A CA 1
ATOM 2191 C C . GLY A 1 318 ? 2.661 -2.301 7.429 1.00 87.38 318 GLY A C 1
ATOM 2192 O O . GLY A 1 318 ? 2.034 -1.306 7.788 1.00 87.38 318 GLY A O 1
ATOM 2193 N N . PHE A 1 319 ? 2.905 -2.577 6.145 1.00 91.56 319 PHE A N 1
ATOM 2194 C CA . PHE A 1 319 ? 2.376 -1.811 5.014 1.00 91.56 319 PHE A CA 1
ATOM 2195 C C . PHE A 1 319 ? 1.420 -2.647 4.155 1.00 91.56 319 PHE A C 1
ATOM 2197 O O . PHE A 1 319 ? 1.566 -3.865 4.056 1.00 91.56 319 PHE A O 1
ATOM 2204 N N . GLU A 1 320 ? 0.456 -1.982 3.524 1.00 91.31 320 GLU A N 1
ATOM 2205 C CA . GLU A 1 320 ? -0.484 -2.565 2.561 1.00 91.31 320 GLU A CA 1
ATOM 2206 C C . GLU A 1 320 ? -0.636 -1.609 1.363 1.00 91.31 320 GLU A C 1
ATOM 2208 O O . GLU A 1 320 ? -0.571 -0.387 1.527 1.00 91.31 320 GLU A O 1
ATOM 2213 N N . ASN A 1 321 ? -0.807 -2.175 0.169 1.00 91.44 321 ASN A N 1
ATOM 2214 C CA . ASN A 1 321 ? -1.176 -1.455 -1.048 1.00 91.44 321 ASN A CA 1
ATOM 2215 C C . ASN A 1 321 ? -2.712 -1.409 -1.125 1.00 91.44 321 ASN A C 1
ATOM 2217 O O . ASN A 1 321 ? -3.362 -2.450 -1.002 1.00 91.44 321 ASN A O 1
ATOM 2221 N N . CYS A 1 322 ? -3.294 -0.217 -1.278 1.00 89.06 322 CYS A N 1
ATOM 2222 C CA . CYS A 1 322 ? -4.734 -0.023 -1.059 1.00 89.06 322 CYS A CA 1
ATOM 2223 C C . CYS A 1 322 ? -5.594 0.089 -2.318 1.00 89.06 322 CYS A C 1
ATOM 2225 O O . CYS A 1 322 ? -6.787 -0.216 -2.263 1.00 89.06 322 CYS A O 1
ATOM 2227 N N . ASP A 1 323 ? -5.028 0.542 -3.431 1.00 89.06 323 ASP A N 1
ATOM 2228 C CA . ASP A 1 323 ? -5.700 0.630 -4.732 1.00 89.06 323 ASP A CA 1
ATOM 2229 C C . ASP A 1 323 ? -5.407 -0.593 -5.624 1.00 89.06 323 ASP A C 1
ATOM 2231 O O . ASP A 1 323 ? -6.145 -0.846 -6.575 1.00 89.06 323 ASP A O 1
ATOM 2235 N N . ASN A 1 324 ? -4.446 -1.431 -5.222 1.00 87.44 324 ASN A N 1
ATOM 2236 C CA . ASN A 1 324 ? -3.848 -2.548 -5.958 1.00 87.44 324 ASN A CA 1
ATOM 2237 C C . ASN A 1 324 ? -2.991 -2.092 -7.156 1.00 87.44 324 ASN A C 1
ATOM 2239 O O . ASN A 1 324 ? -2.794 -2.872 -8.090 1.00 87.44 324 ASN A O 1
ATOM 2243 N N . ASP A 1 325 ? -2.464 -0.860 -7.134 1.00 88.88 325 ASP A N 1
ATOM 2244 C CA . ASP A 1 325 ? -1.544 -0.345 -8.150 1.00 88.88 325 ASP A CA 1
ATOM 2245 C C . ASP A 1 325 ? -0.069 -0.566 -7.737 1.00 88.88 325 ASP A C 1
ATOM 2247 O O . ASP A 1 325 ? 0.432 0.075 -6.821 1.00 88.88 325 ASP A O 1
ATOM 2251 N N . PRO A 1 326 ? 0.698 -1.457 -8.383 1.00 87.94 326 PRO A N 1
ATOM 2252 C CA . PRO A 1 326 ? 2.110 -1.665 -8.049 1.00 87.94 326 PRO A CA 1
ATOM 2253 C C . PRO A 1 326 ? 3.036 -0.510 -8.498 1.00 87.94 326 PRO A C 1
ATOM 2255 O O . PRO A 1 326 ? 4.242 -0.565 -8.234 1.00 87.94 326 PRO A O 1
ATOM 2258 N N . ALA A 1 327 ? 2.517 0.516 -9.187 1.00 85.12 327 ALA A N 1
ATOM 2259 C CA . ALA A 1 327 ? 3.291 1.663 -9.666 1.00 85.12 327 ALA A CA 1
ATOM 2260 C C . ALA A 1 327 ? 3.477 2.779 -8.619 1.00 85.12 327 ALA A C 1
ATOM 2262 O O . ALA A 1 327 ? 4.435 3.544 -8.732 1.00 85.12 327 ALA A O 1
ATOM 2263 N N . ASN A 1 328 ? 2.626 2.874 -7.587 1.00 87.88 328 ASN A N 1
ATOM 2264 C CA . ASN A 1 328 ? 2.822 3.801 -6.461 1.00 87.88 328 ASN A CA 1
ATOM 2265 C C . ASN A 1 328 ? 3.493 3.113 -5.250 1.00 87.88 328 ASN A C 1
ATOM 2267 O O . ASN A 1 328 ? 4.448 3.681 -4.710 1.00 87.88 328 ASN A O 1
ATOM 2271 N N . GLY A 1 329 ? 3.158 1.856 -4.935 1.00 90.56 329 GLY A N 1
ATOM 2272 C CA . GLY A 1 329 ? 3.941 0.993 -4.037 1.00 90.56 329 GLY A CA 1
ATOM 2273 C C . GLY A 1 329 ? 3.136 0.298 -2.940 1.00 90.56 329 GLY A C 1
ATOM 2274 O O . GLY A 1 329 ? 2.397 -0.640 -3.223 1.00 90.56 329 GLY A O 1
ATOM 2275 N N . CYS A 1 330 ? 3.379 0.656 -1.677 1.00 93.62 330 CYS A N 1
ATOM 2276 C CA . CYS A 1 330 ? 2.553 0.266 -0.533 1.00 93.62 330 CYS A CA 1
ATOM 2277 C C . CYS A 1 330 ? 2.357 1.491 0.380 1.00 93.62 330 CYS A C 1
ATOM 2279 O O . CYS A 1 330 ? 3.230 1.863 1.173 1.00 93.62 330 CYS A O 1
ATOM 2281 N N . GLU A 1 331 ? 1.216 2.157 0.232 1.00 89.31 331 GLU A N 1
ATOM 2282 C CA . GLU A 1 331 ? 0.976 3.545 0.654 1.00 89.31 331 GLU A CA 1
ATOM 2283 C C . GLU A 1 331 ? 0.584 3.616 2.129 1.00 89.31 331 GLU A C 1
ATOM 2285 O O . GLU A 1 331 ? 0.905 4.581 2.827 1.00 89.31 331 GLU A O 1
ATOM 2290 N N . ALA A 1 332 ? -0.144 2.604 2.610 1.00 88.56 332 ALA A N 1
ATOM 2291 C CA . ALA A 1 332 ? -0.772 2.639 3.919 1.00 88.56 332 ALA A CA 1
ATOM 2292 C C . ALA A 1 332 ? 0.059 1.924 4.980 1.00 88.56 332 ALA A C 1
ATOM 2294 O O . ALA A 1 332 ? 0.230 0.706 4.962 1.00 88.56 332 ALA A O 1
ATOM 2295 N N . GLN A 1 333 ? 0.473 2.686 5.990 1.00 89.44 333 GLN A N 1
ATOM 2296 C CA . GLN A 1 333 ? 0.932 2.137 7.259 1.00 89.44 333 GLN A CA 1
ATOM 2297 C C . GLN A 1 333 ? -0.264 1.579 8.045 1.00 89.44 333 GLN A C 1
ATOM 2299 O O . GLN A 1 333 ? -1.137 2.327 8.495 1.00 89.44 333 GLN A O 1
ATOM 2304 N N . MET A 1 334 ? -0.284 0.257 8.240 1.00 89.00 334 MET A N 1
ATOM 2305 C CA . MET A 1 334 ? -1.356 -0.493 8.914 1.00 89.00 334 MET A CA 1
ATOM 2306 C C . MET A 1 334 ? -1.412 -0.289 10.439 1.00 89.00 334 MET A C 1
ATOM 2308 O O . MET A 1 334 ? -2.210 -0.938 11.114 1.00 89.00 334 MET A O 1
ATOM 2312 N N . ASN A 1 335 ? -0.559 0.570 11.001 1.00 87.88 335 ASN A N 1
ATOM 2313 C CA . ASN A 1 335 ? -0.520 0.933 12.420 1.00 87.88 335 ASN A CA 1
ATOM 2314 C C . ASN A 1 335 ? -1.092 2.342 12.694 1.00 87.88 335 ASN A C 1
ATOM 2316 O O . ASN A 1 335 ? -0.887 2.891 13.775 1.00 87.88 335 ASN A O 1
ATOM 2320 N N . THR A 1 336 ? -1.790 2.940 11.725 1.00 88.62 336 THR A N 1
ATOM 2321 C CA . THR A 1 336 ? -2.335 4.301 11.828 1.00 88.62 336 THR A CA 1
ATOM 2322 C C . THR A 1 336 ? -3.771 4.305 12.352 1.00 88.62 336 THR A C 1
ATOM 2324 O O . THR A 1 336 ? -4.490 3.312 12.280 1.00 88.62 336 THR A O 1
ATOM 2327 N N . ALA A 1 337 ? -4.232 5.449 12.869 1.00 84.75 337 ALA A N 1
ATOM 2328 C CA . ALA A 1 337 ? -5.613 5.595 13.340 1.00 84.75 337 ALA A CA 1
ATOM 2329 C C . ALA A 1 337 ? -6.663 5.500 12.209 1.00 84.75 337 ALA A C 1
ATOM 2331 O O . ALA A 1 337 ? -7.826 5.217 12.486 1.00 84.75 337 ALA A O 1
ATOM 2332 N N . THR A 1 338 ? -6.265 5.722 10.950 1.00 87.56 338 THR A N 1
ATOM 2333 C CA . THR A 1 338 ? -7.125 5.682 9.751 1.00 87.56 338 THR A CA 1
ATOM 2334 C C . THR A 1 338 ? -7.053 4.362 8.978 1.00 87.56 338 THR A C 1
ATOM 2336 O O . THR A 1 338 ? -8.039 3.994 8.341 1.00 87.56 338 THR A O 1
ATOM 2339 N N . SER A 1 339 ? -5.927 3.648 9.053 1.00 89.25 339 SER A N 1
ATOM 2340 C CA . SER A 1 339 ? -5.731 2.312 8.481 1.00 89.25 339 SER A CA 1
ATOM 2341 C C . SER A 1 339 ? -5.097 1.411 9.541 1.00 89.25 339 SER A C 1
ATOM 2343 O O . SER A 1 339 ? -3.875 1.327 9.650 1.00 89.25 339 SER A O 1
ATOM 2345 N N . CYS A 1 340 ? -5.932 0.758 10.348 1.00 90.44 340 CYS A N 1
ATOM 2346 C CA . CYS A 1 340 ? -5.522 -0.128 11.429 1.00 90.44 340 CYS A CA 1
ATOM 2347 C C . CYS A 1 340 ? -5.858 -1.582 11.092 1.00 90.44 340 CYS A C 1
ATOM 2349 O O . CYS A 1 340 ? -7.028 -1.942 10.953 1.00 90.44 340 CYS A O 1
ATOM 2351 N N . GLY A 1 341 ? -4.835 -2.423 10.922 1.00 87.56 341 GLY A N 1
ATOM 2352 C CA . GLY A 1 341 ? -5.033 -3.803 10.456 1.00 87.56 341 GLY A CA 1
ATOM 2353 C C . GLY A 1 341 ? -5.554 -3.883 9.016 1.00 87.56 341 GLY A C 1
ATOM 2354 O O . GLY A 1 341 ? -6.194 -4.867 8.630 1.00 87.56 341 GLY A O 1
ATOM 2355 N N . GLY A 1 342 ? -5.333 -2.816 8.246 1.00 88.19 342 GLY A N 1
ATOM 2356 C CA . GLY A 1 342 ? -5.506 -2.743 6.800 1.00 88.19 342 GLY A CA 1
ATOM 2357 C C . GLY A 1 342 ? -6.087 -1.421 6.291 1.00 88.19 342 GLY A C 1
ATOM 2358 O O . GLY A 1 342 ? -6.533 -0.566 7.062 1.00 88.19 342 GLY A O 1
ATOM 2359 N N . CYS A 1 343 ? -6.080 -1.277 4.972 1.00 89.62 343 CYS A N 1
ATOM 2360 C CA . CYS A 1 343 ? -6.511 -0.114 4.208 1.00 89.62 343 CYS A CA 1
ATOM 2361 C C . CYS A 1 343 ? -7.908 0.388 4.590 1.00 89.62 343 CYS A C 1
ATOM 2363 O O . CYS A 1 343 ? -8.890 -0.352 4.528 1.00 89.62 343 CYS A O 1
ATOM 2365 N N . GLY A 1 344 ? -8.003 1.669 4.961 1.00 86.06 344 GLY A N 1
ATOM 2366 C CA . GLY A 1 344 ? -9.280 2.351 5.189 1.00 86.06 344 GLY A CA 1
ATOM 2367 C C . GLY A 1 344 ? -10.094 1.817 6.372 1.00 86.06 344 GLY A C 1
ATOM 2368 O O . GLY A 1 344 ? -11.292 2.085 6.445 1.00 86.06 344 GLY A O 1
ATOM 2369 N N . LYS A 1 345 ? -9.469 1.060 7.284 1.00 88.44 345 LYS A N 1
ATOM 2370 C CA . LYS A 1 345 ? -10.066 0.579 8.537 1.00 88.44 345 LYS A CA 1
ATOM 2371 C C . LYS A 1 345 ? -9.718 1.552 9.674 1.00 88.44 345 LYS A C 1
ATOM 2373 O O . LYS A 1 345 ? -8.677 1.372 10.311 1.00 88.44 345 LYS A O 1
ATOM 2378 N N . PRO A 1 346 ? -10.528 2.588 9.962 1.00 88.62 346 PRO A N 1
ATOM 2379 C CA . PRO A 1 346 ? -10.247 3.475 11.082 1.00 88.62 346 PRO A CA 1
ATOM 2380 C C . PRO A 1 346 ? -10.355 2.717 12.408 1.00 88.62 346 PRO A C 1
ATOM 2382 O O . PRO A 1 346 ? -11.284 1.934 12.617 1.00 88.62 346 PRO A O 1
ATOM 2385 N N . CYS A 1 347 ? -9.439 2.986 13.336 1.00 89.81 347 CYS A N 1
ATOM 2386 C CA . CYS A 1 347 ? -9.515 2.462 14.696 1.00 89.81 347 CYS A CA 1
ATOM 2387 C C . CYS A 1 347 ? -10.544 3.266 15.508 1.00 89.81 347 CYS A C 1
ATOM 2389 O O . CYS A 1 347 ? -10.200 4.129 16.311 1.00 89.81 347 CYS A O 1
ATOM 2391 N N . ALA A 1 348 ? -11.825 2.994 15.250 1.00 90.00 348 ALA A N 1
ATOM 2392 C CA . ALA A 1 348 ? -12.968 3.635 15.895 1.00 90.00 348 ALA A CA 1
ATOM 2393 C C . ALA A 1 348 ? -13.991 2.591 16.402 1.00 90.00 348 ALA A C 1
ATOM 2395 O O . ALA A 1 348 ? -15.076 2.464 15.828 1.00 90.00 348 ALA A O 1
ATOM 2396 N N . PRO A 1 349 ? -13.669 1.820 17.463 1.00 90.44 349 PRO A N 1
ATOM 2397 C CA . PRO A 1 349 ? -14.618 0.915 18.108 1.00 90.44 349 PRO A CA 1
ATOM 2398 C C . PRO A 1 349 ? -15.779 1.708 18.717 1.00 90.44 349 PRO A C 1
ATOM 2400 O O . PRO A 1 349 ? -15.586 2.822 19.215 1.00 90.44 349 PRO A O 1
ATOM 2403 N N . ALA A 1 350 ? -16.984 1.135 18.725 1.00 92.00 350 ALA A N 1
ATOM 2404 C CA . ALA A 1 350 ? -18.159 1.821 19.255 1.00 92.00 350 ALA A CA 1
ATOM 2405 C C . ALA A 1 350 ? -17.952 2.200 20.732 1.00 92.00 350 ALA A C 1
ATOM 2407 O O . ALA A 1 350 ? -17.614 1.353 21.550 1.00 92.00 350 ALA A O 1
ATOM 2408 N N . ASN A 1 351 ? -18.157 3.472 21.081 1.00 93.06 351 ASN A N 1
ATOM 2409 C CA . ASN A 1 351 ? -18.090 3.986 22.456 1.00 93.06 351 ASN A CA 1
ATOM 2410 C C . ASN A 1 351 ? -16.764 3.734 23.215 1.00 93.06 351 ASN A C 1
ATOM 2412 O O . ASN A 1 351 ? -16.749 3.806 24.445 1.00 93.06 351 ASN A O 1
ATOM 2416 N N . ALA A 1 352 ? -15.649 3.477 22.523 1.00 92.56 352 ALA A N 1
ATOM 2417 C CA . ALA A 1 352 ? -14.312 3.526 23.121 1.00 92.56 352 ALA A CA 1
ATOM 2418 C C . ALA A 1 352 ? -13.844 4.989 23.260 1.00 92.56 352 ALA A C 1
ATOM 2420 O O . ALA A 1 352 ? -14.071 5.799 22.361 1.00 92.56 352 ALA A O 1
ATOM 2421 N N . ALA A 1 353 ? -13.208 5.345 24.381 1.00 91.12 353 ALA A N 1
ATOM 2422 C CA . ALA A 1 353 ? -12.785 6.721 24.669 1.00 91.12 353 ALA A CA 1
ATOM 2423 C C . ALA A 1 353 ? -11.319 7.012 24.293 1.00 91.12 353 ALA A C 1
ATOM 2425 O O . ALA A 1 353 ? -10.974 8.159 24.016 1.00 91.12 353 ALA A O 1
ATOM 2426 N N . ASP A 1 354 ? -10.468 5.984 24.271 1.00 89.75 354 ASP A N 1
ATOM 2427 C CA . ASP A 1 354 ? -9.013 6.062 24.065 1.00 89.75 354 ASP A CA 1
ATOM 2428 C C . ASP A 1 354 ? -8.514 5.068 22.996 1.00 89.75 354 ASP A C 1
ATOM 2430 O O . ASP A 1 354 ? -7.421 4.503 23.091 1.00 89.75 354 ASP A O 1
ATOM 2434 N N . ALA A 1 355 ? -9.330 4.852 21.960 1.00 91.31 355 ALA A N 1
ATOM 2435 C CA . ALA A 1 355 ? -9.015 3.952 20.857 1.00 91.31 355 ALA A CA 1
ATOM 2436 C C . ALA A 1 355 ? -7.716 4.348 20.131 1.00 91.31 355 ALA A C 1
ATOM 2438 O O . ALA A 1 355 ? -7.547 5.473 19.660 1.00 91.31 355 ALA A O 1
ATOM 2439 N N . THR A 1 356 ? -6.796 3.392 20.033 1.00 90.75 356 THR A N 1
ATOM 2440 C CA . THR A 1 356 ? -5.465 3.536 19.439 1.00 90.75 356 THR A CA 1
ATOM 2441 C C . THR A 1 356 ? -5.110 2.288 18.639 1.00 90.75 356 THR A C 1
ATOM 2443 O O . THR A 1 356 ? -5.469 1.171 19.011 1.00 90.75 356 THR A O 1
ATOM 2446 N N . CYS A 1 357 ? -4.404 2.459 17.520 1.00 90.69 357 CYS A N 1
ATOM 2447 C CA . CYS A 1 357 ? -3.905 1.323 16.753 1.00 90.69 357 CYS A CA 1
ATOM 2448 C C . CYS A 1 357 ? -2.537 0.888 17.289 1.00 90.69 357 CYS A C 1
ATOM 2450 O O . CYS A 1 357 ? -1.581 1.662 17.239 1.00 90.69 357 CYS A O 1
ATOM 2452 N N . GLN A 1 358 ? -2.422 -0.353 17.761 1.00 89.12 358 GLN A N 1
ATOM 2453 C CA . GLN A 1 358 ? -1.165 -0.935 18.218 1.00 89.12 358 GLN A CA 1
ATOM 2454 C C . GLN A 1 358 ? -0.829 -2.166 17.369 1.00 89.12 358 GLN A C 1
ATOM 2456 O O . GLN A 1 358 ? -1.561 -3.153 17.355 1.00 89.12 358 GLN A O 1
ATOM 2461 N N . SER A 1 359 ? 0.280 -2.101 16.625 1.00 83.44 359 SER A N 1
ATOM 2462 C CA . SER A 1 359 ? 0.767 -3.188 15.754 1.00 83.44 359 SER A CA 1
ATOM 2463 C C . SER A 1 359 ? -0.287 -3.758 14.787 1.00 83.44 359 SER A C 1
ATOM 2465 O O . SER A 1 359 ? -0.329 -4.961 14.544 1.00 83.44 359 SER A O 1
ATOM 2467 N N . GLY A 1 360 ? -1.166 -2.904 14.252 1.00 86.00 360 GLY A N 1
ATOM 2468 C CA . GLY A 1 360 ? -2.251 -3.314 13.353 1.00 86.00 360 GLY A CA 1
ATOM 2469 C C . GLY A 1 360 ? -3.464 -3.951 14.033 1.00 86.00 360 GLY A C 1
ATOM 2470 O O . GLY A 1 360 ? -4.364 -4.421 13.347 1.00 86.00 360 GLY A O 1
ATOM 2471 N N . THR A 1 361 ? -3.529 -3.943 15.364 1.00 88.75 361 THR A N 1
ATOM 2472 C CA . THR A 1 361 ? -4.744 -4.260 16.124 1.00 88.75 361 THR A CA 1
ATOM 2473 C C . THR A 1 361 ? -5.308 -2.973 16.715 1.00 88.75 361 THR A C 1
ATOM 2475 O O . THR A 1 361 ? -4.568 -2.178 17.291 1.00 88.75 361 THR A O 1
ATOM 2478 N N . CYS A 1 362 ? -6.615 -2.748 16.579 1.00 90.12 362 CYS A N 1
ATOM 2479 C CA . CYS A 1 362 ? -7.270 -1.626 17.243 1.00 90.12 362 CYS A CA 1
ATOM 2480 C C . CYS A 1 362 ? -7.532 -1.986 18.711 1.00 90.12 362 CYS A C 1
ATOM 2482 O O . CYS A 1 362 ? -8.121 -3.026 19.007 1.00 90.12 362 CYS A O 1
ATOM 2484 N N . THR A 1 363 ? -7.061 -1.142 19.625 1.00 90.00 363 THR A N 1
ATOM 2485 C CA . THR A 1 363 ? -7.057 -1.378 21.073 1.00 90.00 363 THR A CA 1
ATOM 2486 C C . THR A 1 363 ? -7.566 -0.152 21.818 1.00 90.00 363 THR A C 1
ATOM 2488 O O . THR A 1 363 ? -7.346 0.976 21.385 1.00 90.00 363 THR A O 1
ATOM 2491 N N . PHE A 1 364 ? -8.219 -0.353 22.957 1.00 91.69 364 PHE A N 1
ATOM 2492 C CA . PHE A 1 364 ? -8.641 0.717 23.861 1.00 91.69 364 PHE A CA 1
ATOM 2493 C C . PHE A 1 364 ? -8.544 0.219 25.311 1.00 91.69 364 PHE A C 1
ATOM 2495 O O . PHE A 1 364 ? -8.510 -0.989 25.552 1.00 91.69 364 PHE A O 1
ATOM 2502 N N . THR A 1 365 ? -8.482 1.139 26.271 1.00 89.56 365 THR A N 1
ATOM 2503 C CA . THR A 1 365 ? -8.416 0.839 27.713 1.00 89.56 365 THR A CA 1
ATOM 2504 C C . THR A 1 365 ? -9.659 1.333 28.455 1.00 89.56 365 THR A C 1
ATOM 2506 O O . THR A 1 365 ? -10.035 0.753 29.474 1.00 89.56 365 THR A O 1
ATOM 2509 N N . THR A 1 366 ? -10.329 2.377 27.957 1.00 91.88 366 THR A N 1
ATOM 2510 C CA . THR A 1 366 ? -11.486 2.991 28.618 1.00 91.88 366 THR A CA 1
ATOM 2511 C C . THR A 1 366 ? -12.685 3.160 27.687 1.00 91.88 366 THR A C 1
ATOM 2513 O O . THR A 1 366 ? -12.577 3.533 26.519 1.00 91.88 366 THR A O 1
ATOM 2516 N N . CYS A 1 367 ? -13.870 2.887 28.233 1.00 95.12 367 CYS A N 1
ATOM 2517 C CA . CYS A 1 367 ? -15.144 3.168 27.583 1.00 95.12 367 CYS A CA 1
ATOM 2518 C C . CYS A 1 367 ? -15.573 4.618 27.818 1.00 95.12 367 CYS A C 1
ATOM 2520 O O . CYS A 1 367 ? -15.295 5.205 28.867 1.00 95.12 367 CYS A O 1
ATOM 2522 N N . VAL A 1 368 ? -16.337 5.170 26.876 1.00 94.94 368 VAL A N 1
ATOM 2523 C CA . VAL A 1 368 ? -17.105 6.402 27.082 1.00 94.94 368 VAL A CA 1
ATOM 2524 C C . VAL A 1 368 ? -18.040 6.210 28.280 1.00 94.94 368 VAL A C 1
ATOM 2526 O O . VAL A 1 368 ? -18.645 5.150 28.454 1.00 94.94 368 VAL A O 1
ATOM 2529 N N . SER A 1 369 ? -18.152 7.239 29.126 1.00 92.88 369 SER A N 1
ATOM 2530 C CA . SER A 1 369 ? -18.953 7.180 30.352 1.00 92.88 369 SER A CA 1
ATOM 2531 C C . SER A 1 369 ? -20.387 6.728 30.062 1.00 92.88 369 SER A C 1
ATOM 2533 O O . SER A 1 369 ? -21.071 7.307 29.220 1.00 92.88 369 SER A O 1
ATOM 2535 N N . GLY A 1 370 ? -20.828 5.682 30.763 1.00 91.88 370 GLY A N 1
ATOM 2536 C CA . GLY A 1 370 ? -22.131 5.059 30.544 1.00 91.88 370 GLY A CA 1
ATOM 2537 C C . GLY A 1 370 ? -22.124 3.835 29.629 1.00 91.88 370 GLY A C 1
ATOM 2538 O O . GLY A 1 370 ? -23.172 3.206 29.514 1.00 91.88 370 GLY A O 1
ATOM 2539 N N . TYR A 1 371 ? -20.981 3.443 29.060 1.00 95.38 371 TYR A N 1
ATOM 2540 C CA . TYR A 1 371 ? -20.804 2.196 28.307 1.00 95.38 371 TYR A CA 1
ATOM 2541 C C . TYR A 1 371 ? -19.809 1.246 28.984 1.00 95.38 371 TYR A C 1
ATOM 2543 O O . TYR A 1 371 ? -18.965 1.664 29.777 1.00 95.38 371 TYR A O 1
ATOM 2551 N N . ALA A 1 372 ? -19.909 -0.040 28.655 1.00 93.56 372 ALA A N 1
ATOM 2552 C CA . ALA A 1 372 ? -18.959 -1.077 29.033 1.00 93.56 372 ALA A CA 1
ATOM 2553 C C . ALA A 1 372 ? -18.728 -2.045 27.866 1.00 93.56 372 ALA A C 1
ATOM 2555 O O . ALA A 1 372 ? -19.616 -2.255 27.040 1.00 93.56 372 ALA A O 1
ATOM 2556 N N . ASN A 1 373 ? -17.540 -2.643 27.844 1.00 94.06 373 ASN A N 1
ATOM 2557 C CA . ASN A 1 373 ? -17.262 -3.849 27.078 1.00 94.06 373 ASN A CA 1
ATOM 2558 C C . ASN A 1 373 ? -17.652 -5.061 27.940 1.00 94.06 373 ASN A C 1
ATOM 2560 O O . ASN A 1 373 ? -17.182 -5.167 29.078 1.00 94.06 373 ASN A O 1
ATOM 2564 N N . CYS A 1 374 ? -18.544 -5.923 27.446 1.00 93.12 374 CYS A N 1
ATOM 2565 C CA . CYS A 1 374 ? -19.117 -7.027 28.219 1.00 93.12 374 CYS A CA 1
ATOM 2566 C C . CYS A 1 374 ? -18.826 -8.428 27.665 1.00 93.12 374 CYS A C 1
ATOM 2568 O O . CYS A 1 374 ? -19.016 -9.396 28.406 1.00 93.12 374 CYS A O 1
ATOM 2570 N N . ASP A 1 375 ? -18.352 -8.556 26.425 1.00 91.12 375 ASP A N 1
ATOM 2571 C CA . ASP A 1 375 ? -17.852 -9.819 25.861 1.00 91.12 375 ASP A CA 1
ATOM 2572 C C . ASP A 1 375 ? -16.318 -9.987 25.965 1.00 91.12 375 ASP A C 1
ATOM 2574 O O . ASP A 1 375 ? -15.804 -11.096 25.815 1.00 91.12 375 ASP A O 1
ATOM 2578 N N . GLY A 1 376 ? -15.590 -8.916 26.291 1.00 88.69 376 GLY A N 1
ATOM 2579 C CA . GLY A 1 376 ? -14.130 -8.862 26.400 1.00 88.69 376 GLY A CA 1
ATOM 2580 C C . GLY A 1 376 ? -13.402 -8.515 25.093 1.00 88.69 376 GLY A C 1
ATOM 2581 O O . GLY A 1 376 ? -12.171 -8.514 25.074 1.00 88.69 376 GLY A O 1
ATOM 2582 N N . SER A 1 377 ? -14.115 -8.246 23.995 1.00 87.50 377 SER A N 1
ATOM 2583 C CA . SER A 1 377 ? -13.536 -8.084 22.657 1.00 87.50 377 SER A CA 1
ATOM 2584 C C . SER A 1 377 ? -13.257 -6.621 22.301 1.00 87.50 377 SER A C 1
ATOM 2586 O O . SER A 1 377 ? -14.161 -5.800 22.160 1.00 87.50 377 SER A O 1
ATOM 2588 N N . ALA A 1 378 ? -11.987 -6.292 22.050 1.00 85.12 378 ALA A N 1
ATOM 2589 C CA . ALA A 1 378 ? -11.594 -4.950 21.615 1.00 85.12 378 ALA A CA 1
ATOM 2590 C C . ALA A 1 378 ? -12.138 -4.560 20.217 1.00 85.12 378 ALA A C 1
ATOM 2592 O O . ALA A 1 378 ? -12.178 -3.378 19.881 1.00 85.12 378 ALA A O 1
ATOM 2593 N N . ALA A 1 379 ? -12.561 -5.535 19.401 1.00 81.69 379 ALA A N 1
ATOM 2594 C CA . ALA A 1 379 ? -12.901 -5.331 17.990 1.00 81.69 379 ALA A CA 1
ATOM 2595 C C . ALA A 1 379 ? -14.265 -4.651 17.754 1.00 81.69 379 ALA A C 1
ATOM 2597 O O . ALA A 1 379 ? -14.457 -4.001 16.728 1.00 81.69 379 ALA A O 1
ATOM 2598 N N . ASN A 1 380 ? -15.208 -4.791 18.689 1.00 86.50 380 ASN A N 1
ATOM 2599 C CA . ASN A 1 380 ? -16.559 -4.216 18.637 1.00 86.50 380 ASN A CA 1
ATOM 2600 C C . ASN A 1 380 ? -16.749 -3.018 19.585 1.00 86.50 380 ASN A C 1
ATOM 2602 O O . ASN A 1 380 ? -17.704 -2.260 19.409 1.00 86.50 380 ASN A O 1
ATOM 2606 N N . GLY A 1 381 ? -15.813 -2.776 20.508 1.00 91.62 381 GLY A N 1
ATOM 2607 C CA . GLY A 1 381 ? -15.790 -1.583 21.358 1.00 91.62 381 GLY A CA 1
ATOM 2608 C C . GLY A 1 381 ? -16.409 -1.801 22.734 1.00 91.62 381 GLY A C 1
ATOM 2609 O O . GLY A 1 381 ? -16.179 -2.822 23.370 1.00 91.62 381 GLY A O 1
ATOM 2610 N N . CYS A 1 382 ? -17.159 -0.813 23.206 1.00 94.75 382 CYS A N 1
ATOM 2611 C CA . CYS A 1 382 ? -17.982 -0.866 24.406 1.00 94.75 382 CYS A CA 1
ATOM 2612 C C . CYS A 1 382 ? -19.449 -0.935 23.965 1.00 94.75 382 CYS A C 1
ATOM 2614 O O . CYS A 1 382 ? -20.144 0.074 23.811 1.00 94.75 382 CYS A O 1
ATOM 2616 N N . GLU A 1 383 ? -19.872 -2.158 23.665 1.00 93.44 383 GLU A N 1
ATOM 2617 C CA . GLU A 1 383 ? -21.102 -2.510 22.963 1.00 93.44 383 GLU A CA 1
ATOM 2618 C C . GLU A 1 383 ? -22.363 -2.431 23.836 1.00 93.44 383 GLU A C 1
ATOM 2620 O O . GLU A 1 383 ? -23.476 -2.379 23.312 1.00 93.44 383 GLU A O 1
ATOM 2625 N N . VAL A 1 384 ? -22.204 -2.378 25.163 1.00 94.31 384 VAL A N 1
ATOM 2626 C CA . VAL A 1 384 ? -23.311 -2.315 26.122 1.00 94.31 384 VAL A CA 1
ATOM 2627 C C . VAL A 1 384 ? -23.385 -0.945 26.785 1.00 94.31 384 VAL A C 1
ATOM 2629 O O . VAL A 1 384 ? -22.476 -0.533 27.505 1.00 94.31 384 VAL A O 1
ATOM 2632 N N . GLU A 1 385 ? -24.525 -0.271 26.641 1.00 94.56 385 GLU A N 1
ATOM 2633 C CA . GLU A 1 385 ? -24.861 0.875 27.486 1.00 94.56 385 GLU A CA 1
ATOM 2634 C C . GLU A 1 385 ? -25.208 0.394 28.907 1.00 94.56 385 GLU A C 1
ATOM 2636 O O . GLU A 1 385 ? -26.184 -0.325 29.114 1.00 94.56 385 GLU A O 1
ATOM 2641 N N . VAL A 1 386 ? -24.431 0.808 29.906 1.00 95.38 386 VAL A N 1
ATOM 2642 C CA . VAL A 1 386 ? -24.657 0.508 31.330 1.00 95.38 386 VAL A CA 1
ATOM 2643 C C . VAL A 1 386 ? -25.334 1.656 32.089 1.00 95.38 386 VAL A C 1
ATOM 2645 O O . VAL A 1 386 ? -25.737 1.472 33.237 1.00 95.38 386 VAL A O 1
ATOM 2648 N N . ALA A 1 387 ? -25.485 2.837 31.477 1.00 93.88 387 ALA A N 1
ATOM 2649 C CA . ALA A 1 387 ? -26.115 4.006 32.101 1.00 93.88 387 ALA A CA 1
ATOM 2650 C C . ALA A 1 387 ? -27.640 3.883 32.262 1.00 93.88 387 ALA A C 1
ATOM 2652 O O . ALA A 1 387 ? -28.167 4.321 33.292 1.00 93.88 387 ALA A O 1
ATOM 2653 N N . THR A 1 388 ? -28.332 3.307 31.269 1.00 92.06 388 THR A N 1
ATOM 2654 C CA . THR A 1 388 ? -29.803 3.162 31.255 1.00 92.06 388 THR A CA 1
ATOM 2655 C C . THR A 1 388 ? -30.312 1.740 30.977 1.00 92.06 388 THR A C 1
ATOM 2657 O O . THR A 1 388 ? -31.508 1.479 31.128 1.00 92.06 388 THR A O 1
ATOM 2660 N N . SER A 1 389 ? -29.443 0.773 30.647 1.00 94.25 389 SER A N 1
ATOM 2661 C CA . SER A 1 389 ? -29.885 -0.609 30.416 1.00 94.25 389 SER A CA 1
ATOM 2662 C C . SER A 1 389 ? -30.374 -1.279 31.698 1.00 94.25 389 SER A C 1
ATOM 2664 O O . SER A 1 389 ? -29.605 -1.587 32.610 1.00 94.25 389 SER A O 1
ATOM 2666 N N . ASN A 1 390 ? -31.662 -1.623 31.721 1.00 91.25 390 ASN A N 1
ATOM 2667 C CA . ASN A 1 390 ? -32.282 -2.414 32.784 1.00 91.25 390 ASN A CA 1
ATOM 2668 C C . ASN A 1 390 ? -31.715 -3.842 32.926 1.00 91.25 390 ASN A C 1
ATOM 2670 O O . ASN A 1 390 ? -32.063 -4.515 33.894 1.00 91.25 390 ASN A O 1
ATOM 2674 N N . ALA A 1 391 ? -30.870 -4.311 31.998 1.00 93.88 391 ALA A N 1
ATOM 2675 C CA . ALA A 1 391 ? -30.227 -5.628 32.044 1.00 93.88 391 ALA A CA 1
ATOM 2676 C C . ALA A 1 391 ? -28.724 -5.579 32.416 1.00 93.88 391 ALA A C 1
ATOM 2678 O O . ALA A 1 391 ? -28.170 -6.591 32.841 1.00 93.88 391 ALA A O 1
ATOM 2679 N N . HIS A 1 392 ? -28.067 -4.420 32.282 1.00 94.75 392 HIS A N 1
ATOM 2680 C CA . HIS A 1 392 ? -26.623 -4.240 32.505 1.00 94.75 392 HIS A CA 1
ATOM 2681 C C . HIS A 1 392 ? -26.342 -2.972 33.336 1.00 94.75 392 HIS A C 1
ATOM 2683 O O . HIS A 1 392 ? -25.429 -2.204 33.043 1.00 94.75 392 HIS A O 1
ATOM 2689 N N . CYS A 1 393 ? -27.155 -2.698 34.355 1.00 94.69 393 CYS A N 1
ATOM 2690 C CA . CYS A 1 393 ? -27.138 -1.398 35.013 1.00 94.69 393 CYS A CA 1
ATOM 2691 C C . CYS A 1 393 ? -25.869 -1.180 35.844 1.00 94.69 393 CYS A C 1
ATOM 2693 O O . CYS A 1 393 ? -25.586 -1.942 36.771 1.00 94.69 393 CYS A O 1
ATOM 2695 N N . GLY A 1 394 ? -25.091 -0.154 35.500 1.00 92.38 394 GLY A N 1
ATOM 2696 C CA . GLY A 1 394 ? -23.804 0.180 36.118 1.00 92.38 394 GLY A CA 1
ATOM 2697 C C . GLY A 1 394 ? -22.655 -0.785 35.800 1.00 92.38 394 GLY A C 1
ATOM 2698 O O . GLY A 1 394 ? -21.498 -0.425 36.001 1.00 92.38 394 GLY A O 1
ATOM 2699 N N . ARG A 1 395 ? -22.950 -1.996 35.308 1.00 93.50 395 ARG A N 1
ATOM 2700 C CA . ARG A 1 395 ? -21.988 -3.004 34.835 1.00 93.50 395 ARG A CA 1
ATOM 2701 C C . ARG A 1 395 ? -22.688 -4.130 34.069 1.00 93.50 395 ARG A C 1
ATOM 2703 O O . ARG A 1 395 ? -23.868 -4.412 34.280 1.00 93.50 395 ARG A O 1
ATOM 2710 N N . CYS A 1 396 ? -21.908 -4.839 33.264 1.00 95.19 396 CYS A N 1
ATOM 2711 C CA . CYS A 1 396 ? -22.302 -6.048 32.547 1.00 95.19 396 CYS A CA 1
ATOM 2712 C C . CYS A 1 396 ? -23.065 -7.060 33.419 1.00 95.19 396 CYS A C 1
ATOM 2714 O O . CYS A 1 396 ? -22.642 -7.362 34.535 1.00 95.19 396 CYS A O 1
ATOM 2716 N N . GLY A 1 397 ? -24.177 -7.598 32.902 1.00 93.00 397 GLY A N 1
ATOM 2717 C CA . GLY A 1 397 ? -24.916 -8.691 33.544 1.00 93.00 397 GLY A CA 1
ATOM 2718 C C . GLY A 1 397 ? -25.557 -8.346 34.894 1.00 93.00 397 GLY A C 1
ATOM 2719 O O . GLY A 1 397 ? -25.812 -9.250 35.687 1.00 93.00 397 GLY A O 1
ATOM 2720 N N . ASN A 1 398 ? -25.803 -7.063 35.176 1.00 93.00 398 ASN A N 1
ATOM 2721 C CA . ASN A 1 398 ? -26.446 -6.584 36.403 1.00 93.00 398 ASN A CA 1
ATOM 2722 C C . ASN A 1 398 ? -27.889 -6.111 36.115 1.00 93.00 398 ASN A C 1
ATOM 2724 O O . ASN A 1 398 ? -28.121 -4.905 35.975 1.00 93.00 398 ASN A O 1
ATOM 2728 N N . PRO A 1 399 ? -28.867 -7.031 35.982 1.00 92.88 399 PRO A N 1
ATOM 2729 C CA . PRO A 1 399 ? -30.252 -6.669 35.720 1.00 92.88 399 PRO A CA 1
ATOM 2730 C C . PRO A 1 399 ? -30.901 -6.011 36.939 1.00 92.88 399 PRO A C 1
ATOM 2732 O O . PRO A 1 399 ? -30.712 -6.430 38.082 1.00 92.88 399 PRO A O 1
ATOM 2735 N N . CYS A 1 400 ? -31.706 -4.987 36.683 1.00 90.12 400 CYS A N 1
ATOM 2736 C CA . CYS A 1 400 ? -32.416 -4.253 37.717 1.00 90.12 400 CYS A CA 1
ATOM 2737 C C . CYS A 1 400 ? -33.618 -5.051 38.269 1.00 90.12 400 CYS A C 1
ATOM 2739 O O . CYS A 1 400 ? -34.393 -5.598 37.479 1.00 90.12 400 CYS A O 1
ATOM 2741 N N . PRO A 1 401 ? -33.819 -5.108 39.606 1.00 86.38 401 PRO A N 1
ATOM 2742 C CA . PRO A 1 401 ? -34.968 -5.774 40.224 1.00 86.38 401 PRO A CA 1
ATOM 2743 C C . PRO A 1 401 ? -36.329 -5.298 39.694 1.00 86.38 401 PRO A C 1
ATOM 2745 O O . PRO A 1 401 ? -36.495 -4.147 39.280 1.00 86.38 401 PRO A O 1
ATOM 2748 N N . ALA A 1 402 ? -37.341 -6.165 39.760 1.00 81.06 402 ALA A N 1
ATOM 2749 C CA . ALA A 1 402 ? -38.695 -5.843 39.312 1.00 81.06 402 ALA A CA 1
ATOM 2750 C C . ALA A 1 402 ? -39.242 -4.570 39.999 1.00 81.06 402 ALA A C 1
ATOM 2752 O O . ALA A 1 402 ? -39.262 -4.467 41.224 1.00 81.06 402 ALA A O 1
ATOM 2753 N N . GLY A 1 403 ? -39.686 -3.596 39.195 1.00 77.31 403 GLY A N 1
ATOM 2754 C CA . GLY A 1 403 ? -40.136 -2.274 39.660 1.00 77.31 403 GLY A CA 1
ATOM 2755 C C . GLY A 1 403 ? -39.052 -1.183 39.691 1.00 77.31 403 GLY A C 1
ATOM 2756 O O . GLY A 1 403 ? -39.375 -0.019 39.933 1.00 77.31 403 GLY A O 1
ATOM 2757 N N . THR A 1 404 ? -37.788 -1.511 39.399 1.00 86.00 404 THR A N 1
ATOM 2758 C CA . THR A 1 404 ? -36.705 -0.522 39.235 1.00 86.00 404 THR A CA 1
ATOM 2759 C C . THR A 1 404 ? -36.374 -0.251 37.765 1.00 86.00 404 THR A C 1
ATOM 2761 O O . THR A 1 404 ? -36.584 -1.094 36.891 1.00 86.00 404 THR A O 1
ATOM 2764 N N . GLN A 1 405 ? -35.846 0.941 37.495 1.00 89.12 405 GLN A N 1
ATOM 2765 C CA . GLN A 1 405 ? -35.261 1.334 36.216 1.00 89.12 405 GLN A CA 1
ATOM 2766 C C . GLN A 1 405 ? -33.795 1.713 36.407 1.00 89.12 405 GLN A C 1
ATOM 2768 O O . GLN A 1 405 ? -33.429 2.274 37.441 1.00 89.12 405 GLN A O 1
ATOM 2773 N N . CYS A 1 406 ? -32.953 1.437 35.415 1.00 91.00 406 CYS A N 1
ATOM 2774 C CA . CYS A 1 406 ? -31.581 1.922 35.443 1.00 91.00 406 CYS A CA 1
ATOM 2775 C C . CYS A 1 406 ? -31.539 3.419 35.110 1.00 91.00 406 CYS A C 1
ATOM 2777 O O . CYS A 1 406 ? -31.999 3.834 34.048 1.00 91.00 406 CYS A O 1
ATOM 2779 N N . GLN A 1 407 ? -30.994 4.230 36.016 1.00 90.81 407 GLN A N 1
ATOM 2780 C CA . GLN A 1 407 ? -30.774 5.659 35.803 1.00 90.81 407 GLN A CA 1
ATOM 2781 C C . GLN A 1 407 ? -29.400 6.046 36.356 1.00 90.81 407 GLN A C 1
ATOM 2783 O O . GLN A 1 407 ? -29.111 5.838 37.537 1.00 90.81 407 GLN A O 1
ATOM 2788 N N . GLY A 1 408 ? -28.531 6.580 35.492 1.00 88.50 408 GLY A N 1
ATOM 2789 C CA . GLY A 1 408 ? -27.158 6.950 35.855 1.00 88.50 408 GLY A CA 1
ATOM 2790 C C . GLY A 1 408 ? -26.303 5.761 36.307 1.00 88.50 408 GLY A C 1
ATOM 2791 O O . GLY A 1 408 ? -25.480 5.907 37.206 1.00 88.50 408 GLY A O 1
ATOM 2792 N N . GLY A 1 409 ? -26.541 4.566 35.754 1.00 90.69 409 GLY A N 1
ATOM 2793 C CA . GLY A 1 409 ? -25.847 3.337 36.155 1.00 90.69 409 GLY A CA 1
ATOM 2794 C C . GLY A 1 409 ? -26.257 2.786 37.526 1.00 90.69 409 GLY A C 1
ATOM 2795 O O . GLY A 1 409 ? -25.566 1.932 38.073 1.00 90.69 409 GLY A O 1
ATOM 2796 N N . SER A 1 410 ? -27.369 3.255 38.100 1.00 90.31 410 SER A N 1
ATOM 2797 C CA . SER A 1 410 ? -27.948 2.723 39.341 1.00 90.31 410 SER A CA 1
ATOM 2798 C C . SER A 1 410 ? -29.401 2.299 39.134 1.00 90.31 410 SER A C 1
ATOM 2800 O O . SER A 1 410 ? -30.174 3.016 38.502 1.00 90.31 410 SER A O 1
ATOM 2802 N N . CYS A 1 411 ? -29.802 1.156 39.697 1.00 89.50 411 CYS A N 1
ATOM 2803 C CA . CYS A 1 411 ? -31.201 0.724 39.685 1.00 89.50 411 CYS A CA 1
ATOM 2804 C C . CYS A 1 411 ? -32.007 1.564 40.682 1.00 89.50 411 CYS A C 1
ATOM 2806 O O . CYS A 1 411 ? -31.992 1.308 41.887 1.00 89.50 411 CYS A O 1
ATOM 2808 N N . GLN A 1 412 ? -32.693 2.584 40.178 1.00 87.12 412 GLN A N 1
ATOM 2809 C CA . GLN A 1 412 ? -33.561 3.458 40.959 1.00 87.12 412 GLN A CA 1
ATOM 2810 C C . GLN A 1 412 ? -35.002 2.951 40.909 1.00 87.12 412 GLN A C 1
ATOM 2812 O O . GLN A 1 412 ? -35.408 2.279 39.959 1.00 87.12 412 GLN A O 1
ATOM 2817 N N . CYS A 1 413 ? -35.809 3.270 41.920 1.00 79.12 413 CYS A N 1
ATOM 2818 C CA . CYS A 1 413 ? -37.232 2.956 41.860 1.00 79.12 413 CYS A CA 1
ATOM 2819 C C . CYS A 1 413 ? -37.891 3.745 40.732 1.00 79.12 413 CYS A C 1
ATOM 2821 O O . CYS A 1 413 ? -37.857 4.974 40.725 1.00 79.12 413 CYS A O 1
ATOM 2823 N N . SER A 1 414 ? -38.471 3.024 39.769 1.00 71.31 414 SER A N 1
ATOM 2824 C CA . SER A 1 414 ? -39.141 3.639 38.629 1.00 71.31 414 SER A CA 1
ATOM 2825 C C . SER A 1 414 ? -40.285 4.513 39.132 1.00 71.31 414 SER A C 1
ATOM 2827 O O . SER A 1 414 ? -41.002 4.126 40.057 1.00 71.31 414 SER A O 1
ATOM 2829 N N . ALA A 1 415 ? -40.519 5.655 38.487 1.00 61.12 415 ALA A N 1
ATOM 2830 C CA . ALA A 1 415 ? -41.720 6.444 38.731 1.00 61.12 415 ALA A CA 1
ATOM 2831 C C . ALA A 1 415 ? -42.938 5.703 38.147 1.00 61.12 415 ALA A C 1
ATOM 2833 O O . ALA A 1 415 ? -43.333 5.933 37.006 1.00 61.12 415 ALA A O 1
ATOM 2834 N N . VAL A 1 416 ? -43.474 4.733 38.897 1.00 48.50 416 VAL A N 1
ATOM 2835 C CA . VAL A 1 416 ? -44.527 3.820 38.430 1.00 48.50 416 VAL A CA 1
ATOM 2836 C C . VAL A 1 416 ? -45.767 4.617 38.028 1.00 48.50 416 VAL A C 1
ATOM 2838 O O . VAL A 1 416 ? -46.459 5.194 38.870 1.00 48.50 416 VAL A O 1
ATOM 2841 N N . ALA A 1 417 ? -46.070 4.615 36.730 1.00 42.81 417 ALA A N 1
ATOM 2842 C CA . ALA A 1 417 ? -47.246 5.257 36.160 1.00 42.81 417 ALA A CA 1
ATOM 2843 C C . ALA A 1 417 ? -48.533 4.577 36.670 1.00 42.81 417 ALA A C 1
ATOM 2845 O O . ALA A 1 417 ? -49.016 3.608 36.089 1.00 42.81 417 ALA A O 1
ATOM 2846 N N . GLY A 1 418 ? -49.061 5.071 37.793 1.00 47.09 418 GLY A N 1
ATOM 2847 C CA . GLY A 1 418 ? -50.253 4.541 38.465 1.00 47.09 418 GLY A CA 1
ATOM 2848 C C . GLY A 1 418 ? -50.161 4.523 39.995 1.00 47.09 418 GLY A C 1
ATOM 2849 O O . GLY A 1 418 ? -51.186 4.636 40.660 1.00 47.09 418 GLY A O 1
ATOM 2850 N N . SER A 1 419 ? -48.956 4.464 40.570 1.00 46.16 419 SER A N 1
ATOM 2851 C CA . SER A 1 419 ? -48.734 4.603 42.017 1.00 46.16 419 SER A CA 1
ATOM 2852 C C . SER A 1 419 ? -47.761 5.750 42.262 1.00 46.16 419 SER A C 1
ATOM 2854 O O . SER A 1 419 ? -46.563 5.603 42.027 1.00 46.16 419 SER A O 1
ATOM 2856 N N . GLY A 1 420 ? -48.300 6.901 42.680 1.00 46.09 420 GLY A N 1
ATOM 2857 C CA . GLY A 1 420 ? -47.588 8.179 42.721 1.00 46.09 420 GLY A CA 1
ATOM 2858 C C . GLY A 1 420 ? -46.233 8.090 43.416 1.00 46.09 420 GLY A C 1
ATOM 2859 O O . GLY A 1 420 ? -46.169 7.947 44.635 1.00 46.09 420 GLY A O 1
ATOM 2860 N N . ALA A 1 421 ? -45.162 8.19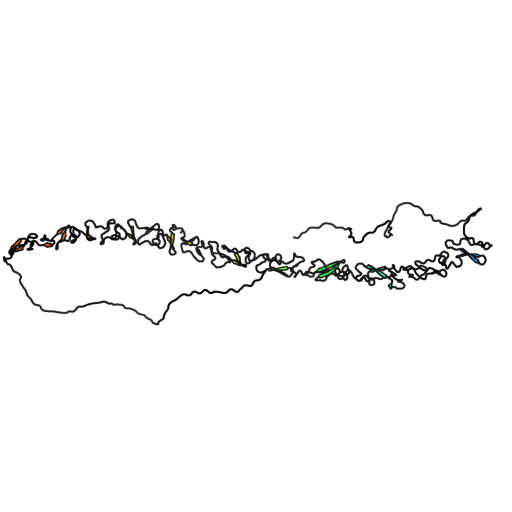4 42.627 1.00 48.59 421 ALA A N 1
ATOM 2861 C CA . ALA A 1 421 ? -43.790 8.141 43.105 1.00 48.59 421 ALA A CA 1
ATOM 2862 C C . ALA A 1 421 ? -43.433 9.437 43.842 1.00 48.59 421 ALA A C 1
ATOM 2864 O O . ALA A 1 421 ? -42.899 10.391 43.278 1.00 48.59 421 ALA A O 1
ATOM 2865 N N . THR A 1 422 ? -43.768 9.466 45.126 1.00 56.31 422 THR A N 1
ATOM 2866 C CA . THR A 1 422 ? -43.242 10.427 46.088 1.00 56.31 422 THR A CA 1
ATOM 2867 C C . THR A 1 422 ? -41.723 10.279 46.201 1.00 56.31 422 THR A C 1
ATOM 2869 O O . THR A 1 422 ? -41.167 9.193 46.027 1.00 56.31 422 THR A O 1
ATOM 2872 N N . SER A 1 423 ? -41.036 11.353 46.593 1.00 63.06 423 SER A N 1
ATOM 2873 C CA . SER A 1 423 ? -39.586 11.375 46.863 1.00 63.06 423 SER A CA 1
ATOM 2874 C C . SER A 1 423 ? -39.138 10.501 48.054 1.00 63.06 423 SER A C 1
ATOM 2876 O O . SER A 1 423 ? -37.980 10.541 48.462 1.00 63.06 423 SER A O 1
ATOM 2878 N N . SER A 1 424 ? -40.053 9.707 48.613 1.00 69.81 424 SER A N 1
ATOM 2879 C CA . SER A 1 424 ? -39.864 8.731 49.686 1.00 69.81 424 SER A CA 1
ATOM 2880 C C . SER A 1 424 ? -39.798 7.276 49.197 1.00 69.81 424 SER A C 1
ATOM 2882 O O . SER A 1 424 ? -39.565 6.385 50.017 1.00 69.81 424 SER A O 1
ATOM 2884 N N . ALA A 1 425 ? -39.989 7.002 47.902 1.00 77.25 425 ALA A N 1
ATOM 2885 C CA . ALA A 1 425 ? -39.813 5.665 47.333 1.00 77.25 425 ALA A CA 1
ATOM 2886 C C . ALA A 1 425 ? -38.326 5.263 47.308 1.00 77.25 425 ALA A C 1
ATOM 2888 O O . ALA A 1 425 ? -37.514 5.891 46.632 1.00 77.25 425 ALA A O 1
ATOM 2889 N N . MET A 1 426 ? -37.965 4.208 48.043 1.00 80.62 426 MET A N 1
ATOM 2890 C CA . MET A 1 426 ? -36.591 3.708 48.164 1.00 80.62 426 MET A CA 1
ATOM 2891 C C . MET A 1 426 ? -36.517 2.210 47.857 1.00 80.62 426 MET A C 1
ATOM 2893 O O . MET A 1 426 ? -37.463 1.465 48.113 1.00 80.62 426 MET A O 1
ATOM 2897 N N . LEU A 1 427 ? -35.374 1.759 47.336 1.00 82.62 427 LEU A N 1
ATOM 2898 C CA . LEU A 1 427 ? -35.098 0.341 47.124 1.00 82.62 427 LEU A CA 1
ATOM 2899 C C . LEU A 1 427 ? -34.663 -0.290 48.457 1.00 82.62 427 LEU A C 1
ATOM 2901 O O . LEU A 1 427 ? -33.534 -0.093 48.902 1.00 82.62 427 LEU A O 1
ATOM 2905 N N . CYS A 1 428 ? -35.563 -1.037 49.094 1.00 83.94 428 CYS A N 1
ATOM 2906 C CA . CYS A 1 428 ? -35.318 -1.735 50.354 1.00 83.94 428 CYS A CA 1
ATOM 2907 C C . CYS A 1 428 ? -35.426 -3.248 50.139 1.00 83.94 428 CYS A C 1
ATOM 2909 O O . CYS A 1 428 ? -36.426 -3.724 49.608 1.00 83.94 428 CYS A O 1
ATOM 2911 N N . ASP A 1 429 ? -34.412 -4.006 50.561 1.00 82.31 429 ASP A N 1
ATOM 2912 C CA . ASP A 1 429 ? -34.403 -5.479 50.520 1.00 82.31 429 ASP A CA 1
ATOM 2913 C C . ASP A 1 429 ? -34.745 -6.072 49.130 1.00 82.31 429 ASP A C 1
ATOM 2915 O O . ASP A 1 429 ? -35.364 -7.127 49.010 1.00 82.31 429 ASP A O 1
ATOM 2919 N N . GLY A 1 430 ? -34.346 -5.367 48.062 1.00 77.19 430 GLY A N 1
ATOM 2920 C CA . GLY A 1 430 ? -34.585 -5.746 46.664 1.00 77.19 430 GLY A CA 1
ATOM 2921 C C . GLY A 1 430 ? -35.936 -5.311 46.076 1.00 77.19 430 GLY A C 1
ATOM 2922 O O . GLY A 1 430 ? -36.163 -5.542 44.891 1.00 77.19 430 GLY A O 1
ATOM 2923 N N . ALA A 1 431 ? -36.807 -4.657 46.851 1.00 81.31 431 ALA A N 1
ATOM 2924 C CA . ALA A 1 431 ? -38.113 -4.170 46.405 1.00 81.31 431 ALA A CA 1
ATOM 2925 C C . ALA A 1 431 ? -38.268 -2.650 46.585 1.00 81.31 431 ALA A C 1
ATOM 2927 O O . ALA A 1 431 ? -37.731 -2.053 47.518 1.00 81.31 431 ALA A O 1
ATOM 2928 N N . CYS A 1 432 ? -39.044 -2.010 45.711 1.00 83.56 432 CYS A N 1
ATOM 2929 C CA . CYS A 1 432 ? -39.380 -0.597 45.868 1.00 83.56 432 CYS A CA 1
ATOM 2930 C C . CYS A 1 432 ? -40.447 -0.396 46.942 1.00 83.56 432 CYS A C 1
ATOM 2932 O O . CYS A 1 432 ? -41.545 -0.947 46.864 1.00 83.56 432 CYS A O 1
ATOM 2934 N N . VAL A 1 433 ? -40.116 0.416 47.943 1.00 83.06 433 VAL A N 1
ATOM 2935 C CA . VAL A 1 433 ? -40.953 0.685 49.108 1.00 83.06 433 VAL A CA 1
ATOM 2936 C C . VAL A 1 433 ? -41.113 2.188 49.291 1.00 83.06 433 VAL A C 1
ATOM 2938 O O . VAL A 1 433 ? -40.129 2.905 49.462 1.00 83.06 433 VAL A O 1
ATOM 2941 N N . ASP A 1 434 ? -42.357 2.670 49.329 1.00 84.19 434 ASP A N 1
ATOM 2942 C CA . ASP A 1 434 ? -42.630 4.017 49.825 1.00 84.19 434 ASP A CA 1
ATOM 2943 C C . ASP A 1 434 ? -42.380 4.086 51.338 1.00 84.19 434 ASP A C 1
ATOM 2945 O O . ASP A 1 434 ? -43.144 3.559 52.153 1.00 84.19 434 ASP A O 1
ATOM 2949 N N . THR A 1 435 ? -41.311 4.781 51.715 1.00 87.06 435 THR A N 1
ATOM 2950 C CA . THR A 1 435 ? -40.952 5.006 53.115 1.00 87.06 435 THR A CA 1
ATOM 2951 C C . THR A 1 435 ? -41.862 6.020 53.816 1.00 87.06 435 THR A C 1
ATOM 2953 O O . THR A 1 435 ? -41.775 6.148 55.036 1.00 87.06 435 THR A O 1
ATOM 2956 N N . ALA A 1 436 ? -42.764 6.715 53.106 1.00 86.19 436 ALA A N 1
ATOM 2957 C CA . ALA A 1 436 ? -43.727 7.629 53.723 1.00 86.19 436 ALA A CA 1
ATOM 2958 C C . ALA A 1 436 ? -44.968 6.934 54.312 1.00 86.19 436 ALA A C 1
ATOM 2960 O O . ALA A 1 436 ? -45.599 7.511 55.204 1.00 86.19 436 ALA A O 1
ATOM 2961 N N . SER A 1 437 ? -45.300 5.723 53.845 1.00 85.69 437 SER A N 1
ATOM 2962 C CA . SER A 1 437 ? -46.493 4.959 54.252 1.00 85.69 437 SER A CA 1
ATOM 2963 C C . SER A 1 437 ? -46.224 3.516 54.706 1.00 85.69 437 SER A C 1
ATOM 2965 O O . SER A 1 437 ? -47.049 2.932 55.415 1.00 85.69 437 SER A O 1
ATOM 2967 N N . ASN A 1 438 ? -45.079 2.910 54.368 1.00 87.44 438 ASN A N 1
ATOM 2968 C CA . ASN A 1 438 ? -44.802 1.524 54.749 1.00 87.44 438 ASN A CA 1
ATOM 2969 C C . ASN A 1 438 ? -44.304 1.402 56.202 1.00 87.44 438 ASN A C 1
ATOM 2971 O O . ASN A 1 438 ? -43.156 1.710 56.518 1.00 87.44 438 ASN A O 1
ATOM 2975 N N . ALA A 1 439 ? -45.138 0.836 57.080 1.00 87.50 439 ALA A N 1
ATOM 2976 C CA . ALA A 1 439 ? -44.842 0.629 58.504 1.00 87.50 439 ALA A CA 1
ATOM 2977 C C . ALA A 1 439 ? -43.654 -0.315 58.822 1.00 87.50 439 ALA A C 1
ATOM 2979 O O . ALA A 1 439 ? -43.284 -0.440 59.989 1.00 87.50 439 ALA A O 1
ATOM 2980 N N . LYS A 1 440 ? -43.037 -0.978 57.832 1.00 89.69 440 LYS A N 1
ATOM 2981 C CA . LYS A 1 440 ? -41.773 -1.729 57.995 1.00 89.69 440 LYS A CA 1
ATOM 2982 C C . LYS A 1 440 ? -40.517 -0.91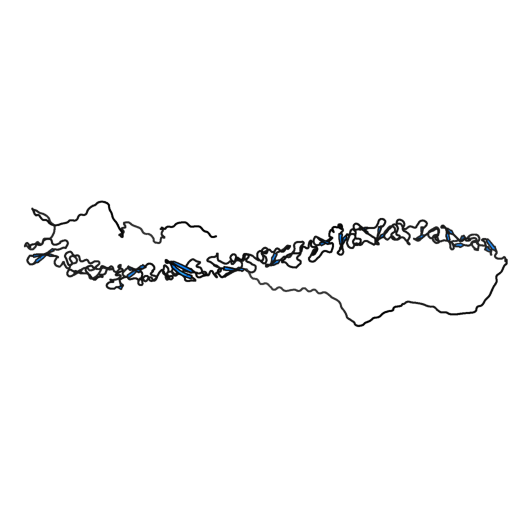0 57.632 1.00 89.69 440 LYS A C 1
ATOM 2984 O O . LYS A 1 440 ? -39.426 -1.300 58.037 1.00 89.69 440 LYS A O 1
ATOM 2989 N N . HIS A 1 441 ? -40.660 0.193 56.892 1.00 89.81 441 HIS A N 1
ATOM 2990 C CA . HIS A 1 441 ? -39.559 1.004 56.339 1.00 89.81 441 HIS A CA 1
ATOM 2991 C C . HIS A 1 441 ? -39.853 2.514 56.489 1.00 89.81 441 HIS A C 1
ATOM 2993 O O . HIS A 1 441 ? -39.609 3.307 55.580 1.00 89.81 441 HIS A O 1
ATOM 2999 N N . CYS A 1 442 ? -40.446 2.916 57.612 1.00 90.38 442 CYS A N 1
ATOM 3000 C CA . CYS A 1 442 ? -40.982 4.256 57.810 1.00 90.38 442 CYS A CA 1
ATOM 3001 C C . CYS A 1 442 ? -39.865 5.296 57.981 1.00 90.38 442 CYS A C 1
ATOM 3003 O O . CYS A 1 442 ? -39.092 5.252 58.939 1.00 90.38 442 CYS A O 1
ATOM 3005 N N . GLY A 1 443 ? -39.749 6.219 57.027 1.00 87.50 443 GLY A N 1
ATOM 3006 C CA . GLY A 1 443 ? -38.653 7.188 56.966 1.00 87.50 443 GLY A CA 1
ATOM 3007 C C . GLY A 1 443 ? -37.282 6.562 56.668 1.00 87.50 443 GLY A C 1
ATOM 3008 O O . GLY A 1 443 ? -36.254 7.143 57.034 1.00 87.50 443 GLY A O 1
ATOM 3009 N N . GLY A 1 444 ? -37.239 5.358 56.083 1.00 88.69 444 GLY A N 1
ATOM 3010 C CA . GLY A 1 444 ? -36.018 4.680 55.632 1.00 88.69 444 GLY A CA 1
ATOM 3011 C C . GLY A 1 444 ? -36.081 3.154 55.756 1.00 88.69 444 GLY A C 1
ATOM 3012 O O . GLY A 1 444 ? -36.814 2.613 56.585 1.00 88.69 444 GLY A O 1
ATOM 3013 N N . CYS A 1 445 ? -35.285 2.441 54.956 1.00 89.31 445 CYS A N 1
ATOM 3014 C CA . CYS A 1 445 ? -35.246 0.976 54.971 1.00 89.31 445 CYS A CA 1
ATOM 3015 C C . CYS A 1 445 ? -34.977 0.403 56.377 1.00 89.31 445 CYS A C 1
ATOM 3017 O O . CYS A 1 445 ? -34.153 0.925 57.126 1.00 89.31 445 CYS A O 1
ATOM 3019 N N . GLY A 1 446 ? -35.704 -0.657 56.750 1.00 88.12 446 GLY A N 1
ATOM 3020 C CA . GLY A 1 446 ? -35.579 -1.327 58.050 1.00 88.12 446 GLY A CA 1
ATOM 3021 C C . GLY A 1 446 ? -36.190 -0.585 59.248 1.00 88.12 446 GLY A C 1
ATOM 3022 O O . GLY A 1 446 ? -36.329 -1.186 60.316 1.00 88.12 446 GLY A O 1
ATOM 3023 N N . LYS A 1 447 ? -36.601 0.686 59.107 1.00 89.88 447 LYS A N 1
ATOM 3024 C CA . LYS A 1 447 ? -37.253 1.462 60.178 1.00 89.88 447 LYS A CA 1
ATOM 3025 C C . LYS A 1 447 ? -38.701 1.015 60.392 1.00 89.88 447 LYS A C 1
ATOM 3027 O O . LYS A 1 447 ? -39.663 1.648 59.959 1.00 89.88 447 LYS A O 1
ATOM 3032 N N . LYS A 1 448 ? -38.863 -0.115 61.066 1.00 91.00 448 LYS A N 1
ATOM 3033 C CA . LYS A 1 448 ? -40.167 -0.675 61.413 1.00 91.00 448 LYS A CA 1
ATOM 3034 C C . LYS A 1 448 ? -40.811 0.100 62.568 1.00 91.00 448 LYS A C 1
ATOM 3036 O O . LYS A 1 448 ? -40.206 0.239 63.627 1.00 91.00 448 LYS A O 1
ATOM 3041 N N . CYS A 1 449 ? -42.057 0.537 62.391 1.00 90.44 449 CYS A N 1
ATOM 3042 C CA . CYS A 1 449 ? -42.838 1.142 63.470 1.00 90.44 449 CYS A CA 1
ATOM 3043 C C . CYS A 1 449 ? -43.227 0.101 64.548 1.00 90.44 449 CYS A C 1
ATOM 3045 O O . CYS A 1 449 ? -43.358 -1.091 64.233 1.00 90.44 449 CYS A O 1
ATOM 3047 N N . PRO A 1 450 ? -43.455 0.521 65.810 1.00 86.81 450 PRO A N 1
ATOM 3048 C CA . PRO A 1 450 ? -43.964 -0.361 66.862 1.00 86.81 450 PRO A CA 1
ATOM 3049 C C . PRO A 1 450 ? -45.344 -0.968 66.546 1.00 86.81 450 PRO A C 1
ATOM 3051 O O . PRO A 1 450 ? -45.993 -0.645 65.547 1.00 86.81 450 PRO A O 1
ATOM 3054 N N . LYS A 1 451 ? -45.816 -1.888 67.397 1.00 81.75 451 LYS A N 1
ATOM 3055 C CA . LYS A 1 451 ? -47.089 -2.590 67.164 1.00 81.75 451 LYS A CA 1
ATOM 3056 C C . LYS A 1 451 ? -48.267 -1.609 67.182 1.00 81.75 451 LYS A C 1
ATOM 3058 O O . LYS A 1 451 ? -48.364 -0.757 68.058 1.00 81.75 451 LYS A O 1
ATOM 3063 N N . ASN A 1 452 ? -49.188 -1.785 66.233 1.00 75.50 452 ASN A N 1
ATOM 3064 C CA . ASN A 1 452 ? -50.396 -0.967 66.057 1.00 75.50 452 ASN A CA 1
ATOM 3065 C C . ASN A 1 452 ? -50.129 0.530 65.780 1.00 75.50 452 ASN A C 1
ATOM 3067 O O . ASN A 1 452 ? -51.003 1.359 66.019 1.00 75.50 452 ASN A O 1
ATOM 3071 N N . VAL A 1 453 ? -48.945 0.869 65.258 1.00 88.69 453 VAL A N 1
ATOM 3072 C CA . VAL A 1 453 ? -48.563 2.228 64.841 1.00 88.69 453 VAL A CA 1
ATOM 3073 C C . VAL A 1 453 ? -48.589 2.326 63.312 1.00 88.69 453 VAL A C 1
ATOM 3075 O O . VAL A 1 453 ? -48.093 1.432 62.623 1.00 88.69 453 VAL A O 1
ATOM 3078 N N . THR A 1 454 ? -49.155 3.402 62.765 1.00 88.88 454 THR A N 1
ATOM 3079 C CA . THR A 1 454 ? -49.174 3.673 61.317 1.00 88.88 454 THR A CA 1
ATOM 3080 C C . THR A 1 454 ? -47.936 4.451 60.884 1.00 88.88 454 THR A C 1
ATOM 3082 O O . THR A 1 454 ? -47.406 5.237 61.658 1.00 88.88 454 THR A O 1
ATOM 3085 N N . CYS A 1 455 ? -47.475 4.280 59.644 1.00 89.06 455 CYS A N 1
ATOM 3086 C CA . CYS A 1 455 ? -46.507 5.207 59.052 1.00 89.06 455 CYS A CA 1
ATOM 3087 C C . CYS A 1 455 ? -47.258 6.290 58.273 1.00 89.06 455 CYS A C 1
ATOM 3089 O O . CYS A 1 455 ? -48.146 5.971 57.481 1.00 89.06 455 CYS A O 1
ATOM 3091 N N . GLN A 1 456 ? -46.922 7.556 58.507 1.00 89.44 456 GLN A N 1
ATOM 3092 C CA . GLN A 1 456 ? -47.559 8.696 57.858 1.00 89.44 456 GLN A CA 1
ATOM 3093 C C . GLN A 1 456 ? -46.533 9.809 57.637 1.00 89.44 456 GLN A C 1
ATOM 3095 O O . GLN A 1 456 ? -45.935 10.315 58.585 1.00 89.44 456 GLN A O 1
ATOM 3100 N N . GLY A 1 457 ? -46.315 10.191 56.377 1.00 85.62 457 GLY A N 1
ATOM 3101 C CA . GLY A 1 457 ? -45.343 11.232 56.021 1.00 85.62 457 GLY A CA 1
ATOM 3102 C C . GLY A 1 457 ? -43.894 10.874 56.377 1.00 85.62 457 GLY A C 1
ATOM 3103 O O . GLY A 1 457 ? -43.081 11.768 56.586 1.00 85.62 457 GLY A O 1
ATOM 3104 N N . GLY A 1 458 ? -43.575 9.581 56.491 1.00 88.44 458 GLY A N 1
ATOM 3105 C CA . GLY A 1 458 ? -42.235 9.100 56.850 1.00 88.44 458 GLY A CA 1
ATOM 3106 C C . GLY A 1 458 ? -41.940 9.093 58.349 1.00 88.44 458 GLY A C 1
ATOM 3107 O O . GLY A 1 458 ? -40.801 8.846 58.739 1.00 88.44 458 GLY A O 1
ATOM 3108 N N . SER A 1 459 ? -42.949 9.330 59.191 1.00 90.62 459 SER A N 1
ATOM 3109 C CA . SER A 1 459 ? -42.858 9.162 60.641 1.00 90.62 459 SER A CA 1
ATOM 3110 C C . SER A 1 459 ? -43.903 8.168 61.143 1.00 90.62 459 SER A C 1
ATOM 3112 O O . SER A 1 459 ? -44.997 8.052 60.588 1.00 90.62 459 SER A O 1
ATOM 3114 N N . CYS A 1 460 ? -43.569 7.442 62.206 1.00 90.69 460 CYS A N 1
ATOM 3115 C CA . CYS A 1 460 ? -44.511 6.562 62.882 1.00 90.69 460 CYS A CA 1
ATOM 3116 C C . CYS A 1 460 ? -45.505 7.425 63.682 1.00 90.69 460 CYS A C 1
ATOM 3118 O O . CYS A 1 460 ? -45.107 8.168 64.578 1.00 90.69 460 CYS A O 1
ATOM 3120 N N . SER A 1 461 ? -46.792 7.353 63.344 1.00 89.50 461 SER A N 1
ATOM 3121 C CA . SER A 1 461 ? -47.872 8.169 63.900 1.00 89.50 461 SER A CA 1
ATOM 3122 C C . SER A 1 461 ? -48.931 7.317 64.603 1.00 89.50 461 SER A C 1
ATOM 3124 O O . SER A 1 461 ? -49.151 6.150 64.267 1.00 89.50 461 SER A O 1
ATOM 3126 N N . CYS A 1 462 ? -49.601 7.918 65.586 1.00 88.06 462 CYS A N 1
ATOM 3127 C CA . CYS A 1 462 ? -50.648 7.275 66.373 1.00 88.06 462 CYS A CA 1
ATOM 3128 C C . CYS A 1 462 ? -52.021 7.930 66.156 1.00 88.06 462 CYS A C 1
ATOM 3130 O O . CYS A 1 462 ? -52.085 9.142 65.934 1.00 88.06 462 CYS A O 1
ATOM 3132 N N . PRO A 1 463 ? -53.129 7.166 66.253 1.00 84.06 463 PRO A N 1
ATOM 3133 C CA . PRO A 1 463 ? -54.480 7.715 66.187 1.00 84.06 463 PRO A CA 1
ATOM 3134 C C . PRO A 1 463 ? -54.735 8.802 67.240 1.00 84.06 463 PRO A C 1
ATOM 3136 O O . PRO A 1 463 ? -54.224 8.739 68.363 1.00 84.06 463 PRO A O 1
ATOM 3139 N N . ALA A 1 464 ? -55.575 9.778 66.890 1.00 83.38 464 ALA A N 1
ATOM 3140 C CA . ALA A 1 464 ? -55.919 10.899 67.761 1.00 83.38 464 ALA A CA 1
ATOM 3141 C C . ALA A 1 464 ? -56.400 10.427 69.149 1.00 83.38 464 ALA A C 1
ATOM 3143 O O . ALA A 1 464 ? -57.260 9.555 69.261 1.00 83.38 464 ALA A O 1
ATOM 3144 N N . GLY A 1 465 ? -55.836 11.011 70.211 1.00 81.38 465 GLY A N 1
ATOM 3145 C CA . GLY A 1 465 ? -56.091 10.605 71.599 1.00 81.38 465 GLY A CA 1
ATOM 3146 C C . GLY A 1 465 ? -55.146 9.525 72.149 1.00 81.38 465 GLY A C 1
ATOM 3147 O O . GLY A 1 465 ? -55.252 9.184 73.325 1.00 81.38 465 GLY A O 1
ATOM 3148 N N . THR A 1 466 ? -54.200 9.022 71.349 1.00 87.38 466 THR A N 1
ATOM 3149 C CA . THR A 1 466 ? -53.118 8.129 71.804 1.00 87.38 466 THR A CA 1
ATOM 3150 C C . THR A 1 466 ? -51.741 8.735 71.538 1.00 87.38 466 THR A C 1
ATOM 3152 O O . THR A 1 466 ? -51.582 9.559 70.640 1.00 87.38 466 THR A O 1
ATOM 3155 N N . ASN A 1 467 ? -50.746 8.340 72.334 1.00 88.62 467 ASN A N 1
ATOM 3156 C CA . ASN A 1 467 ? -49.353 8.763 72.197 1.00 88.62 467 ASN A CA 1
ATOM 3157 C C . ASN A 1 467 ? -48.481 7.580 71.764 1.00 88.62 467 ASN A C 1
ATOM 3159 O O . ASN A 1 467 ? -48.759 6.437 72.130 1.00 88.62 467 ASN A O 1
ATOM 3163 N N . LEU A 1 468 ? -47.421 7.865 71.006 1.00 88.81 468 LEU A N 1
ATOM 3164 C CA . LEU A 1 468 ? -46.430 6.868 70.610 1.00 88.81 468 LEU A CA 1
ATOM 3165 C C . LEU A 1 468 ? -45.478 6.569 71.774 1.00 88.81 468 LEU A C 1
ATOM 3167 O O . LEU A 1 468 ? -44.834 7.478 72.291 1.00 88.81 468 LEU A O 1
ATOM 3171 N N . CYS A 1 469 ? -45.369 5.293 72.133 1.00 88.75 469 CYS A N 1
ATOM 3172 C CA . CYS A 1 469 ? -44.374 4.751 73.053 1.00 88.75 469 CYS A CA 1
ATOM 3173 C C . CYS A 1 469 ? -43.700 3.520 72.418 1.00 88.75 469 CYS A C 1
ATOM 3175 O O . CYS A 1 469 ? -44.179 2.994 71.412 1.00 88.75 469 CYS A O 1
ATOM 3177 N N . ASP A 1 470 ? -42.609 3.034 73.016 1.00 85.50 470 ASP A N 1
ATOM 3178 C CA . ASP A 1 470 ? -41.760 1.973 72.442 1.00 85.50 470 ASP A CA 1
ATOM 3179 C C . ASP A 1 470 ? -42.517 0.670 72.113 1.00 85.50 470 ASP A C 1
ATOM 3181 O O . ASP A 1 470 ? -42.187 -0.027 71.152 1.00 85.50 470 ASP A O 1
ATOM 3185 N N . GLU A 1 471 ? -43.563 0.345 72.882 1.00 84.06 471 GLU A N 1
ATOM 3186 C CA . GLU A 1 471 ? -44.396 -0.845 72.669 1.00 84.06 471 GLU A CA 1
ATOM 3187 C C . GLU A 1 471 ? -45.574 -0.646 71.692 1.00 84.06 471 GLU A C 1
ATOM 3189 O O . GLU A 1 471 ? -46.107 -1.637 71.181 1.00 84.06 471 GLU A O 1
ATOM 3194 N N . GLY A 1 472 ? -45.952 0.599 71.372 1.00 88.44 472 GLY A N 1
ATOM 3195 C CA . GLY A 1 472 ? -47.087 0.917 70.499 1.00 88.44 472 GLY A CA 1
ATOM 3196 C C . GLY A 1 472 ? -47.765 2.259 70.794 1.00 88.44 472 GLY A C 1
ATOM 3197 O O . GLY A 1 472 ? -47.272 3.084 71.563 1.00 88.44 472 GLY A O 1
ATOM 3198 N N . CYS A 1 473 ? -48.936 2.468 70.188 1.00 90.06 473 CYS A N 1
ATOM 3199 C CA . CYS A 1 473 ? -49.820 3.588 70.518 1.00 90.06 473 CYS A CA 1
ATOM 3200 C C . CYS A 1 473 ? -50.597 3.305 71.809 1.00 90.06 473 CYS A C 1
ATOM 3202 O O . CYS A 1 473 ? -51.376 2.352 71.865 1.00 90.06 473 CYS A O 1
ATOM 3204 N N . VAL A 1 474 ? -50.432 4.152 72.828 1.00 89.62 474 VAL A N 1
ATOM 3205 C CA . VAL A 1 474 ? -51.069 3.983 74.145 1.00 89.62 474 VAL A CA 1
ATOM 3206 C C . VAL A 1 474 ? -51.884 5.216 74.532 1.00 89.62 474 VAL A C 1
ATOM 3208 O O . VAL A 1 474 ? -51.490 6.358 74.282 1.00 89.62 474 VAL A O 1
ATOM 3211 N N . ASN A 1 475 ? -53.040 5.012 75.166 1.00 91.00 475 ASN A N 1
ATOM 3212 C CA . ASN A 1 475 ? -53.826 6.118 75.709 1.00 91.00 475 ASN A CA 1
ATOM 3213 C C . ASN A 1 475 ? -53.296 6.494 77.099 1.00 91.00 475 ASN A C 1
ATOM 3215 O O . ASN A 1 475 ? -53.769 5.987 78.117 1.00 91.00 475 ASN A O 1
ATOM 3219 N N . THR A 1 476 ? -52.348 7.430 77.146 1.00 91.50 476 THR A N 1
ATOM 3220 C CA . THR A 1 476 ? -51.731 7.904 78.397 1.00 91.50 476 THR A CA 1
ATOM 3221 C C . THR A 1 476 ? -52.698 8.618 79.350 1.00 91.50 476 THR A C 1
ATOM 3223 O O . THR A 1 476 ? -52.283 9.006 80.440 1.00 91.50 476 THR A O 1
ATOM 3226 N N . LYS A 1 477 ? -53.965 8.836 78.965 1.00 91.00 477 LYS A N 1
ATOM 3227 C CA . LYS A 1 477 ? -55.010 9.359 79.857 1.00 91.00 477 LYS A CA 1
ATOM 3228 C C . LYS A 1 477 ? -55.807 8.279 80.591 1.00 91.00 477 LYS A C 1
ATOM 3230 O O . LYS A 1 477 ? -56.446 8.602 81.589 1.00 91.00 477 LYS A O 1
ATOM 3235 N N . ALA A 1 478 ? -55.790 7.039 80.097 1.00 89.25 478 ALA A N 1
ATOM 3236 C CA . ALA A 1 478 ? -56.675 5.965 80.555 1.00 89.25 478 ALA A CA 1
ATOM 3237 C C . ALA A 1 478 ? -55.955 4.645 80.885 1.00 89.25 478 ALA A C 1
ATOM 3239 O O . ALA A 1 478 ? -56.465 3.874 81.694 1.00 89.25 478 ALA A O 1
ATOM 3240 N N . ASP A 1 479 ? -54.780 4.374 80.310 1.00 90.56 479 ASP A N 1
ATOM 3241 C CA . ASP A 1 479 ? -54.011 3.157 80.594 1.00 90.56 479 ASP A CA 1
ATOM 3242 C C . ASP A 1 479 ? -53.236 3.278 81.928 1.00 90.56 479 ASP A C 1
ATOM 3244 O O . ASP A 1 479 ? -52.337 4.122 82.033 1.00 90.56 479 ASP A O 1
ATOM 3248 N N . PRO A 1 480 ? -53.505 2.423 82.939 1.00 89.56 480 PRO A N 1
ATOM 3249 C CA . PRO A 1 480 ? -52.765 2.404 84.202 1.00 89.56 480 PRO A CA 1
ATOM 3250 C C . PRO A 1 480 ? -51.270 2.075 84.074 1.00 89.56 480 PRO A C 1
ATOM 3252 O O . PRO A 1 480 ? -50.545 2.241 85.049 1.00 89.56 480 PRO A O 1
ATOM 3255 N N . LYS A 1 481 ? -50.781 1.599 82.920 1.00 91.12 481 LYS A N 1
ATOM 3256 C CA . LYS A 1 481 ? -49.347 1.370 82.649 1.00 91.12 481 LYS A CA 1
ATOM 3257 C C . LYS A 1 481 ? -48.624 2.596 82.078 1.00 91.12 481 LYS A C 1
ATOM 3259 O O . LYS A 1 481 ? -47.398 2.647 82.126 1.00 91.12 481 LYS A O 1
ATOM 3264 N N . HIS A 1 482 ? -49.370 3.569 81.556 1.00 91.44 482 HIS A N 1
ATOM 3265 C CA . HIS A 1 482 ? -48.859 4.687 80.754 1.00 91.44 482 HIS A CA 1
ATOM 3266 C C . HIS A 1 482 ? -49.406 6.045 81.225 1.00 91.44 482 HIS A C 1
ATOM 3268 O O . HIS A 1 482 ? -49.530 6.998 80.451 1.00 91.44 482 HIS A O 1
ATOM 3274 N N . CYS A 1 483 ? -49.784 6.140 82.497 1.00 92.19 483 CYS A N 1
ATOM 3275 C CA . CYS A 1 483 ? -50.585 7.240 83.002 1.00 92.19 483 CYS A CA 1
ATOM 3276 C C . CYS A 1 483 ? -49.775 8.541 83.090 1.00 92.19 483 CYS A C 1
ATOM 3278 O O . CYS A 1 483 ? -48.812 8.662 83.848 1.00 92.19 483 CYS A O 1
ATOM 3280 N N . GLY A 1 484 ? -50.144 9.520 82.264 1.00 89.81 484 GLY A N 1
ATOM 3281 C CA . GLY A 1 484 ? -49.413 10.778 82.122 1.00 89.81 484 GLY A CA 1
ATOM 3282 C C . GLY A 1 484 ? -48.081 10.654 81.366 1.00 89.81 484 GLY A C 1
ATOM 3283 O O . GLY A 1 484 ? -47.249 11.562 81.461 1.00 89.81 484 GLY A O 1
ATOM 3284 N N . GLY A 1 485 ? -47.824 9.547 80.655 1.00 91.44 485 GLY A N 1
ATOM 3285 C CA . GLY A 1 485 ? -46.657 9.377 79.776 1.00 91.44 485 GLY A CA 1
ATOM 3286 C C . GLY A 1 485 ? -46.176 7.929 79.615 1.00 91.44 485 GLY A C 1
ATOM 3287 O O . GLY A 1 485 ? -46.558 7.043 80.377 1.00 91.44 485 GLY A O 1
ATOM 3288 N N . CYS A 1 486 ? -45.298 7.698 78.635 1.00 90.69 486 CYS A N 1
ATOM 3289 C CA . CYS A 1 486 ? -44.705 6.383 78.368 1.00 90.69 486 CYS A CA 1
ATOM 3290 C C . CYS A 1 486 ? -44.047 5.768 79.620 1.00 90.69 486 CYS A C 1
ATOM 3292 O O . CYS A 1 486 ? -43.412 6.479 80.399 1.00 90.69 486 CYS A O 1
ATOM 3294 N N . GLY A 1 487 ? -44.230 4.460 79.836 1.00 88.81 487 GLY A N 1
ATOM 3295 C CA . GLY A 1 487 ? -43.717 3.706 80.988 1.00 88.81 487 GLY A CA 1
ATOM 3296 C C . GLY A 1 487 ? -44.265 4.081 82.377 1.00 88.81 487 GLY A C 1
ATOM 3297 O O . GLY A 1 487 ? -43.892 3.439 83.361 1.00 88.81 487 GLY A O 1
ATOM 3298 N N . LYS A 1 488 ? -45.125 5.102 82.513 1.00 91.06 488 LYS A N 1
ATOM 3299 C CA . LYS A 1 488 ? -45.607 5.582 83.822 1.00 91.06 488 LYS A CA 1
ATOM 3300 C C . LYS A 1 488 ? -46.714 4.692 84.397 1.00 91.06 488 LYS A C 1
ATOM 3302 O O . LYS A 1 488 ? -47.896 5.040 84.367 1.00 91.06 488 LYS A O 1
ATOM 3307 N N . LYS A 1 489 ? -46.330 3.543 84.958 1.00 91.31 489 LYS A N 1
ATOM 3308 C CA . LYS A 1 489 ? -47.271 2.649 85.643 1.00 91.31 489 LYS A CA 1
ATOM 3309 C C . LYS A 1 489 ? -47.752 3.232 86.982 1.00 91.31 489 LYS A C 1
ATOM 3311 O O . LYS A 1 489 ? -46.951 3.623 87.829 1.00 91.31 489 LYS A O 1
ATOM 3316 N N . CYS A 1 490 ? -49.063 3.196 87.208 1.00 90.06 490 CYS A N 1
ATOM 3317 C CA . CYS A 1 490 ? -49.698 3.543 88.474 1.00 90.06 490 CYS A CA 1
ATOM 3318 C C . CYS A 1 490 ? -49.416 2.510 89.588 1.00 90.06 490 CYS A C 1
ATOM 3320 O O . CYS A 1 490 ? -49.424 1.298 89.333 1.00 90.06 490 CYS A O 1
ATOM 3322 N N . PRO A 1 491 ? -49.215 2.952 90.848 1.00 86.75 491 PRO A N 1
ATOM 3323 C CA . PRO A 1 491 ? -49.044 2.053 91.990 1.00 86.75 491 PRO A CA 1
ATOM 3324 C C . PRO A 1 491 ? -50.224 1.087 92.150 1.00 86.75 491 PRO A C 1
ATOM 3326 O O . PRO A 1 491 ? -51.369 1.499 92.001 1.00 86.75 491 PRO A O 1
ATOM 3329 N N . LYS A 1 492 ? -49.939 -0.190 92.454 1.00 83.12 492 LYS A N 1
ATOM 3330 C CA . LYS A 1 492 ? -50.924 -1.264 92.736 1.00 83.12 492 LYS A CA 1
ATOM 3331 C C . LYS A 1 492 ? -52.148 -1.289 91.800 1.00 83.12 492 LYS A C 1
ATOM 3333 O O . LYS A 1 492 ? -53.259 -1.559 92.247 1.00 83.12 492 LYS A O 1
ATOM 3338 N N . ASP A 1 493 ? -51.930 -0.983 90.521 1.00 73.88 493 ASP A N 1
ATOM 3339 C CA . ASP A 1 493 ? -52.958 -0.980 89.472 1.00 73.88 493 ASP A CA 1
ATOM 3340 C C . ASP A 1 493 ? -54.144 -0.023 89.753 1.00 73.88 493 ASP A C 1
ATOM 3342 O O . ASP A 1 493 ? -55.255 -0.213 89.259 1.00 73.88 493 ASP A O 1
ATOM 3346 N N . VAL A 1 494 ? -53.882 1.056 90.510 1.00 89.38 494 VAL A N 1
ATOM 3347 C CA . VAL A 1 494 ? -54.750 2.243 90.628 1.00 89.38 494 VAL A CA 1
ATOM 3348 C C . VAL A 1 494 ? -55.112 2.754 89.226 1.00 89.38 494 VAL A C 1
ATOM 3350 O O . VAL A 1 494 ? -54.214 2.895 88.392 1.00 89.38 494 VAL A O 1
ATOM 3353 N N . PRO A 1 495 ? -56.393 3.051 88.937 1.00 89.00 495 PRO A N 1
ATOM 3354 C CA . PRO A 1 495 ? -56.797 3.443 87.595 1.00 89.00 495 PRO A CA 1
ATOM 3355 C C . PRO A 1 495 ? -56.216 4.806 87.194 1.00 89.00 495 PRO A C 1
ATOM 3357 O O . PRO A 1 495 ? -56.051 5.713 88.014 1.00 89.00 495 PRO A O 1
ATOM 3360 N N . CYS A 1 496 ? -55.938 4.960 85.901 1.00 90.50 496 CYS A N 1
ATOM 3361 C CA . CYS A 1 496 ? -55.588 6.251 85.329 1.00 90.50 496 CYS A CA 1
ATOM 3362 C C . CYS A 1 496 ? -56.864 7.069 85.086 1.00 90.50 496 CYS A C 1
ATOM 3364 O O . CYS A 1 496 ? -57.832 6.556 84.525 1.00 90.50 496 CYS A O 1
ATOM 3366 N N . GLN A 1 497 ? -56.870 8.326 85.526 1.00 89.94 497 GLN A N 1
ATOM 3367 C CA . GLN A 1 497 ? -57.974 9.274 85.375 1.00 89.94 497 GLN A CA 1
ATOM 3368 C C . GLN A 1 497 ? -57.418 10.552 84.734 1.00 89.94 497 GLN A C 1
ATOM 3370 O O . GLN A 1 497 ? -56.607 11.251 85.342 1.00 89.94 497 GLN A O 1
ATOM 3375 N N . ASP A 1 498 ? -57.783 10.808 83.474 1.00 89.38 498 ASP A N 1
ATOM 3376 C CA . ASP A 1 498 ? -57.307 11.933 82.647 1.00 89.38 498 ASP A CA 1
ATOM 3377 C C . ASP A 1 498 ? -55.775 12.155 82.635 1.00 89.38 498 ASP A C 1
ATOM 3379 O O . ASP A 1 498 ? -55.274 13.258 82.414 1.00 89.38 498 ASP A O 1
ATOM 3383 N N . GLY A 1 499 ? -55.001 11.081 82.817 1.00 90.00 499 GLY A N 1
ATOM 3384 C CA . GLY A 1 499 ? -53.533 11.117 82.819 1.00 90.00 499 GLY A CA 1
ATOM 3385 C C . GLY A 1 499 ? -52.890 11.318 84.190 1.00 90.00 499 GLY A C 1
ATOM 3386 O O . GLY A 1 499 ? -51.679 11.507 84.264 1.00 90.00 499 GLY A O 1
ATOM 3387 N N . SER A 1 500 ? -53.670 11.245 85.270 1.00 90.75 500 SER A N 1
ATOM 3388 C CA . SER A 1 500 ? -53.175 11.127 86.647 1.00 90.75 500 SER A CA 1
ATOM 3389 C C . SER A 1 500 ? -53.620 9.807 87.278 1.00 90.75 500 SER A C 1
ATOM 3391 O O . SER A 1 500 ? -54.766 9.390 87.120 1.00 90.75 500 SER A O 1
ATOM 3393 N N . CYS A 1 501 ? -52.735 9.141 88.022 1.00 90.25 501 CYS A N 1
ATOM 3394 C CA . CYS A 1 501 ? -53.110 7.964 88.808 1.00 90.25 501 CYS A CA 1
ATOM 3395 C C . CYS A 1 501 ? -54.019 8.413 89.958 1.00 90.25 501 CYS A C 1
ATOM 3397 O O . CYS A 1 501 ? -53.568 9.134 90.850 1.00 90.25 501 CYS A O 1
ATOM 3399 N N . GLY A 1 502 ? -55.292 8.019 89.933 1.00 87.69 502 GLY A N 1
ATOM 3400 C CA . GLY A 1 502 ? -56.311 8.589 90.809 1.00 87.69 502 GLY A CA 1
ATOM 3401 C C . GLY A 1 502 ? -57.401 7.592 91.171 1.00 87.69 502 GLY A C 1
ATOM 3402 O O . GLY A 1 502 ? -57.757 6.715 90.391 1.00 87.69 502 GLY A O 1
ATOM 3403 N N . CYS A 1 503 ? -57.944 7.726 92.377 1.00 85.94 503 CYS A N 1
ATOM 3404 C CA . CYS A 1 503 ? -59.007 6.852 92.856 1.00 85.94 503 CYS A CA 1
ATOM 3405 C C . CYS A 1 503 ? -60.390 7.345 92.424 1.00 85.94 503 CYS A C 1
ATOM 3407 O O . CYS A 1 503 ? -60.653 8.546 92.394 1.00 85.94 503 CYS A O 1
ATOM 3409 N N . ILE A 1 504 ? -61.282 6.403 92.108 1.00 82.88 504 ILE A N 1
ATOM 3410 C CA . ILE A 1 504 ? -62.660 6.708 91.709 1.00 82.88 504 ILE A CA 1
ATOM 3411 C C . ILE A 1 504 ? -63.438 7.363 92.858 1.00 82.88 504 ILE A C 1
ATOM 3413 O O . ILE A 1 504 ? -63.178 7.094 94.037 1.00 82.88 504 ILE A O 1
ATOM 3417 N N . ALA A 1 505 ? -64.414 8.206 92.515 1.00 81.75 505 ALA A N 1
ATOM 3418 C CA . ALA A 1 505 ? -65.206 8.960 93.483 1.00 81.75 505 ALA A CA 1
ATOM 3419 C C . ALA A 1 505 ? -65.802 8.055 94.581 1.00 81.75 505 ALA A C 1
ATOM 3421 O O . ALA A 1 505 ? -66.426 7.034 94.301 1.00 81.75 505 ALA A O 1
ATOM 3422 N N . GLY A 1 506 ? -65.595 8.438 95.844 1.00 78.50 506 GLY A N 1
ATOM 3423 C CA . GLY A 1 506 ? -65.987 7.649 97.019 1.00 78.50 506 GLY A CA 1
ATOM 3424 C C . GLY A 1 506 ? -64.899 6.719 97.572 1.00 78.50 506 GLY A C 1
ATOM 3425 O O . GLY A 1 506 ? -65.055 6.233 98.689 1.00 78.50 506 GLY A O 1
ATOM 3426 N N . THR A 1 507 ? -63.786 6.524 96.858 1.00 84.69 507 THR A N 1
ATOM 3427 C CA . THR A 1 507 ? -62.582 5.838 97.365 1.00 84.69 507 THR A CA 1
ATOM 3428 C C . THR A 1 507 ? -61.425 6.820 97.570 1.00 84.69 507 THR A C 1
ATOM 3430 O O . THR A 1 507 ? -61.485 7.974 97.146 1.00 84.69 507 THR A O 1
ATOM 3433 N N . SER A 1 508 ? -60.371 6.408 98.271 1.00 87.00 508 SER A N 1
ATOM 3434 C CA . SER A 1 508 ? -59.180 7.234 98.516 1.00 87.00 508 SER A CA 1
ATOM 3435 C C . SER A 1 508 ? -57.902 6.406 98.435 1.00 87.00 508 SER A C 1
ATOM 3437 O O . SER A 1 508 ? -57.931 5.196 98.652 1.00 87.00 508 SER A O 1
ATOM 3439 N N . LEU A 1 509 ? -56.789 7.059 98.091 1.00 86.44 509 LEU A N 1
ATOM 3440 C CA . LEU A 1 509 ? -55.493 6.406 97.919 1.00 86.44 509 LEU A CA 1
ATOM 3441 C C . LEU A 1 509 ? -54.839 6.168 99.288 1.00 86.44 509 LEU A C 1
ATOM 3443 O O . LEU A 1 509 ? -54.258 7.085 99.864 1.00 86.44 509 LEU A O 1
ATOM 3447 N N . CYS A 1 510 ? -54.913 4.938 99.789 1.00 85.38 510 CYS A N 1
ATOM 3448 C CA . CYS A 1 510 ? -54.269 4.509 101.030 1.00 85.38 510 CYS A CA 1
ATOM 3449 C C . CYS A 1 510 ? -53.331 3.330 100.752 1.00 85.38 510 CYS A C 1
ATOM 3451 O O . CYS A 1 510 ? -53.626 2.481 99.914 1.00 85.38 510 CYS A O 1
ATOM 3453 N N . ASP A 1 511 ? -52.168 3.294 101.407 1.00 83.38 511 ASP A N 1
ATOM 3454 C CA . ASP A 1 511 ? -51.113 2.288 101.196 1.00 83.38 511 ASP A CA 1
ATOM 3455 C C . ASP A 1 511 ? -50.746 2.062 99.706 1.00 83.38 511 ASP A C 1
ATOM 3457 O O . ASP A 1 511 ? -50.247 1.006 99.309 1.00 83.38 511 ASP A O 1
ATOM 3461 N N . GLY A 1 512 ? -50.973 3.070 98.854 1.00 78.12 512 GLY A N 1
ATOM 3462 C CA . GLY A 1 512 ? -50.749 3.026 97.407 1.00 78.12 512 GLY A CA 1
ATOM 3463 C C . GLY A 1 512 ? -51.794 2.250 96.594 1.00 78.12 512 GLY A C 1
ATOM 3464 O O . GLY A 1 512 ? -51.473 1.859 95.478 1.00 78.12 512 GLY A O 1
ATOM 3465 N N . GLY A 1 513 ? -52.993 2.002 97.131 1.00 85.25 513 GLY A N 1
ATOM 3466 C CA . GLY A 1 513 ? -54.156 1.452 96.420 1.00 85.25 513 GLY A CA 1
ATOM 3467 C C . GLY A 1 513 ? -55.448 2.211 96.763 1.00 85.25 513 GLY A C 1
ATOM 3468 O O . GLY A 1 513 ? -55.475 3.003 97.703 1.00 85.25 513 GLY A O 1
ATOM 3469 N N . CYS A 1 514 ? -56.525 2.002 96.004 1.00 88.44 514 CYS A N 1
ATOM 3470 C CA . CYS A 1 514 ? -57.799 2.690 96.248 1.00 88.44 514 CYS A CA 1
ATOM 3471 C C . CYS A 1 514 ? -58.692 1.907 97.213 1.00 88.44 514 CYS A C 1
ATOM 3473 O O . CYS A 1 514 ? -59.049 0.764 96.933 1.00 88.44 514 CYS A O 1
ATOM 3475 N N . VAL A 1 515 ? -59.087 2.533 98.324 1.00 88.00 515 VAL A N 1
ATOM 3476 C CA . VAL A 1 515 ? -59.917 1.913 99.370 1.00 88.00 515 VAL A CA 1
ATOM 3477 C C . VAL A 1 515 ? -61.173 2.732 99.661 1.00 88.00 515 VAL A C 1
ATOM 3479 O O . VAL A 1 515 ? -61.156 3.964 99.631 1.00 88.00 515 VAL A O 1
ATOM 3482 N N . ASP A 1 516 ? -62.277 2.052 99.972 1.00 89.81 516 ASP A N 1
ATOM 3483 C CA . ASP A 1 516 ? -63.493 2.684 100.488 1.00 89.81 516 ASP A CA 1
ATOM 3484 C C . ASP A 1 516 ? -63.383 2.823 102.012 1.00 89.81 516 ASP A C 1
ATOM 3486 O O . ASP A 1 516 ? -63.705 1.900 102.764 1.00 89.81 516 ASP A O 1
ATOM 3490 N N . MET A 1 517 ? -62.958 4.000 102.476 1.00 88.50 517 MET A N 1
ATOM 3491 C CA . MET A 1 517 ? -62.798 4.307 103.905 1.00 88.50 517 MET A CA 1
ATOM 3492 C C . MET A 1 517 ? -64.113 4.258 104.709 1.00 88.50 517 MET A C 1
ATOM 3494 O O . MET A 1 517 ? -64.081 4.420 105.929 1.00 88.50 517 MET A O 1
ATOM 3498 N N . LYS A 1 518 ? -65.274 4.041 104.067 1.00 88.38 518 LYS A N 1
ATOM 3499 C CA . LYS A 1 518 ? -66.561 3.827 104.748 1.00 88.38 518 LYS A CA 1
ATOM 3500 C C . LYS A 1 518 ? -66.858 2.360 105.063 1.00 88.38 518 LYS A C 1
ATOM 3502 O O . LYS A 1 518 ? -67.770 2.113 105.854 1.00 88.38 518 LYS A O 1
ATOM 3507 N N . LYS A 1 519 ? -66.133 1.419 104.442 1.00 87.38 519 LYS A N 1
ATOM 3508 C CA . LYS A 1 519 ? -66.351 -0.037 104.547 1.00 87.38 519 LYS A CA 1
ATOM 3509 C C . LYS A 1 519 ? -65.089 -0.840 104.869 1.00 87.38 519 LYS A C 1
ATOM 3511 O O . LYS A 1 519 ? -65.197 -1.910 105.459 1.00 87.38 519 LYS A O 1
ATOM 3516 N N . ASP A 1 520 ? -63.909 -0.371 104.466 1.00 87.81 520 ASP A N 1
ATOM 3517 C CA . ASP A 1 520 ? -62.659 -1.116 104.621 1.00 87.81 520 ASP A CA 1
ATOM 3518 C C . ASP A 1 520 ? -62.242 -1.211 106.108 1.00 87.81 520 ASP A C 1
ATOM 3520 O O . ASP A 1 520 ? -61.981 -0.180 106.737 1.00 87.81 520 ASP A O 1
ATOM 3524 N N . PRO A 1 521 ? -62.128 -2.420 106.700 1.00 85.31 521 PRO A N 1
ATOM 3525 C CA . PRO A 1 521 ? -61.806 -2.570 108.123 1.00 85.31 521 PRO A CA 1
ATOM 3526 C C . PRO A 1 521 ? -60.382 -2.143 108.521 1.00 85.31 521 PRO A C 1
ATOM 3528 O O . PRO A 1 521 ? -60.068 -2.107 109.710 1.00 85.31 521 PRO A O 1
ATOM 3531 N N . LYS A 1 522 ? -59.499 -1.857 107.556 1.00 86.69 522 LYS A N 1
ATOM 3532 C CA . LYS A 1 522 ? -58.114 -1.409 107.773 1.00 86.69 522 LYS A CA 1
ATOM 3533 C C . LYS A 1 522 ? -57.938 0.104 107.563 1.00 86.69 522 LYS A C 1
ATOM 3535 O O . LYS A 1 522 ? -56.896 0.632 107.946 1.00 86.69 522 LYS A O 1
ATOM 3540 N N . HIS A 1 523 ? -58.936 0.777 106.981 1.00 89.19 523 HIS A N 1
ATOM 3541 C CA . HIS A 1 523 ? -58.905 2.195 106.594 1.00 89.19 523 HIS A CA 1
ATOM 3542 C C . HIS A 1 523 ? -60.189 2.951 107.002 1.00 89.19 523 HIS A C 1
ATOM 3544 O O . HIS A 1 523 ? -60.616 3.901 106.342 1.00 89.19 523 HIS A O 1
ATOM 3550 N N . CYS A 1 524 ? -60.845 2.504 108.071 1.00 88.19 524 CYS A N 1
ATOM 3551 C CA . CYS A 1 524 ? -62.142 2.994 108.505 1.00 88.19 524 CYS A CA 1
ATOM 3552 C C . CYS A 1 524 ? -62.063 4.436 109.025 1.00 88.19 524 CYS A C 1
ATOM 3554 O O . CYS A 1 524 ? -61.448 4.714 110.055 1.00 88.19 524 CYS A O 1
ATOM 3556 N N . GLY A 1 525 ? -62.682 5.366 108.297 1.00 85.25 525 GLY A N 1
ATOM 3557 C CA . GLY A 1 525 ? -62.642 6.796 108.616 1.00 85.25 525 GLY A CA 1
ATOM 3558 C C . GLY A 1 525 ? -61.291 7.474 108.343 1.00 85.25 525 GLY A C 1
ATOM 3559 O O . GLY A 1 525 ? -61.076 8.599 108.793 1.00 85.25 525 GLY A O 1
ATOM 3560 N N . GLY A 1 526 ? -60.364 6.816 107.636 1.00 88.50 526 GLY A N 1
ATOM 3561 C CA . GLY A 1 526 ? -59.067 7.386 107.256 1.00 88.50 526 GLY A CA 1
ATOM 3562 C C . GLY A 1 526 ? -58.010 6.328 106.936 1.00 88.50 526 GLY A C 1
ATOM 3563 O O . GLY A 1 526 ? -58.063 5.212 107.451 1.00 88.50 526 GLY A O 1
ATOM 3564 N N . CYS A 1 527 ? -57.010 6.677 106.122 1.00 88.88 527 CYS A N 1
ATOM 3565 C CA . CYS A 1 527 ? -55.922 5.756 105.792 1.00 88.88 527 CYS A CA 1
ATOM 3566 C C . CYS A 1 527 ? -55.224 5.207 107.053 1.00 88.88 527 CYS A C 1
ATOM 3568 O O . CYS A 1 527 ? -54.950 5.951 107.994 1.00 88.88 527 CYS A O 1
ATOM 3570 N N . GLY A 1 528 ? -54.966 3.896 107.082 1.00 85.12 528 GLY A N 1
ATOM 3571 C CA . GLY A 1 528 ? -54.341 3.190 108.205 1.00 85.12 528 GLY A CA 1
ATOM 3572 C C . GLY A 1 528 ? -55.201 3.027 109.469 1.00 85.12 528 GLY A C 1
ATOM 3573 O O . GLY A 1 528 ? -54.791 2.302 110.378 1.00 85.12 528 GLY A O 1
ATOM 3574 N N . LYS A 1 529 ? -56.385 3.657 109.558 1.00 87.06 529 LYS A N 1
ATOM 3575 C CA . LYS A 1 529 ? -57.289 3.517 110.710 1.00 87.06 529 LYS A CA 1
ATOM 3576 C C . LYS A 1 529 ? -57.984 2.156 110.685 1.00 87.06 529 LYS A C 1
ATOM 3578 O O . LYS A 1 529 ? -58.974 1.945 109.990 1.00 87.06 529 LYS A O 1
ATOM 3583 N N . ARG A 1 530 ? -57.467 1.216 111.467 1.00 85.00 530 ARG A N 1
ATOM 3584 C CA . ARG A 1 530 ? -58.076 -0.108 111.649 1.00 85.00 530 ARG A CA 1
ATOM 3585 C C . ARG A 1 530 ? -59.293 -0.002 112.569 1.00 85.00 530 ARG A C 1
ATOM 3587 O O . ARG A 1 530 ? -59.305 0.820 113.482 1.00 85.00 530 ARG A O 1
ATOM 3594 N N . VAL A 1 531 ? -60.311 -0.825 112.328 1.00 84.44 531 VAL A N 1
ATOM 3595 C CA . VAL A 1 531 ? -61.444 -0.958 113.260 1.00 84.44 531 VAL A CA 1
ATOM 3596 C C . VAL A 1 531 ? -60.988 -1.571 114.582 1.00 84.44 531 VAL A C 1
ATOM 3598 O O . VAL A 1 531 ? -60.019 -2.333 114.622 1.00 84.44 531 VAL A O 1
ATOM 3601 N N . ALA A 1 532 ? -61.722 -1.267 115.652 1.00 80.38 532 ALA A N 1
ATOM 3602 C CA . ALA A 1 532 ? -61.545 -1.897 116.955 1.00 80.38 532 ALA A CA 1
ATOM 3603 C C . ALA A 1 532 ? -61.623 -3.429 116.846 1.00 80.38 532 ALA A C 1
ATOM 3605 O O . ALA A 1 532 ? -62.355 -3.975 116.012 1.00 80.38 532 ALA A O 1
ATOM 3606 N N . LYS A 1 533 ? -60.893 -4.148 117.703 1.00 78.06 533 LYS A N 1
ATOM 3607 C CA . LYS A 1 533 ? -60.874 -5.618 117.679 1.00 78.06 533 LYS A CA 1
ATOM 3608 C C . LYS A 1 533 ? -62.277 -6.164 117.983 1.00 78.06 533 LYS A C 1
ATOM 3610 O O . LYS A 1 533 ? -62.873 -5.836 119.006 1.00 78.06 533 LYS A O 1
ATOM 3615 N N . GLY A 1 534 ? -62.820 -6.954 117.052 1.00 73.56 534 GLY A N 1
ATOM 3616 C CA . GLY A 1 534 ? -64.210 -7.436 117.087 1.00 73.56 534 GLY A CA 1
ATOM 3617 C C . GLY A 1 534 ? -65.270 -6.454 116.557 1.00 73.56 534 GLY A C 1
ATOM 3618 O O . GLY A 1 534 ? -66.458 -6.741 116.684 1.00 73.56 534 GLY A O 1
ATOM 3619 N N . GLY A 1 535 ? -64.868 -5.315 115.985 1.00 81.12 535 GLY A N 1
ATOM 3620 C CA . GLY A 1 535 ? -65.749 -4.334 115.347 1.00 81.12 535 GLY A CA 1
ATOM 3621 C C . GLY A 1 535 ? -65.843 -4.469 113.823 1.00 81.12 535 GLY A C 1
ATOM 3622 O O . GLY A 1 535 ? -65.153 -5.269 113.192 1.00 81.12 535 GLY A O 1
ATOM 3623 N N . THR A 1 536 ? -66.698 -3.643 113.221 1.00 85.81 536 THR A N 1
ATOM 3624 C CA . THR A 1 536 ? -66.908 -3.529 111.767 1.00 85.81 536 THR A CA 1
ATOM 3625 C C . THR A 1 536 ? -66.841 -2.066 111.331 1.00 85.81 536 THR A C 1
ATOM 3627 O O . THR A 1 536 ? -67.090 -1.165 112.132 1.00 85.81 536 THR A O 1
ATOM 3630 N N . CYS A 1 537 ? -66.490 -1.805 110.069 1.00 86.50 537 CYS A N 1
ATOM 3631 C CA . CYS A 1 537 ? -66.524 -0.444 109.538 1.00 86.50 537 CYS A CA 1
ATOM 3632 C C . CYS A 1 537 ? -67.891 -0.164 108.916 1.00 86.50 537 CYS A C 1
ATOM 3634 O O . CYS A 1 537 ? -68.285 -0.839 107.965 1.00 86.50 537 CYS A O 1
ATOM 3636 N N . GLN A 1 538 ? -68.598 0.841 109.430 1.00 87.81 538 GLN A N 1
ATOM 3637 C CA . GLN A 1 538 ? -69.894 1.255 108.906 1.00 87.81 538 GLN A CA 1
ATOM 3638 C C . GLN A 1 538 ? -69.922 2.776 108.757 1.00 87.81 538 GLN A C 1
ATOM 3640 O O . GLN A 1 538 ? -69.742 3.514 109.723 1.00 87.81 538 GLN A O 1
ATOM 3645 N N . ASN A 1 539 ? -70.130 3.256 107.528 1.00 86.38 539 ASN A N 1
ATOM 3646 C CA . ASN A 1 539 ? -70.148 4.683 107.175 1.00 86.38 539 ASN A CA 1
ATOM 3647 C C . ASN A 1 539 ? -68.878 5.468 107.577 1.00 86.38 539 ASN A C 1
ATOM 3649 O O . ASN A 1 539 ? -68.912 6.693 107.660 1.00 86.38 539 ASN A O 1
ATOM 3653 N N . GLY A 1 540 ? -67.750 4.778 107.777 1.00 84.88 540 GLY A N 1
ATOM 3654 C CA . GLY A 1 540 ? -66.476 5.373 108.201 1.00 84.88 540 GLY A CA 1
ATOM 3655 C C . GLY A 1 540 ? -66.302 5.478 109.716 1.00 84.88 540 GLY A C 1
ATOM 3656 O O . GLY A 1 540 ? -65.351 6.103 110.176 1.00 84.88 540 GLY A O 1
ATOM 3657 N N . VAL A 1 541 ? -67.194 4.857 110.491 1.00 83.94 541 VAL A N 1
ATOM 3658 C CA . VAL A 1 541 ? -67.084 4.716 111.946 1.00 83.94 541 VAL A CA 1
ATOM 3659 C C . VAL A 1 541 ? -66.821 3.249 112.287 1.00 83.94 541 VAL A C 1
ATOM 3661 O O . VAL A 1 541 ? -67.440 2.345 111.722 1.00 83.94 541 VAL A O 1
ATOM 3664 N N . SER A 1 542 ? -65.898 3.006 113.221 1.00 83.00 542 SER A N 1
ATOM 3665 C CA . SER A 1 542 ? -65.660 1.677 113.793 1.00 83.00 542 SER A CA 1
ATOM 3666 C C . SER A 1 542 ? -66.790 1.331 114.766 1.00 83.00 542 SER A C 1
ATOM 3668 O O . SER A 1 542 ? -66.770 1.759 115.919 1.00 83.00 542 SER A O 1
ATOM 3670 N N . MET A 1 543 ? -67.765 0.551 114.305 1.00 80.38 543 MET A N 1
ATOM 3671 C CA . MET A 1 543 ? -68.923 0.119 115.087 1.00 80.38 543 MET A CA 1
ATOM 3672 C C . MET A 1 543 ? -68.659 -1.223 115.774 1.00 80.38 543 MET A C 1
ATOM 3674 O O . MET A 1 543 ? -68.144 -2.160 115.162 1.00 80.38 543 MET A O 1
ATOM 3678 N N . CYS A 1 544 ? -69.065 -1.337 117.037 1.00 78.94 544 CYS A N 1
ATOM 3679 C CA . CYS A 1 544 ? -69.102 -2.609 117.753 1.00 78.94 544 CYS A CA 1
ATOM 3680 C C . CYS A 1 544 ? -70.454 -3.307 117.567 1.00 78.94 544 CYS A C 1
ATOM 3682 O O . CYS A 1 544 ? -71.485 -2.653 117.409 1.00 78.94 544 CYS A O 1
ATOM 3684 N N . SER A 1 545 ? -70.448 -4.642 117.602 1.00 76.25 545 SER A N 1
ATOM 3685 C CA . SER A 1 545 ? -71.667 -5.459 117.557 1.00 76.25 545 SER A CA 1
ATOM 3686 C C . SER A 1 545 ? -72.632 -5.104 118.694 1.00 76.25 545 SER A C 1
ATOM 3688 O O . SER A 1 545 ? -72.196 -4.752 119.791 1.00 76.25 545 SER A O 1
ATOM 3690 N N . ALA A 1 546 ? -73.939 -5.225 118.443 1.00 67.81 546 ALA A N 1
ATOM 3691 C CA . ALA A 1 546 ? -74.985 -4.853 119.398 1.00 67.81 546 ALA A CA 1
ATOM 3692 C C . ALA A 1 546 ? -74.758 -5.463 120.798 1.00 67.81 546 ALA A C 1
ATOM 3694 O O . ALA A 1 546 ? -74.418 -6.638 120.924 1.00 67.81 546 ALA A O 1
ATOM 3695 N N . GLY A 1 547 ? -74.929 -4.642 121.839 1.00 66.38 547 GLY A N 1
ATOM 3696 C CA . GLY A 1 547 ? -74.611 -4.981 123.234 1.00 66.38 547 GLY A CA 1
ATOM 3697 C C . GLY A 1 547 ? -73.178 -4.639 123.672 1.00 66.38 547 GLY A C 1
ATOM 3698 O O . GLY A 1 547 ? -72.918 -4.569 124.871 1.00 66.38 547 GLY A O 1
ATOM 3699 N N . LYS A 1 548 ? -72.256 -4.362 122.737 1.00 75.75 548 LYS A N 1
ATOM 3700 C CA . LYS A 1 548 ? -70.848 -4.058 123.043 1.00 75.75 548 LYS A CA 1
ATOM 3701 C C . LYS A 1 548 ? -70.488 -2.599 122.787 1.00 75.75 548 LYS A C 1
ATOM 3703 O O . LYS A 1 548 ? -70.897 -2.011 121.789 1.00 75.75 548 LYS A O 1
ATOM 3708 N N . GLN A 1 549 ? -69.662 -2.036 123.665 1.00 80.38 549 GLN A N 1
ATOM 3709 C CA . GLN A 1 549 ? -69.120 -0.682 123.553 1.00 80.38 549 GLN A CA 1
ATOM 3710 C C . GLN A 1 549 ? -67.623 -0.746 123.222 1.00 80.38 549 GLN A C 1
ATOM 3712 O O . GLN A 1 549 ? -66.917 -1.661 123.647 1.00 80.38 549 GLN A O 1
ATOM 3717 N N . ALA A 1 550 ? -67.122 0.225 122.457 1.00 78.12 550 ALA A N 1
ATOM 3718 C CA . ALA A 1 550 ? -65.691 0.356 122.204 1.00 78.12 550 ALA A CA 1
ATOM 3719 C C . ALA A 1 550 ? -64.987 0.853 123.478 1.00 78.12 550 ALA A C 1
ATOM 3721 O O . ALA A 1 550 ? -65.120 2.021 123.843 1.00 78.12 550 ALA A O 1
ATOM 3722 N N . CYS A 1 551 ? -64.239 -0.029 124.142 1.00 74.06 551 CYS A N 1
ATOM 3723 C CA . CYS A 1 551 ? -63.455 0.287 125.332 1.00 74.06 551 CYS A CA 1
ATOM 3724 C C . CYS A 1 551 ? -61.986 -0.054 125.040 1.00 74.06 551 CYS A C 1
ATOM 3726 O O . CYS A 1 551 ? -61.671 -1.210 124.777 1.00 74.06 551 CYS A O 1
ATOM 3728 N N . ASN A 1 552 ? -61.088 0.937 125.076 1.00 71.38 552 ASN A N 1
ATOM 3729 C CA . ASN A 1 552 ? -59.644 0.759 124.839 1.00 71.38 552 ASN A CA 1
ATOM 3730 C C . ASN A 1 552 ? -59.315 -0.039 123.554 1.00 71.38 552 ASN A C 1
ATOM 3732 O O . ASN A 1 552 ? -58.600 -1.035 123.597 1.00 71.38 552 ASN A O 1
ATOM 3736 N N . GLU A 1 553 ? -59.871 0.398 122.418 1.00 72.62 553 GLU A N 1
ATOM 3737 C CA . GLU A 1 553 ? -59.671 -0.182 121.071 1.00 72.62 553 GLU A CA 1
ATOM 3738 C C . GLU A 1 553 ? -60.179 -1.632 120.859 1.00 72.62 553 GLU A C 1
ATOM 3740 O O . GLU A 1 553 ? -60.012 -2.199 119.776 1.00 72.62 553 GLU A O 1
ATOM 3745 N N . GLU A 1 554 ? -60.903 -2.213 121.824 1.00 80.94 554 GLU A N 1
ATOM 3746 C CA . GLU A 1 554 ? -61.581 -3.513 121.694 1.00 80.94 554 GLU A CA 1
ATOM 3747 C C . GLU A 1 554 ? -63.095 -3.412 121.992 1.00 80.94 554 GLU A C 1
ATOM 3749 O O . GLU A 1 554 ? -63.550 -2.674 122.874 1.00 80.94 554 GLU A O 1
ATOM 3754 N N . CYS A 1 555 ? -63.909 -4.148 121.228 1.00 83.56 555 CYS A N 1
ATOM 3755 C CA . CYS A 1 555 ? -65.365 -4.166 121.374 1.00 83.56 555 CYS A CA 1
ATOM 3756 C C . CYS A 1 555 ? -65.797 -5.040 122.560 1.00 83.56 555 CYS A C 1
ATOM 3758 O O . CYS A 1 555 ? -65.917 -6.263 122.456 1.00 83.56 555 CYS A O 1
ATOM 3760 N N . THR A 1 556 ? -66.051 -4.387 123.692 1.00 79.94 556 THR A N 1
ATOM 3761 C CA . THR A 1 556 ? -66.207 -5.007 125.012 1.00 79.94 556 THR A CA 1
ATOM 3762 C C . THR A 1 556 ? -67.673 -5.092 125.430 1.00 79.94 556 THR A C 1
ATOM 3764 O O . THR A 1 556 ? -68.454 -4.169 125.202 1.00 79.94 556 THR A O 1
ATOM 3767 N N . ASP A 1 557 ? -68.064 -6.210 126.043 1.00 82.62 557 ASP A N 1
ATOM 3768 C CA . ASP A 1 557 ? -69.441 -6.440 126.486 1.00 82.62 557 ASP A CA 1
ATOM 3769 C C . ASP A 1 557 ? -69.701 -5.806 127.857 1.00 82.62 557 ASP A C 1
ATOM 3771 O O . ASP A 1 557 ? -69.396 -6.382 128.903 1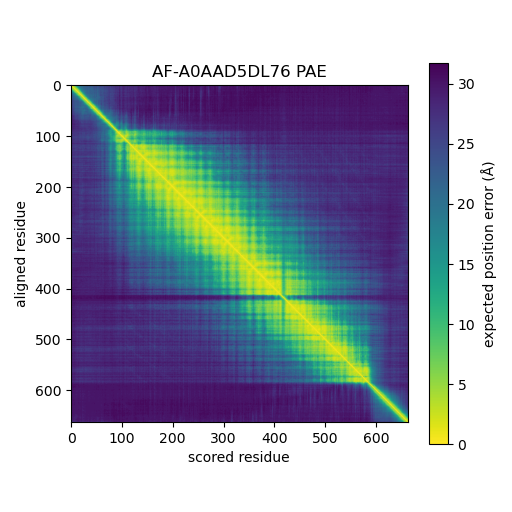.00 82.62 557 ASP A O 1
ATOM 3775 N N . VAL A 1 558 ? -70.275 -4.603 127.851 1.00 79.56 558 VAL A N 1
ATOM 3776 C CA . VAL A 1 558 ? -70.580 -3.854 129.079 1.00 79.56 558 VAL A CA 1
ATOM 3777 C C . VAL A 1 558 ? -71.736 -4.464 129.883 1.00 79.56 558 VAL A C 1
ATOM 3779 O O . VAL A 1 558 ? -72.004 -4.018 130.997 1.00 79.56 558 VAL A O 1
ATOM 3782 N N . SER A 1 559 ? -72.423 -5.491 129.364 1.00 80.25 559 SER A N 1
ATOM 3783 C CA . SER A 1 559 ? -73.498 -6.179 130.087 1.00 80.25 559 SER A CA 1
ATOM 3784 C C . SER A 1 559 ? -72.997 -7.309 130.998 1.00 80.25 559 SER A C 1
ATOM 3786 O O . SER A 1 559 ? -73.710 -7.681 131.938 1.00 80.25 559 SER A O 1
ATOM 3788 N N . SER A 1 560 ? -71.784 -7.826 130.749 1.00 81.19 560 SER A N 1
ATOM 3789 C CA . SER A 1 560 ? -71.218 -8.992 131.445 1.00 81.19 560 SER A CA 1
ATOM 3790 C C . SER A 1 560 ? -69.736 -8.892 131.842 1.00 81.19 560 SER A C 1
ATOM 3792 O O . SER A 1 560 ? -69.262 -9.760 132.571 1.00 81.19 560 SER A O 1
ATOM 3794 N N . ASP A 1 561 ? -68.969 -7.896 131.386 1.00 82.81 561 ASP A N 1
ATOM 3795 C CA . ASP A 1 561 ? -67.572 -7.734 131.819 1.00 82.81 561 ASP A CA 1
ATOM 3796 C C . ASP A 1 561 ? -67.483 -7.085 133.213 1.00 82.81 561 ASP A C 1
ATOM 3798 O O . ASP A 1 561 ? -67.747 -5.893 133.381 1.00 82.81 561 ASP A O 1
ATOM 3802 N N . ASP A 1 562 ? -67.016 -7.854 134.203 1.00 81.44 562 ASP A N 1
ATOM 3803 C CA . ASP A 1 562 ? -66.691 -7.410 135.570 1.00 81.44 562 ASP A CA 1
ATOM 3804 C C . ASP A 1 562 ? -65.774 -6.159 135.626 1.00 81.44 562 ASP A C 1
ATOM 3806 O O . ASP A 1 562 ? -65.697 -5.504 136.669 1.00 81.44 562 ASP A O 1
ATOM 3810 N N . LYS A 1 563 ? -65.056 -5.816 134.543 1.00 83.44 563 LYS A N 1
ATOM 3811 C CA . LYS A 1 563 ? -64.173 -4.636 134.429 1.00 83.44 563 LYS A CA 1
ATOM 3812 C C . LYS A 1 563 ? -64.820 -3.409 133.771 1.00 83.44 563 LYS A C 1
ATOM 3814 O O . LYS A 1 563 ? -64.283 -2.314 133.924 1.00 83.44 563 LYS A O 1
ATOM 3819 N N . ASN A 1 564 ? -65.919 -3.581 133.035 1.00 82.06 564 ASN A N 1
ATOM 3820 C CA . ASN A 1 564 ? -66.542 -2.556 132.185 1.00 82.06 564 ASN A CA 1
ATOM 3821 C C . ASN A 1 564 ? -68.077 -2.553 132.345 1.00 82.06 564 ASN A C 1
ATOM 3823 O O . ASN A 1 564 ? -68.818 -2.366 131.383 1.00 82.06 564 ASN A O 1
ATOM 3827 N N . CYS A 1 565 ? -68.567 -2.813 133.555 1.00 83.56 565 CYS A N 1
ATOM 3828 C CA . CYS A 1 565 ? -69.968 -3.110 133.811 1.00 83.56 565 CYS A CA 1
ATOM 3829 C C . CYS A 1 565 ? -70.862 -1.866 133.737 1.00 83.56 565 CYS A C 1
ATOM 3831 O O . CYS A 1 565 ? -70.694 -0.916 134.500 1.00 83.56 565 CYS A O 1
ATOM 3833 N N . GLY A 1 566 ? -71.817 -1.861 132.810 1.00 78.25 566 GLY A N 1
ATOM 3834 C CA . GLY A 1 566 ? -72.717 -0.737 132.534 1.00 78.25 566 GLY A CA 1
ATOM 3835 C C . GLY A 1 566 ? -72.074 0.403 131.732 1.00 78.25 566 GLY A C 1
ATOM 3836 O O . GLY A 1 566 ? -72.774 1.075 130.980 1.00 78.25 566 GLY A O 1
ATOM 3837 N N . ALA A 1 567 ? -70.754 0.601 131.840 1.00 81.75 567 ALA A N 1
ATOM 3838 C CA . ALA A 1 567 ? -69.966 1.510 131.004 1.00 81.75 567 ALA A CA 1
ATOM 3839 C C . ALA A 1 567 ? -68.469 1.135 131.011 1.00 81.75 567 ALA A C 1
ATOM 3841 O O . ALA A 1 567 ? -67.971 0.535 131.968 1.00 81.75 567 ALA A O 1
ATOM 3842 N N . CYS A 1 568 ? -67.728 1.549 129.975 1.00 81.44 568 CYS A N 1
ATOM 3843 C CA . CYS A 1 568 ? -66.273 1.366 129.905 1.00 81.44 568 CYS A CA 1
ATOM 3844 C C . CYS A 1 568 ? -65.557 1.890 131.169 1.00 81.44 568 CYS A C 1
ATOM 3846 O O . CYS A 1 568 ? -65.792 3.014 131.605 1.00 81.44 568 CYS A O 1
ATOM 3848 N N . GLY A 1 569 ? -64.654 1.086 131.734 1.00 79.56 569 GLY A N 1
ATOM 3849 C CA . GLY A 1 569 ? -63.891 1.390 132.950 1.00 79.56 569 GLY A CA 1
ATOM 3850 C C . GLY A 1 569 ? -64.623 1.135 134.276 1.00 79.56 569 GLY A C 1
ATOM 3851 O O . GLY A 1 569 ? -63.987 1.167 135.334 1.00 79.56 569 GLY A O 1
ATOM 3852 N N . THR A 1 570 ? -65.928 0.850 134.260 1.00 83.12 570 THR A N 1
ATOM 3853 C CA . THR A 1 570 ? -66.723 0.625 135.477 1.00 83.12 570 THR A CA 1
ATOM 3854 C C . THR A 1 570 ? -66.509 -0.785 136.034 1.00 83.12 570 THR A C 1
ATOM 3856 O O . THR A 1 570 ? -67.278 -1.714 135.797 1.00 83.12 570 THR A O 1
ATOM 3859 N N . LYS A 1 571 ? -65.432 -0.964 136.801 1.00 84.00 571 LYS A N 1
ATOM 3860 C CA . LYS A 1 571 ? -65.110 -2.244 137.444 1.00 84.00 571 LYS A CA 1
ATOM 3861 C C . LYS A 1 571 ? -65.994 -2.520 138.670 1.00 84.00 571 LYS A C 1
ATOM 3863 O O . LYS A 1 571 ? -66.054 -1.701 139.591 1.00 84.00 571 LYS A O 1
ATOM 3868 N N . CYS A 1 572 ? -66.589 -3.712 138.731 1.00 81.81 572 CYS A N 1
ATOM 3869 C CA . CYS A 1 572 ? -67.328 -4.191 139.899 1.00 81.81 572 CYS A CA 1
ATOM 3870 C C . CYS A 1 572 ? -66.422 -4.313 141.142 1.00 81.81 572 CYS A C 1
ATOM 3872 O O . CYS A 1 572 ? -65.255 -4.707 141.059 1.00 81.81 572 CYS A O 1
ATOM 3874 N N . LYS A 1 573 ? -66.955 -3.938 142.313 1.00 81.12 573 LYS A N 1
ATOM 3875 C CA . LYS A 1 573 ? -66.221 -3.887 143.591 1.00 81.12 573 LYS A CA 1
ATOM 3876 C C . LYS A 1 573 ? -66.688 -4.995 144.541 1.00 81.12 573 LYS A C 1
ATOM 3878 O O . LYS A 1 573 ? -67.869 -5.335 144.585 1.00 81.12 573 LYS A O 1
ATOM 3883 N N . GLY A 1 574 ? -65.763 -5.529 145.340 1.00 77.31 574 GLY A N 1
ATOM 3884 C CA . GLY A 1 574 ? -66.037 -6.659 146.235 1.00 77.31 574 GLY A CA 1
ATOM 3885 C C . GLY A 1 574 ? -66.243 -7.974 145.472 1.00 77.31 574 GLY A C 1
ATOM 3886 O O . GLY A 1 574 ? -65.691 -8.155 144.392 1.00 77.31 574 GLY A O 1
ATOM 3887 N N . ASN A 1 575 ? -67.038 -8.890 146.030 1.00 73.31 575 ASN A N 1
ATOM 3888 C CA . ASN A 1 575 ? -67.337 -10.198 145.429 1.00 73.31 575 ASN A CA 1
ATOM 3889 C C . ASN A 1 575 ? -68.593 -10.155 144.528 1.00 73.31 575 ASN A C 1
ATOM 3891 O O . ASN A 1 575 ? -69.435 -11.053 144.571 1.00 73.31 575 ASN A O 1
ATOM 3895 N N . THR A 1 576 ? -68.742 -9.068 143.766 1.00 81.62 576 THR A N 1
ATOM 3896 C CA . THR A 1 576 ? -69.850 -8.856 142.824 1.00 81.62 576 THR A CA 1
ATOM 3897 C C . THR A 1 576 ? -69.402 -9.124 141.388 1.00 81.62 576 THR A C 1
ATOM 3899 O O . THR A 1 576 ? -68.222 -8.975 141.072 1.00 81.62 576 THR A O 1
ATOM 3902 N N . SER A 1 577 ? -70.338 -9.516 140.523 1.00 83.19 577 SER A N 1
ATOM 3903 C CA . SER A 1 577 ? -70.108 -9.677 139.082 1.00 83.19 577 SER A CA 1
ATOM 3904 C C . SER A 1 577 ? -71.100 -8.888 138.249 1.00 83.19 577 SER A C 1
ATOM 3906 O O . SER A 1 577 ? -72.214 -8.618 138.696 1.00 83.19 577 SER A O 1
ATOM 3908 N N . CYS A 1 578 ? -70.702 -8.558 137.025 1.00 81.56 578 CYS A N 1
ATOM 3909 C CA . CYS A 1 578 ? -71.561 -7.883 136.074 1.00 81.56 578 CYS A CA 1
ATOM 3910 C C . CYS A 1 578 ? -72.624 -8.830 135.509 1.00 81.56 578 CYS A C 1
ATOM 3912 O O . CYS A 1 578 ? -72.307 -9.885 134.957 1.00 81.56 578 CYS A O 1
ATOM 3914 N N . ARG A 1 579 ? -73.898 -8.448 135.620 1.00 83.81 579 ARG A N 1
ATOM 3915 C CA . ARG A 1 579 ? -75.016 -9.165 135.003 1.00 83.81 579 ARG A CA 1
ATOM 3916 C C . ARG A 1 579 ? -76.074 -8.164 134.551 1.00 83.81 579 ARG A C 1
ATOM 3918 O O . ARG A 1 579 ? -76.666 -7.476 135.375 1.00 83.81 579 ARG A O 1
ATOM 3925 N N . GLY A 1 580 ? -76.291 -8.060 133.241 1.00 80.38 580 GLY A N 1
ATOM 3926 C CA . GLY A 1 580 ? -77.211 -7.071 132.665 1.00 80.38 580 GLY A CA 1
ATOM 3927 C C . GLY A 1 580 ? -76.730 -5.622 132.818 1.00 80.38 580 GLY A C 1
ATOM 3928 O O . GLY A 1 580 ? -77.550 -4.713 132.883 1.00 80.38 580 GLY A O 1
ATOM 3929 N N . GLY A 1 581 ? -75.414 -5.401 132.919 1.00 83.25 581 GLY A N 1
ATOM 3930 C CA . GLY A 1 581 ? -74.826 -4.068 133.107 1.00 83.25 581 GLY A CA 1
ATOM 3931 C C . GLY A 1 581 ? -74.876 -3.536 134.545 1.00 83.25 581 GLY A C 1
ATOM 3932 O O . GLY A 1 581 ? -74.598 -2.360 134.765 1.00 83.25 581 GLY A O 1
ATOM 3933 N N . GLN A 1 582 ? -75.210 -4.380 135.528 1.00 83.88 582 GLN A N 1
ATOM 3934 C CA . GLN A 1 582 ? -75.170 -4.048 136.955 1.00 83.88 582 GLN A CA 1
ATOM 3935 C C . GLN A 1 582 ? -74.316 -5.055 137.738 1.00 83.88 582 GLN A C 1
ATOM 3937 O O . GLN A 1 582 ? -74.292 -6.244 137.421 1.00 83.88 582 GLN A O 1
ATOM 3942 N N . CYS A 1 583 ? -73.618 -4.583 138.775 1.00 85.56 583 CYS A N 1
ATOM 3943 C CA . CYS A 1 583 ? -72.783 -5.418 139.642 1.00 85.56 583 CYS A CA 1
ATOM 3944 C C . CYS A 1 583 ? -73.616 -6.046 140.775 1.00 85.56 583 CYS A C 1
ATOM 3946 O O . CYS A 1 583 ? -74.097 -5.327 141.650 1.00 85.56 583 CYS A O 1
ATOM 3948 N N . VAL A 1 584 ? -73.752 -7.376 140.794 1.00 81.19 584 VAL A N 1
ATOM 3949 C CA . VAL A 1 584 ? -74.594 -8.137 141.746 1.00 81.19 584 VAL A CA 1
ATOM 3950 C C . VAL A 1 584 ? -73.782 -9.167 142.554 1.00 81.19 584 VAL A C 1
ATOM 3952 O O . VAL A 1 584 ? -72.790 -9.690 142.048 1.00 81.19 584 VAL A O 1
ATOM 3955 N N . ASP A 1 585 ? -74.155 -9.462 143.813 1.00 78.88 585 ASP A N 1
ATOM 3956 C CA . ASP A 1 585 ? -73.458 -10.472 144.652 1.00 78.88 585 ASP A CA 1
ATOM 3957 C C . ASP A 1 585 ? -73.685 -11.890 144.096 1.00 78.88 585 ASP A C 1
ATOM 3959 O O . ASP A 1 585 ? -74.773 -12.251 143.645 1.00 78.88 585 ASP A O 1
ATOM 3963 N N . ARG A 1 586 ? -72.635 -12.710 144.132 1.00 67.38 586 ARG A N 1
ATOM 3964 C CA . ARG A 1 586 ? -72.564 -14.048 143.531 1.00 67.38 586 ARG A CA 1
ATOM 3965 C C . ARG A 1 586 ? -73.248 -15.162 144.358 1.00 67.38 586 ARG A C 1
ATOM 3967 O O . ARG A 1 586 ? -73.019 -16.332 144.063 1.00 67.38 586 ARG A O 1
ATOM 3974 N N . ARG A 1 587 ? -74.015 -14.856 145.421 1.00 62.31 587 ARG A N 1
ATOM 3975 C CA . ARG A 1 587 ? -74.373 -15.834 146.486 1.00 62.31 587 ARG A CA 1
ATOM 3976 C C . ARG A 1 587 ? -75.860 -15.954 146.884 1.00 62.31 587 ARG A C 1
ATOM 3978 O O . ARG A 1 587 ? -76.154 -16.158 148.060 1.00 62.31 587 ARG A O 1
ATOM 3985 N N . GLN A 1 588 ? -76.800 -15.917 145.936 1.00 52.09 588 GLN A N 1
ATOM 3986 C CA . GLN A 1 588 ? -78.172 -16.412 146.170 1.00 52.09 588 GLN A CA 1
ATOM 3987 C C . GLN A 1 588 ? -78.530 -17.579 145.228 1.00 52.09 588 GLN A C 1
ATOM 3989 O O . GLN A 1 588 ? -78.393 -17.424 144.015 1.00 52.09 588 GLN A O 1
ATOM 3994 N N . PRO A 1 589 ? -78.990 -18.736 145.752 1.00 51.47 589 PRO A N 1
ATOM 3995 C CA . PRO A 1 589 ? -79.406 -19.877 144.941 1.00 51.47 589 PRO A CA 1
ATOM 3996 C C . PRO A 1 589 ? -80.916 -19.873 144.648 1.00 51.47 589 PRO A C 1
ATOM 3998 O O . PRO A 1 589 ? -81.737 -19.687 145.544 1.00 51.47 589 PRO A O 1
ATOM 4001 N N . GLY A 1 590 ? -81.279 -20.174 143.400 1.00 45.84 590 GLY A N 1
ATOM 4002 C CA . GLY A 1 590 ? -82.644 -20.473 142.965 1.00 45.84 590 GLY A CA 1
ATOM 4003 C C . GLY A 1 590 ? -82.622 -21.608 141.938 1.00 45.84 590 GLY A C 1
ATOM 4004 O O . GLY A 1 590 ? -81.783 -21.599 141.042 1.00 45.84 590 GLY A O 1
ATOM 4005 N N . ARG A 1 591 ? -83.504 -22.599 142.113 1.00 46.22 591 ARG A N 1
ATOM 4006 C CA . ARG A 1 591 ? -83.692 -23.768 141.225 1.00 46.22 591 ARG A CA 1
ATOM 4007 C C . ARG A 1 591 ? -84.262 -23.330 139.854 1.00 46.22 591 ARG A C 1
ATOM 4009 O O . ARG A 1 591 ? -84.828 -22.244 139.768 1.00 46.22 591 ARG A O 1
ATOM 4016 N N . SER A 1 592 ? -84.079 -24.067 138.753 1.00 42.47 592 SER A N 1
ATOM 4017 C CA . SER A 1 592 ? -84.261 -25.528 138.613 1.00 42.47 592 SER A CA 1
ATOM 4018 C C . SER A 1 592 ? -83.183 -26.274 137.816 1.00 42.47 592 SER A C 1
ATOM 4020 O O . SER A 1 592 ? -82.402 -25.675 137.084 1.00 42.47 592 SER A O 1
ATOM 4022 N N . GLU A 1 593 ? -83.191 -27.600 137.974 1.00 47.75 593 GLU A N 1
ATOM 4023 C CA . GLU A 1 593 ? -82.383 -28.596 137.261 1.00 47.75 593 GLU A CA 1
ATOM 4024 C C . GLU A 1 593 ? -83.330 -29.526 136.481 1.00 47.75 593 GLU A C 1
ATOM 4026 O O . GLU A 1 593 ? -84.303 -29.971 137.077 1.00 47.75 593 GLU A O 1
ATOM 4031 N N . ASP A 1 594 ? -83.040 -29.768 135.198 1.00 44.50 594 ASP A N 1
ATOM 4032 C CA . ASP A 1 594 ? -83.519 -30.822 134.268 1.00 44.50 594 ASP A CA 1
ATOM 4033 C C . ASP A 1 594 ? -82.902 -30.439 132.892 1.00 44.50 594 ASP A C 1
ATOM 4035 O O . ASP A 1 594 ? -82.921 -29.255 132.549 1.00 44.50 594 ASP A O 1
ATOM 4039 N N . ASP A 1 595 ? -82.293 -31.273 132.042 1.00 43.62 595 ASP A N 1
ATOM 4040 C CA . ASP A 1 595 ? -81.882 -32.692 132.071 1.00 43.62 595 ASP A CA 1
ATOM 4041 C C . ASP A 1 595 ? -80.398 -32.841 132.513 1.00 43.62 595 ASP A C 1
ATOM 4043 O O . ASP A 1 595 ? -79.593 -31.935 132.302 1.00 43.62 595 ASP A O 1
ATOM 4047 N N . ALA A 1 596 ? -79.912 -33.872 133.219 1.00 36.47 596 ALA A N 1
ATOM 4048 C CA . ALA A 1 596 ? -80.059 -35.342 133.155 1.00 36.47 596 ALA A CA 1
ATOM 4049 C C . ALA A 1 596 ? -78.996 -36.060 132.273 1.00 36.47 596 ALA A C 1
ATOM 4051 O O . ALA A 1 596 ? -78.524 -35.547 131.263 1.00 36.47 596 ALA A O 1
ATOM 4052 N N . LYS A 1 597 ? -78.532 -37.240 132.729 1.00 43.25 597 LYS A N 1
ATOM 4053 C CA . LYS A 1 597 ? -77.348 -37.971 132.216 1.00 43.25 597 LYS A CA 1
ATOM 4054 C C . LYS A 1 597 ? -77.719 -39.312 131.573 1.00 43.25 597 LYS A C 1
ATOM 4056 O O . LYS A 1 597 ? -78.499 -40.054 132.157 1.00 43.25 597 LYS A O 1
ATOM 4061 N N . THR A 1 598 ? -76.959 -39.712 130.553 1.00 36.41 598 THR A N 1
ATOM 4062 C CA . THR A 1 598 ? -76.638 -41.119 130.210 1.00 36.41 598 THR A CA 1
ATOM 4063 C C . THR A 1 598 ? -75.260 -41.121 129.530 1.00 36.41 598 THR A C 1
ATOM 4065 O O . THR A 1 598 ? -74.995 -40.261 128.699 1.00 36.41 598 THR A O 1
ATOM 4068 N N . SER A 1 599 ? -74.255 -41.862 130.008 1.00 37.28 599 SER A N 1
ATOM 4069 C CA . SER A 1 599 ? -74.054 -43.318 129.850 1.00 37.28 599 SER A CA 1
ATOM 4070 C C . SER A 1 599 ? -73.858 -43.742 128.387 1.00 37.28 599 SER A C 1
ATOM 4072 O O . SER A 1 599 ? -74.698 -43.412 127.566 1.00 37.28 599 SER A O 1
ATOM 4074 N N . ALA A 1 600 ? -72.911 -44.585 127.972 1.00 33.72 600 ALA A N 1
ATOM 4075 C CA . ALA A 1 600 ? -71.597 -45.056 128.434 1.00 33.72 600 ALA A CA 1
ATOM 4076 C C . ALA A 1 600 ? -71.275 -46.309 127.583 1.00 33.72 600 ALA A C 1
ATOM 4078 O O . ALA A 1 600 ? -72.159 -47.129 127.365 1.00 33.72 600 ALA A O 1
ATOM 4079 N N . THR A 1 601 ? -70.004 -46.494 127.215 1.00 33.62 601 THR A N 1
ATOM 4080 C CA . THR A 1 601 ? -69.401 -47.777 126.782 1.00 33.62 601 THR A CA 1
ATOM 4081 C C . THR A 1 601 ? -69.742 -48.335 125.382 1.00 33.62 601 THR A C 1
ATOM 4083 O O . THR A 1 601 ? -70.879 -48.591 125.011 1.00 33.62 601 THR A O 1
ATOM 4086 N N . ALA A 1 602 ? -68.658 -48.568 124.637 1.00 31.28 602 ALA A N 1
ATOM 4087 C CA . ALA A 1 602 ? -68.520 -49.120 123.288 1.00 31.28 602 ALA A CA 1
ATOM 4088 C C . ALA A 1 602 ? -69.037 -50.559 123.053 1.00 31.28 602 ALA A C 1
ATOM 4090 O O . ALA A 1 602 ? -69.211 -51.310 124.008 1.00 31.28 602 ALA A O 1
ATOM 4091 N N . VAL A 1 603 ? -69.073 -50.981 121.772 1.00 34.97 603 VAL A N 1
ATOM 4092 C CA . VAL A 1 603 ? -68.266 -52.116 121.239 1.00 34.97 603 VAL A CA 1
ATOM 4093 C C . VAL A 1 603 ? -68.326 -52.201 119.691 1.00 34.97 603 VAL A C 1
ATOM 4095 O O . VAL A 1 603 ? -69.415 -52.245 119.144 1.00 34.97 603 VAL A O 1
ATOM 4098 N N . GLN A 1 604 ? -67.138 -52.246 119.049 1.00 38.12 604 GLN A N 1
ATOM 4099 C CA . GLN A 1 604 ? -66.722 -52.840 117.738 1.00 38.12 604 GLN A CA 1
ATOM 4100 C C . GLN A 1 604 ? -67.553 -52.603 116.438 1.00 38.12 604 GLN A C 1
ATOM 4102 O O . GLN A 1 604 ? -68.752 -52.387 116.470 1.00 38.12 604 GLN A O 1
ATOM 4107 N N . GLY A 1 605 ? -66.982 -52.646 115.220 1.00 37.09 605 GLY A N 1
ATOM 4108 C CA . GLY A 1 605 ? -65.593 -52.872 114.756 1.00 37.09 605 GLY A CA 1
ATOM 4109 C C . GLY A 1 605 ? -65.280 -52.028 113.492 1.00 37.09 605 GLY A C 1
ATOM 4110 O O . GLY A 1 605 ? -66.194 -51.467 112.903 1.00 37.09 605 GLY A O 1
ATOM 4111 N N . ALA A 1 606 ? -64.013 -51.715 113.172 1.00 38.19 606 ALA A N 1
ATOM 4112 C CA . ALA A 1 606 ? -63.034 -52.549 112.433 1.00 38.19 606 ALA A CA 1
ATOM 4113 C C . ALA A 1 606 ? -63.288 -52.560 110.899 1.00 38.19 606 ALA A C 1
ATOM 4115 O O . ALA A 1 606 ? -64.431 -52.709 110.490 1.00 38.19 606 ALA A O 1
ATOM 4116 N N . GLN A 1 607 ? -62.315 -52.443 109.977 1.00 38.47 607 GLN A N 1
ATOM 4117 C CA . GLN A 1 607 ? -60.837 -52.275 110.002 1.00 38.47 607 GLN A CA 1
ATOM 4118 C C . GLN A 1 607 ? -60.387 -51.877 108.556 1.00 38.47 607 GLN A C 1
ATOM 4120 O O . GLN A 1 607 ? -61.168 -52.110 107.640 1.00 38.47 607 GLN A O 1
ATOM 4125 N N . LEU A 1 608 ? -59.219 -51.323 108.175 1.00 37.22 608 LEU A N 1
ATOM 4126 C CA . LEU A 1 608 ? -57.912 -50.922 108.765 1.00 37.22 608 LEU A CA 1
ATOM 4127 C C . LEU A 1 608 ? -57.719 -49.370 108.574 1.00 37.22 608 LEU A C 1
ATOM 4129 O O . LEU A 1 608 ? -58.734 -48.701 108.414 1.00 37.22 608 LEU A O 1
ATOM 4133 N N . ALA A 1 609 ? -56.596 -48.625 108.681 1.00 35.06 609 ALA A N 1
ATOM 4134 C CA . ALA A 1 609 ? -55.120 -48.795 108.598 1.00 35.06 609 ALA A CA 1
ATOM 4135 C C . ALA A 1 609 ? -54.564 -49.072 107.166 1.00 35.06 609 ALA A C 1
ATOM 4137 O O . ALA A 1 609 ? -55.236 -49.742 106.392 1.00 35.06 609 ALA A O 1
ATOM 4138 N N . THR A 1 610 ? -53.387 -48.614 106.693 1.00 32.91 610 THR A N 1
ATOM 4139 C CA . THR A 1 610 ? -52.271 -47.743 107.192 1.00 32.91 610 THR A CA 1
ATOM 4140 C C . THR A 1 610 ? -51.460 -47.249 105.946 1.00 32.91 610 THR A C 1
ATOM 4142 O O . THR A 1 610 ? -51.701 -47.783 104.871 1.00 32.91 610 THR A O 1
ATOM 4145 N N . ALA A 1 611 ? -50.493 -46.309 105.918 1.00 34.59 611 ALA A N 1
ATOM 4146 C CA . ALA A 1 611 ? -49.779 -45.513 106.936 1.00 34.59 611 ALA A CA 1
ATOM 4147 C C . ALA A 1 611 ? -49.432 -44.064 106.455 1.00 34.59 611 ALA A C 1
ATOM 4149 O O . ALA A 1 611 ? -50.339 -43.241 106.381 1.00 34.59 611 ALA A O 1
ATOM 4150 N N . ALA A 1 612 ? -48.150 -43.720 106.204 1.00 33.97 612 ALA A N 1
ATOM 4151 C CA . ALA A 1 612 ? -47.640 -42.353 105.948 1.00 33.97 612 ALA A CA 1
ATOM 4152 C C . ALA A 1 612 ? -46.260 -42.331 105.220 1.00 33.97 612 ALA A C 1
ATOM 4154 O O . ALA A 1 612 ? -45.697 -43.392 104.965 1.00 33.97 612 ALA A O 1
ATOM 4155 N N . VAL A 1 613 ? -45.688 -41.120 105.040 1.00 36.56 613 VAL A N 1
ATOM 4156 C CA . VAL A 1 613 ? -44.304 -40.764 104.595 1.00 36.56 613 VAL A CA 1
ATOM 4157 C C . VAL A 1 613 ? -44.103 -40.537 103.071 1.00 36.56 613 VAL A C 1
ATOM 4159 O O . VAL A 1 613 ? -44.780 -41.129 102.241 1.00 36.56 613 VAL A O 1
ATOM 4162 N N . ALA A 1 614 ? -43.209 -39.593 102.734 1.00 35.41 614 ALA A N 1
ATOM 4163 C CA . ALA A 1 614 ? -42.863 -39.035 101.404 1.00 35.41 614 ALA A CA 1
ATOM 4164 C C . ALA A 1 614 ? -41.350 -39.300 101.091 1.00 35.41 614 ALA A C 1
ATOM 4166 O O . ALA A 1 614 ? -40.747 -39.994 101.915 1.00 35.41 614 ALA A O 1
ATOM 4167 N N . PRO A 1 615 ? -40.661 -38.761 100.042 1.00 52.12 615 PRO A N 1
ATOM 4168 C CA . PRO A 1 615 ? -41.044 -37.767 99.015 1.00 52.12 615 PRO A CA 1
ATOM 4169 C C . PRO A 1 615 ? -40.512 -38.083 97.574 1.00 52.12 615 PRO A C 1
ATOM 4171 O O . PRO A 1 615 ? -40.226 -39.233 97.254 1.00 52.12 615 PRO A O 1
ATOM 4174 N N . THR A 1 616 ? -40.290 -37.032 96.761 1.00 34.66 616 THR A N 1
ATOM 4175 C CA . THR A 1 616 ? -39.471 -36.940 95.515 1.00 34.66 616 THR A CA 1
ATOM 4176 C C . THR A 1 616 ? -40.010 -37.502 94.185 1.00 34.66 616 THR A C 1
ATOM 4178 O O . THR A 1 616 ? -40.953 -38.285 94.138 1.00 34.66 616 THR A O 1
ATOM 4181 N N . ASP A 1 617 ? -39.437 -36.977 93.094 1.00 35.91 617 ASP A N 1
ATOM 4182 C CA . ASP A 1 617 ? -39.915 -36.994 91.704 1.00 35.91 617 ASP A CA 1
ATOM 4183 C C . ASP A 1 617 ? -39.557 -38.251 90.886 1.00 35.91 617 ASP A C 1
ATOM 4185 O O . ASP A 1 617 ? -38.492 -38.832 91.094 1.00 35.91 617 ASP A O 1
ATOM 4189 N N . SER A 1 618 ? -40.366 -38.563 89.853 1.00 34.47 618 SER A N 1
ATOM 4190 C CA . SER A 1 618 ? -39.953 -38.774 88.434 1.00 34.47 618 SER A CA 1
ATOM 4191 C C . SER A 1 618 ? -40.860 -39.749 87.652 1.00 34.47 618 SER A C 1
ATOM 4193 O O . SER A 1 618 ? -40.826 -40.944 87.925 1.00 34.47 618 SER A O 1
ATOM 4195 N N . ALA A 1 619 ? -41.519 -39.251 86.589 1.00 33.53 619 ALA A N 1
ATOM 4196 C CA . ALA A 1 619 ? -41.989 -40.002 85.397 1.00 33.53 619 ALA A CA 1
ATOM 4197 C C . ALA A 1 619 ? -42.990 -41.192 85.639 1.00 33.53 619 ALA A C 1
ATOM 4199 O O . ALA A 1 619 ? -43.373 -41.456 86.772 1.00 33.53 619 ALA A O 1
ATOM 4200 N N . ASP A 1 620 ? -43.554 -41.924 84.657 1.00 31.06 620 ASP A N 1
ATOM 4201 C CA . ASP A 1 620 ? -43.547 -41.763 83.186 1.00 31.06 620 ASP A CA 1
ATOM 4202 C C . ASP A 1 620 ? -44.942 -42.043 82.505 1.00 31.06 620 ASP A C 1
ATOM 4204 O O . ASP A 1 620 ? -45.819 -41.191 82.654 1.00 31.06 620 ASP A O 1
ATOM 4208 N N . PRO A 1 621 ? -45.245 -43.152 81.775 1.00 57.88 621 PRO A N 1
ATOM 4209 C CA . PRO A 1 621 ? -45.572 -43.057 80.335 1.00 57.88 621 PRO A CA 1
ATOM 4210 C C . PRO A 1 621 ? -46.852 -43.781 79.831 1.00 57.88 621 PRO A C 1
ATOM 4212 O O . PRO A 1 621 ? -47.373 -44.678 80.487 1.00 57.88 621 PRO A O 1
ATOM 4215 N N . ALA A 1 622 ? -47.261 -43.487 78.581 1.00 33.53 622 ALA A N 1
ATOM 4216 C CA . ALA A 1 622 ? -47.821 -44.416 77.559 1.00 33.53 622 ALA A CA 1
ATOM 4217 C C . ALA A 1 622 ? -48.160 -43.619 76.269 1.00 33.53 622 ALA A C 1
ATOM 4219 O O . ALA A 1 622 ? -48.849 -42.610 76.371 1.00 33.53 622 ALA A O 1
ATOM 4220 N N . SER A 1 623 ? -47.712 -43.885 75.030 1.00 36.28 623 SER A N 1
ATOM 4221 C CA . SER A 1 623 ? -47.025 -45.007 74.346 1.00 36.28 623 SER A CA 1
ATOM 4222 C C . SER A 1 623 ? -47.915 -46.115 73.731 1.00 36.28 623 SER A C 1
ATOM 4224 O O . SER A 1 623 ? -49.051 -46.316 74.150 1.00 36.28 623 SER A O 1
ATOM 4226 N N . THR A 1 624 ? -47.362 -46.815 72.717 1.00 39.47 624 THR A N 1
ATOM 4227 C CA . THR A 1 624 ? -47.978 -47.726 71.702 1.00 39.47 624 THR A CA 1
ATOM 4228 C C . THR A 1 624 ? -48.676 -47.045 70.506 1.00 39.47 624 THR A C 1
ATOM 4230 O O . THR A 1 624 ? -49.269 -45.987 70.671 1.00 39.47 624 THR A O 1
ATOM 4233 N N . ALA A 1 625 ? -48.678 -47.580 69.271 1.00 38.66 625 ALA A N 1
ATOM 4234 C CA . ALA A 1 625 ? -47.764 -48.482 68.524 1.00 38.66 625 ALA A CA 1
ATOM 4235 C C . ALA A 1 625 ? -48.191 -48.473 67.023 1.00 38.66 625 ALA A C 1
ATOM 4237 O O . ALA A 1 625 ? -49.348 -48.178 66.742 1.00 38.66 625 ALA A O 1
ATOM 4238 N N . GLY A 1 626 ? -47.377 -48.803 66.009 1.00 31.67 626 GLY A N 1
ATOM 4239 C CA . GLY A 1 626 ? -45.955 -49.184 65.947 1.00 31.67 626 GLY A CA 1
ATOM 4240 C C . GLY A 1 626 ? -45.600 -49.826 64.581 1.00 31.67 626 GLY A C 1
ATOM 4241 O O . GLY A 1 626 ? -46.476 -49.932 63.732 1.00 31.67 626 GLY A O 1
ATOM 4242 N N . VAL A 1 627 ? -44.354 -50.320 64.430 1.00 38.97 627 VAL A N 1
ATOM 4243 C CA . VAL A 1 627 ? -43.826 -51.191 63.332 1.00 38.97 627 VAL A CA 1
ATOM 4244 C C . VAL A 1 627 ? -43.796 -50.567 61.916 1.00 38.97 627 VAL A C 1
ATOM 4246 O O . VAL A 1 627 ? -44.794 -50.052 61.438 1.00 38.97 627 VAL A O 1
ATOM 4249 N N . GLY A 1 628 ? -42.712 -50.603 61.131 1.00 33.31 628 GLY A N 1
ATOM 4250 C CA . GLY A 1 628 ? -41.323 -51.088 61.282 1.00 33.31 628 GLY A CA 1
ATOM 4251 C C . GLY A 1 628 ? -40.502 -50.583 60.066 1.00 33.31 628 GLY A C 1
ATOM 4252 O O . GLY A 1 628 ? -41.033 -49.821 59.267 1.00 33.31 628 GLY A O 1
ATOM 4253 N N . GLY A 1 629 ? -39.236 -50.924 59.811 1.00 36.28 629 GLY A N 1
ATOM 4254 C CA . GLY A 1 629 ? -38.267 -51.770 60.514 1.00 36.28 629 GLY A CA 1
ATOM 4255 C C . GLY A 1 629 ? -37.164 -52.219 59.531 1.00 36.28 629 GLY A C 1
ATOM 4256 O O . GLY A 1 629 ? -37.471 -52.916 58.571 1.00 36.28 629 GLY A O 1
ATOM 4257 N N . GLY A 1 630 ? -35.899 -51.823 59.741 1.00 34.06 630 GLY A N 1
ATOM 4258 C CA . GLY A 1 630 ? -34.777 -52.186 58.855 1.00 34.06 630 GLY A CA 1
ATOM 4259 C C . GLY A 1 630 ? -33.428 -51.568 59.263 1.00 34.06 630 GLY A C 1
ATOM 4260 O O . GLY A 1 630 ? -33.307 -50.351 59.355 1.00 34.06 630 GLY A O 1
ATOM 4261 N N . HIS A 1 631 ? -32.423 -52.413 59.519 1.00 39.94 631 HIS A N 1
ATOM 4262 C CA . HIS A 1 631 ? -31.010 -52.044 59.760 1.00 39.94 631 HIS A CA 1
ATOM 4263 C C . HIS A 1 631 ? -30.257 -51.880 58.410 1.00 39.94 631 HIS A C 1
ATOM 4265 O O . HIS A 1 631 ? -30.820 -52.240 57.381 1.00 39.94 631 HIS A O 1
ATOM 4271 N N . THR A 1 632 ? -29.051 -51.302 58.279 1.00 37.31 632 THR A N 1
ATOM 4272 C CA . THR A 1 632 ? -27.755 -51.477 59.002 1.00 37.31 632 THR A CA 1
ATOM 4273 C C . THR A 1 632 ? -26.898 -50.184 58.951 1.00 37.31 632 THR A C 1
ATOM 4275 O O . THR A 1 632 ? -26.961 -49.480 57.952 1.00 37.31 632 THR A O 1
ATOM 4278 N N . VAL A 1 633 ? -26.218 -49.717 60.022 1.00 38.88 633 VAL A N 1
ATOM 4279 C CA . VAL A 1 633 ? -24.875 -50.136 60.547 1.00 38.88 633 VAL A CA 1
ATOM 4280 C C . VAL A 1 633 ? -23.746 -49.914 59.509 1.00 38.88 633 VAL A C 1
ATOM 4282 O O . VAL A 1 633 ? -23.878 -50.436 58.410 1.00 38.88 633 VAL A O 1
ATOM 4285 N N . ALA A 1 634 ? -22.607 -49.229 59.754 1.00 36.44 634 ALA A N 1
ATOM 4286 C CA . ALA A 1 634 ? -22.072 -48.443 60.897 1.00 36.44 634 ALA A CA 1
ATOM 4287 C C . ALA A 1 634 ? -20.831 -47.598 60.435 1.00 36.44 634 ALA A C 1
ATOM 4289 O O . ALA A 1 634 ? -20.108 -48.058 59.562 1.00 36.44 634 ALA A O 1
ATOM 4290 N N . ALA A 1 635 ? -20.646 -46.328 60.849 1.00 38.53 635 ALA A N 1
ATOM 4291 C CA . ALA A 1 635 ? -19.792 -45.821 61.963 1.00 38.53 635 ALA A CA 1
ATOM 4292 C C . ALA A 1 635 ? -18.322 -45.428 61.532 1.00 38.53 635 ALA A C 1
ATOM 4294 O O . ALA A 1 635 ? -18.105 -45.383 60.324 1.00 38.53 635 ALA A O 1
ATOM 4295 N N . PRO A 1 636 ? -17.396 -44.924 62.399 1.00 63.38 636 PRO A N 1
ATOM 4296 C CA . PRO A 1 636 ? -17.007 -43.494 62.333 1.00 63.38 636 PRO A CA 1
ATOM 4297 C C . PRO A 1 636 ? -15.485 -43.169 62.530 1.00 63.38 636 PRO A C 1
ATOM 4299 O O . PRO A 1 636 ? -14.650 -44.060 62.441 1.00 63.38 636 PRO A O 1
ATOM 4302 N N . GLU A 1 637 ? -15.170 -41.900 62.882 1.00 39.09 637 GLU A N 1
ATOM 4303 C CA . GLU A 1 637 ? -13.918 -41.384 63.525 1.00 39.09 637 GLU A CA 1
ATOM 4304 C C . GLU A 1 637 ? -12.619 -41.280 62.670 1.00 39.09 637 GLU A C 1
ATOM 4306 O O . GLU A 1 637 ? -12.517 -41.927 61.636 1.00 39.09 637 GLU A O 1
ATOM 4311 N N . SER A 1 638 ? -11.550 -40.518 63.012 1.00 39.75 638 SER A N 1
ATOM 4312 C CA . SER A 1 638 ? -11.312 -39.219 63.729 1.00 39.75 638 SER A CA 1
ATOM 4313 C C . SER A 1 638 ? -9.789 -38.835 63.583 1.00 39.75 638 SER A C 1
ATOM 4315 O O . SER A 1 638 ? -9.074 -39.620 62.967 1.00 39.75 638 SER A O 1
ATOM 4317 N N . VAL A 1 639 ? -9.141 -37.726 64.026 1.00 39.97 639 VAL A N 1
ATOM 4318 C CA . VAL A 1 639 ? -9.463 -36.447 64.723 1.00 39.97 639 VAL A CA 1
ATOM 4319 C C . VAL A 1 639 ? -8.335 -35.384 64.484 1.00 39.97 639 VAL A C 1
ATOM 4321 O O . VAL A 1 639 ? -7.189 -35.780 64.312 1.00 39.97 639 VAL A O 1
ATOM 4324 N N . ALA A 1 640 ? -8.628 -34.067 64.599 1.00 39.47 640 ALA A N 1
ATOM 4325 C CA . ALA A 1 640 ? -7.692 -32.915 64.820 1.00 39.47 640 ALA A CA 1
ATOM 4326 C C . ALA A 1 640 ? -6.558 -32.615 63.777 1.00 39.47 640 ALA A C 1
ATOM 4328 O O . ALA A 1 640 ? -6.271 -33.427 62.913 1.00 39.47 640 ALA A O 1
ATOM 4329 N N . GLY A 1 641 ? -5.870 -31.449 63.766 1.00 34.22 641 GLY A N 1
ATOM 4330 C CA . GLY A 1 641 ? -6.170 -30.140 64.388 1.00 34.22 641 GLY A CA 1
ATOM 4331 C C . GLY A 1 641 ? -5.023 -29.083 64.414 1.00 34.22 641 GLY A C 1
ATOM 4332 O O . GLY A 1 641 ? -3.884 -29.401 64.724 1.00 34.22 641 GLY A O 1
ATOM 4333 N N . THR A 1 642 ? -5.398 -27.801 64.240 1.00 37.12 642 THR A N 1
ATOM 4334 C CA . THR A 1 642 ? -4.814 -26.552 64.830 1.00 37.12 642 THR A CA 1
ATOM 4335 C C . THR A 1 642 ? -3.462 -25.896 64.404 1.00 37.12 642 THR A C 1
ATOM 4337 O O . THR A 1 642 ? -2.455 -26.556 64.198 1.00 37.12 642 THR A O 1
ATOM 4340 N N . VAL A 1 643 ? -3.480 -24.543 64.485 1.00 35.94 643 VAL A N 1
ATOM 4341 C CA . VAL A 1 643 ? -2.421 -23.487 64.616 1.00 35.94 643 VAL A CA 1
ATOM 4342 C C . VAL A 1 643 ? -1.537 -23.064 63.410 1.00 35.94 643 VAL A C 1
ATOM 4344 O O . VAL A 1 643 ? -0.964 -23.877 62.698 1.00 35.94 643 VAL A O 1
ATOM 4347 N N . SER A 1 644 ? -1.389 -21.735 63.251 1.00 37.50 644 SER A N 1
ATOM 4348 C CA . SER A 1 644 ? -0.423 -21.000 62.392 1.00 37.50 644 SER A CA 1
ATOM 4349 C C . SER A 1 644 ? 0.831 -20.559 63.197 1.00 37.50 644 SER A C 1
ATOM 4351 O O . SER A 1 644 ? 0.821 -20.702 64.421 1.00 37.50 644 SER A O 1
ATOM 4353 N N . PRO A 1 645 ? 1.896 -19.975 62.590 1.00 52.44 645 PRO A N 1
ATOM 4354 C CA . PRO A 1 645 ? 1.924 -18.512 62.380 1.00 52.44 645 PRO A CA 1
ATOM 4355 C C . PRO A 1 645 ? 2.702 -18.044 61.115 1.00 52.44 645 PRO A C 1
ATOM 4357 O O . PRO A 1 645 ? 2.953 -18.818 60.199 1.00 52.44 645 PRO A O 1
ATOM 4360 N N . ALA A 1 646 ? 3.003 -16.741 61.045 1.00 40.59 646 ALA A N 1
ATOM 4361 C CA . ALA A 1 646 ? 3.466 -15.993 59.867 1.00 40.59 646 ALA A CA 1
ATOM 4362 C C . ALA A 1 646 ? 4.924 -16.235 59.408 1.00 40.59 646 ALA A C 1
ATOM 4364 O O . ALA A 1 646 ? 5.777 -16.662 60.182 1.00 40.59 646 ALA A O 1
ATOM 4365 N N . GLY A 1 647 ? 5.222 -15.817 58.169 1.00 33.31 647 GLY A N 1
ATOM 4366 C CA . GLY A 1 647 ? 6.578 -15.663 57.630 1.00 33.31 647 GLY A CA 1
ATOM 4367 C C . GLY A 1 647 ? 6.613 -14.704 56.431 1.00 33.31 647 GLY A C 1
ATOM 4368 O O . GLY A 1 647 ? 5.799 -14.818 55.520 1.00 33.31 647 GLY A O 1
ATOM 4369 N N . THR A 1 648 ? 7.540 -13.744 56.436 1.00 41.97 648 THR A N 1
ATOM 4370 C CA . THR A 1 648 ? 7.795 -12.807 55.324 1.00 41.97 648 THR A CA 1
ATOM 4371 C C . THR A 1 648 ? 8.892 -13.330 54.402 1.00 41.97 648 THR A C 1
ATOM 4373 O O . THR A 1 648 ? 9.916 -13.797 54.896 1.00 41.97 648 THR A O 1
ATOM 4376 N N . GLY A 1 649 ? 8.745 -13.153 53.088 1.00 34.94 649 GLY A N 1
ATOM 4377 C CA . GLY A 1 649 ? 9.786 -13.484 52.113 1.00 34.94 649 GLY A CA 1
ATOM 4378 C C . GLY A 1 649 ? 9.680 -12.626 50.857 1.00 34.94 649 GLY A C 1
ATOM 4379 O O . GLY A 1 649 ? 8.740 -12.782 50.084 1.00 34.94 649 GLY A O 1
ATOM 4380 N N . ALA A 1 650 ? 10.642 -11.725 50.657 1.00 36.66 650 ALA A N 1
ATOM 4381 C CA . ALA A 1 650 ? 10.849 -11.054 49.378 1.00 36.66 650 ALA A CA 1
ATOM 4382 C C . ALA A 1 650 ? 11.798 -11.900 48.516 1.00 36.66 650 ALA A C 1
ATOM 4384 O O . ALA A 1 650 ? 12.765 -12.455 49.039 1.00 36.66 650 ALA A O 1
ATOM 4385 N N . VAL A 1 651 ? 11.544 -11.974 47.210 1.00 38.53 651 VAL A N 1
ATOM 4386 C CA . VAL A 1 651 ? 12.437 -12.622 46.237 1.00 38.53 651 VAL A CA 1
ATOM 4387 C C . VAL A 1 651 ? 13.054 -11.569 45.329 1.00 38.53 651 VAL A C 1
ATOM 4389 O O . VAL A 1 651 ? 12.346 -10.808 44.672 1.00 38.53 651 VAL A O 1
ATOM 4392 N N . VAL A 1 652 ? 14.383 -11.535 45.321 1.00 35.72 652 VAL A N 1
ATOM 4393 C CA . VAL A 1 652 ? 15.199 -10.775 44.370 1.00 35.72 652 VAL A CA 1
ATOM 4394 C C . VAL A 1 652 ? 15.335 -11.598 43.090 1.00 35.72 652 VAL A C 1
ATOM 4396 O O . VAL A 1 652 ? 15.460 -12.819 43.164 1.00 35.72 652 VAL A O 1
ATOM 4399 N N . PHE A 1 653 ? 15.357 -10.932 41.938 1.00 35.16 653 PHE A N 1
ATOM 4400 C CA . PHE A 1 653 ? 15.886 -11.492 40.696 1.00 35.16 653 PHE A CA 1
ATOM 4401 C C . PHE A 1 653 ? 16.917 -10.527 40.109 1.00 35.16 653 PHE A C 1
ATOM 4403 O O . PHE A 1 653 ? 16.693 -9.316 40.080 1.00 35.16 653 PHE A O 1
ATOM 4410 N N . ASP A 1 654 ? 18.059 -11.076 39.703 1.00 35.00 654 ASP A N 1
ATOM 4411 C CA . ASP A 1 654 ? 19.229 -10.323 39.256 1.00 35.00 654 ASP A CA 1
ATOM 4412 C C . ASP A 1 654 ? 19.062 -9.672 37.878 1.00 35.00 654 ASP A C 1
ATOM 4414 O O . ASP A 1 654 ? 18.339 -10.158 37.005 1.00 35.00 654 ASP A O 1
ATOM 4418 N N . ALA A 1 655 ? 19.820 -8.596 37.663 1.00 38.12 655 ALA A N 1
ATOM 4419 C CA . ALA A 1 655 ? 20.014 -7.986 36.354 1.00 38.12 655 ALA A CA 1
ATOM 4420 C C . ALA A 1 655 ? 21.347 -8.449 35.727 1.00 38.12 655 ALA A C 1
ATOM 4422 O O . ALA A 1 655 ? 22.375 -8.419 36.408 1.00 38.12 655 ALA A O 1
ATOM 4423 N N . PRO A 1 656 ? 21.384 -8.809 34.431 1.00 48.59 656 PRO A N 1
ATOM 4424 C CA . PRO A 1 656 ? 22.625 -8.887 33.667 1.00 48.59 656 PRO A CA 1
ATOM 4425 C C . PRO A 1 656 ? 23.083 -7.487 33.211 1.00 48.59 656 PRO A C 1
ATOM 4427 O O . PRO A 1 656 ? 22.285 -6.557 33.089 1.00 48.59 656 PRO A O 1
ATOM 4430 N N . ALA A 1 657 ? 24.388 -7.332 32.981 1.00 35.69 657 ALA A N 1
ATOM 4431 C CA . ALA A 1 657 ? 25.036 -6.031 32.808 1.00 35.69 657 ALA A CA 1
ATOM 4432 C C . ALA A 1 657 ? 25.091 -5.511 31.354 1.00 35.69 657 ALA A C 1
ATOM 4434 O O . ALA A 1 657 ? 24.776 -6.209 30.392 1.00 35.69 657 ALA A O 1
ATOM 4435 N N . ALA A 1 658 ? 25.517 -4.252 31.229 1.00 38.25 658 ALA A N 1
ATOM 4436 C CA . ALA A 1 658 ? 25.569 -3.465 30.000 1.00 38.25 658 ALA A CA 1
ATOM 4437 C C . ALA A 1 658 ? 26.389 -4.075 28.844 1.00 38.25 658 ALA A C 1
ATOM 4439 O O . ALA A 1 658 ? 27.484 -4.599 29.041 1.00 38.25 658 ALA A O 1
ATOM 4440 N N . GLY A 1 659 ? 25.912 -3.835 27.619 1.00 38.19 659 GLY A N 1
ATOM 4441 C CA . GLY A 1 659 ? 26.724 -3.785 26.403 1.00 38.19 659 GLY A CA 1
ATOM 4442 C C . GLY A 1 659 ? 26.603 -2.391 25.784 1.00 38.19 659 GLY A C 1
ATOM 4443 O O . GLY A 1 659 ? 25.490 -1.936 25.531 1.00 38.19 659 GLY A O 1
ATOM 4444 N N . ALA A 1 660 ? 27.723 -1.697 25.577 1.00 41.72 660 ALA A N 1
ATOM 4445 C CA . ALA A 1 660 ? 27.752 -0.339 25.033 1.00 41.72 660 ALA A CA 1
ATOM 4446 C C . ALA A 1 660 ? 28.359 -0.325 23.623 1.00 41.72 660 ALA A C 1
ATOM 4448 O O . ALA A 1 660 ? 29.414 -0.915 23.398 1.00 41.72 660 ALA A O 1
ATOM 4449 N N . THR A 1 661 ? 27.712 0.383 22.696 1.00 48.91 661 THR A N 1
ATOM 4450 C CA . THR A 1 661 ? 28.237 0.698 21.357 1.00 48.91 661 THR A CA 1
ATOM 4451 C C . THR A 1 661 ? 27.854 2.133 20.987 1.00 48.91 661 THR A C 1
ATOM 4453 O O . THR A 1 661 ? 26.747 2.571 21.292 1.00 48.91 661 THR A O 1
ATOM 4456 N N . SER A 1 662 ? 28.801 2.861 20.395 1.00 42.88 662 SER A N 1
ATOM 4457 C CA . SER A 1 662 ? 28.661 4.244 19.907 1.00 42.88 662 SER A CA 1
ATOM 4458 C C . SER A 1 662 ? 27.750 4.330 18.669 1.00 42.88 662 SER A C 1
ATOM 4460 O O . SER A 1 662 ? 27.545 3.316 17.995 1.00 42.88 662 SER A O 1
ATOM 4462 N N . PRO A 1 663 ? 27.167 5.508 18.380 1.00 50.94 663 PRO A N 1
ATOM 4463 C CA . PRO A 1 663 ? 27.918 6.572 17.684 1.00 50.94 663 PRO A CA 1
ATOM 4464 C C . PRO A 1 663 ? 28.614 7.603 18.584 1.00 50.94 663 PRO A C 1
ATOM 4466 O O . PRO A 1 663 ? 28.124 7.843 19.707 1.00 50.94 663 PRO A O 1
#

Foldseek 3Di:
DDDDDDDDDDDDDDDDDDDDDDDDDDDDDDDDDDDDDDDDDDDDDDDDDDDDDDDDDDDDDDDDDDDDDDDDDDDDDDPPDDPDDQDDDDCQDVLLPWDWADPDPSHIDTAHPVVQCFAQQAQLHRRDHLDAPQADAWGHDPSDIAGDGGHPQFADQPPDRRNPGPDRLQWDLCAQLHHCSVPVVRNQPAPQFDWTHHGSDIAGPGGHPQFADQPRPRNNHRDDGCQDLCQQLHHCVVPVLRNFDPVQWDWGRDPSHIDTGHHPQFADQVPRRSVNRPDRLQWDQCAQLHHHNQLHFDPVQFDWTGHRSDIDTDHHQQFACAVRHRRHPTDDRCQAQQRALHDRDHLDAPQADAWGRDSSDIAGDDGHQQFADAVPDSPNGRPDRQQWDCQAQLHHRDHQAPQFTRHRSDTARDCDPPPGDDPQFGQEPRDTDRLQWDQCAQLHHRNHAAPPWTRHGSDTHDPPQWDDDPRGTHNLQWDCCAQLHHRNHQFPSQTRHGRDRAHDPQWHQAPRHTDNLQFDQCAQLHHRDHAQAQFGRHHSDTHHDPQFDQAPSHTHRLQWDCQAQLHHRDHADDCFTHHGSDTHHPDDDDDDDDDDDDDDDDDDDDDDDDDDDDDDDDDDDDDDDDDDDDDDDDDDDDDDDDDDDDDDDDDDDDDDDDDDDDD